Protein AF-0000000084654398 (afdb_homodimer)

Structure (mmCIF, N/CA/C/O backbone):
data_AF-0000000084654398-model_v1
#
loop_
_entity.id
_entity.type
_entity.pdbx_description
1 polymer 'Carbon monoxide dehydrogenase'
#
loop_
_atom_site.group_PDB
_atom_site.id
_atom_site.type_symbol
_atom_site.label_atom_id
_atom_site.label_alt_id
_atom_site.label_comp_id
_atom_site.label_asym_id
_atom_site.label_entity_id
_atom_site.label_seq_id
_atom_site.pdbx_PDB_ins_code
_atom_site.Cartn_x
_atom_site.Cartn_y
_atom_site.Cartn_z
_atom_site.occupancy
_atom_site.B_iso_or_equiv
_atom_site.auth_seq_id
_atom_site.auth_comp_id
_atom_site.auth_asym_id
_atom_site.auth_atom_id
_atom_site.pdbx_PDB_model_num
ATOM 1 N N . MET A 1 1 ? -23.125 -1.853 29.859 1 18.78 1 MET A N 1
ATOM 2 C CA . MET A 1 1 ? -23.422 -1.16 28.609 1 18.78 1 MET A CA 1
ATOM 3 C C . MET A 1 1 ? -22.188 -1.085 27.719 1 18.78 1 MET A C 1
ATOM 5 O O . MET A 1 1 ? -21.406 -0.144 27.812 1 18.78 1 MET A O 1
ATOM 9 N N . THR A 1 2 ? -21.562 -2.252 27.469 1 22.25 2 THR A N 1
ATOM 10 C CA . THR A 1 2 ? -20.141 -2.443 27.172 1 22.25 2 THR A CA 1
ATOM 11 C C . THR A 1 2 ? -19.844 -2.029 25.734 1 22.25 2 THR A C 1
ATOM 13 O O . THR A 1 2 ? -20.5 -2.484 24.797 1 22.25 2 THR A O 1
ATOM 16 N N . LEU A 1 3 ? -19.484 -0.789 25.578 1 27.03 3 LEU A N 1
ATOM 17 C CA . LEU A 1 3 ? -19.062 -0.157 24.328 1 27.03 3 LEU A CA 1
ATOM 18 C C . LEU A 1 3 ? -18.266 -1.136 23.469 1 27.03 3 LEU A C 1
ATOM 20 O O . LEU A 1 3 ? -17.375 -1.838 23.984 1 27.03 3 LEU A O 1
ATOM 24 N N . PRO A 1 4 ? -18.953 -1.56 22.453 1 30.3 4 PRO A N 1
ATOM 25 C CA . PRO A 1 4 ? -18.281 -2.58 21.641 1 30.3 4 PRO A CA 1
ATOM 26 C C . PRO A 1 4 ? -16.859 -2.18 21.25 1 30.3 4 PRO A C 1
ATOM 28 O O . PRO A 1 4 ? -16.562 -0.988 21.156 1 30.3 4 PRO A O 1
ATOM 31 N N . PRO A 1 5 ? -15.867 -3.027 21.516 1 27.36 5 PRO A N 1
ATOM 32 C CA . PRO A 1 5 ? -14.43 -2.773 21.391 1 27.36 5 PRO A CA 1
ATOM 33 C C . PRO A 1 5 ? -14.039 -2.297 20 1 27.36 5 PRO A C 1
ATOM 35 O O . PRO A 1 5 ? -14.758 -2.547 19.031 1 27.36 5 PRO A O 1
ATOM 38 N N . ILE A 1 6 ? -13.18 -1.334 19.875 1 27.91 6 ILE A N 1
ATOM 39 C CA . ILE A 1 6 ? -12.555 -0.58 18.797 1 27.91 6 ILE A CA 1
ATOM 40 C C . ILE A 1 6 ? -12.016 -1.542 17.734 1 27.91 6 ILE A C 1
ATOM 42 O O . ILE A 1 6 ? -11.289 -2.482 18.062 1 27.91 6 ILE A O 1
ATOM 46 N N . LYS A 1 7 ? -12.719 -1.667 16.719 1 29.16 7 LYS A N 1
ATOM 47 C CA . LYS A 1 7 ? -12.258 -2.492 15.602 1 29.16 7 LYS A CA 1
ATOM 48 C C . LYS A 1 7 ? -10.867 -2.072 15.141 1 29.16 7 LYS A C 1
ATOM 50 O O . LYS A 1 7 ? -10.664 -0.928 14.727 1 29.16 7 LYS A O 1
ATOM 55 N N . ILE A 1 8 ? -9.711 -2.607 15.641 1 26.23 8 ILE A N 1
ATOM 56 C CA . ILE A 1 8 ? -8.383 -2.383 15.086 1 26.23 8 ILE A CA 1
ATOM 57 C C . ILE A 1 8 ? -8.289 -3.023 13.703 1 26.23 8 ILE A C 1
ATOM 59 O O . ILE A 1 8 ? -8.422 -4.242 13.57 1 26.23 8 ILE A O 1
ATOM 63 N N . ILE A 1 9 ? -8.836 -2.49 12.781 1 26.61 9 ILE A N 1
ATOM 64 C CA . ILE A 1 9 ? -8.664 -3.004 11.43 1 26.61 9 ILE A CA 1
ATOM 65 C C . ILE A 1 9 ? -7.18 -3.258 11.156 1 26.61 9 ILE A C 1
ATOM 67 O O . ILE A 1 9 ? -6.371 -2.326 11.18 1 26.61 9 ILE A O 1
ATOM 71 N N . ALA A 1 10 ? -6.668 -4.441 11.508 1 25.5 10 ALA A N 1
ATOM 72 C CA . ALA A 1 10 ? -5.355 -4.918 11.078 1 25.5 10 ALA A CA 1
ATOM 73 C C . ALA A 1 10 ? -5.219 -4.855 9.562 1 25.5 10 ALA A C 1
ATOM 75 O O . ALA A 1 10 ? -5.895 -5.594 8.844 1 25.5 10 ALA A O 1
ATOM 76 N N . TYR A 1 11 ? -5.156 -3.828 8.961 1 26.17 11 TYR A N 1
ATOM 77 C CA . TYR A 1 11 ? -4.66 -3.916 7.59 1 26.17 11 TYR A CA 1
ATOM 78 C C . TYR A 1 11 ? -3.525 -4.926 7.484 1 26.17 11 TYR A C 1
ATOM 80 O O . TYR A 1 11 ? -2.656 -4.988 8.359 1 26.17 11 TYR A O 1
ATOM 88 N N . ALA A 1 12 ? -3.693 -6 6.777 1 27.14 12 ALA A N 1
ATOM 89 C CA . ALA A 1 12 ? -2.889 -7.195 6.551 1 27.14 12 ALA A CA 1
ATOM 90 C C . ALA A 1 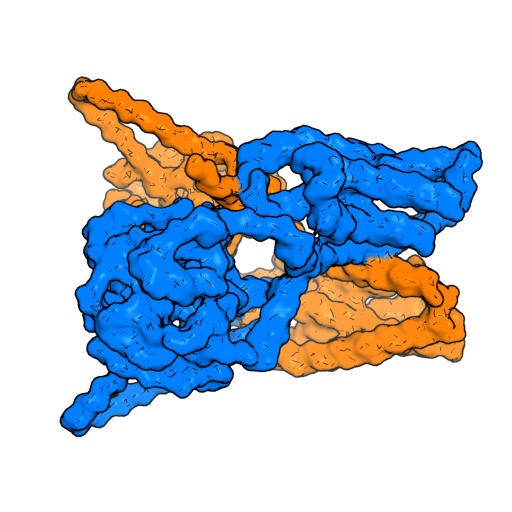12 ? -1.424 -6.832 6.316 1 27.14 12 ALA A C 1
ATOM 92 O O . ALA A 1 12 ? -0.607 -7.699 5.992 1 27.14 12 ALA A O 1
ATOM 93 N N . GLY A 1 13 ? -0.915 -5.707 5.859 1 25.8 13 GLY A N 1
ATOM 94 C CA . GLY A 1 13 ? 0.51 -5.984 5.77 1 25.8 13 GLY A CA 1
ATOM 95 C C . GLY A 1 13 ? 1.101 -6.492 7.074 1 25.8 13 GLY A C 1
ATOM 96 O O . GLY A 1 13 ? 0.407 -6.562 8.094 1 25.8 13 GLY A O 1
ATOM 97 N N . LYS A 1 14 ? 2.578 -6.551 7.273 1 27.16 14 LYS A N 1
ATOM 98 C CA . LYS A 1 14 ? 3.381 -7.043 8.391 1 27.16 14 LYS A CA 1
ATOM 99 C C . LYS A 1 14 ? 2.93 -6.422 9.711 1 27.16 14 LYS A C 1
ATOM 101 O O . LYS A 1 14 ? 3.012 -5.207 9.891 1 27.16 14 LYS A O 1
ATOM 106 N N . ILE A 1 15 ? 1.942 -6.922 10.312 1 27.09 15 ILE A N 1
ATOM 107 C CA . ILE A 1 15 ? 1.565 -6.551 11.664 1 27.09 15 ILE A CA 1
ATOM 108 C C . ILE A 1 15 ? 2.807 -6.508 12.555 1 27.09 15 ILE A C 1
ATOM 110 O O . ILE A 1 15 ? 3.332 -7.551 12.953 1 27.09 15 ILE A O 1
ATOM 114 N N . GLN A 1 16 ? 3.936 -6.027 12.109 1 24.86 16 GLN A N 1
ATOM 115 C CA . GLN A 1 16 ? 4.746 -5.914 13.312 1 24.86 16 GLN A CA 1
ATOM 116 C C . GLN A 1 16 ? 3.996 -5.168 14.414 1 24.86 16 GLN A C 1
ATOM 118 O O . GLN A 1 16 ? 3.406 -4.113 14.164 1 24.86 16 GLN A O 1
ATOM 123 N N . PRO A 1 17 ? 3.48 -5.914 15.375 1 26.55 17 PRO A N 1
ATOM 124 C CA . PRO A 1 17 ? 2.969 -5.25 16.578 1 26.55 17 PRO A CA 1
ATOM 125 C C . PRO A 1 17 ? 3.773 -4.008 16.953 1 26.55 17 PRO A C 1
ATOM 127 O O . PRO A 1 17 ? 4.977 -4.102 17.219 1 26.55 17 PRO A O 1
ATOM 130 N N . VAL A 1 18 ? 3.723 -2.996 16.234 1 26.38 18 VAL A N 1
ATOM 131 C CA . VAL A 1 18 ? 4.301 -1.803 16.844 1 26.38 18 VAL A CA 1
ATOM 132 C C . VAL A 1 18 ? 3.635 -1.534 18.188 1 26.38 18 VAL A C 1
ATOM 134 O O . VAL A 1 18 ? 2.596 -0.873 18.266 1 26.38 18 VAL A O 1
ATOM 137 N N . VAL A 1 19 ? 3.148 -2.574 18.906 1 27.56 19 VAL A N 1
ATOM 138 C CA . VAL A 1 19 ? 2.758 -2.238 20.281 1 27.56 19 VAL A CA 1
ATOM 139 C C . VAL A 1 19 ? 3.865 -1.428 20.953 1 27.56 19 VAL A C 1
ATOM 141 O O . VAL A 1 19 ? 3.764 -1.08 22.125 1 27.56 19 VAL A O 1
ATOM 144 N N . LYS A 1 20 ? 5.137 -1.564 20.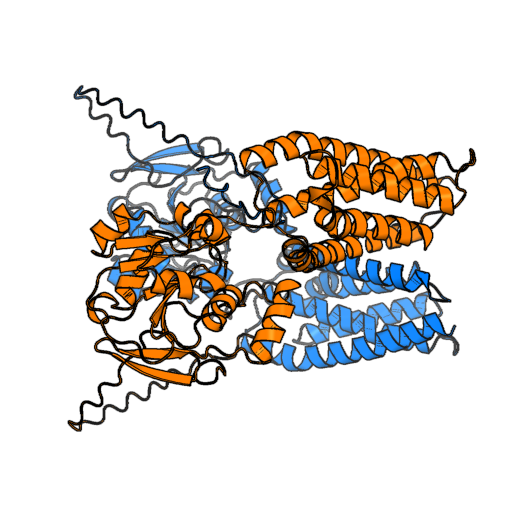484 1 26.91 20 LYS A N 1
ATOM 145 C CA . LYS A 1 20 ? 6.039 -1.195 21.578 1 26.91 20 LYS A CA 1
ATOM 146 C C . LYS A 1 20 ? 5.68 0.175 22.141 1 26.91 20 LYS A C 1
ATOM 148 O O . LYS A 1 20 ? 5.562 0.337 23.359 1 26.91 20 LYS A O 1
ATOM 153 N N . ASP A 1 21 ? 6.117 1.179 21.438 1 23.19 21 ASP A N 1
ATOM 154 C CA . ASP A 1 21 ? 6.637 2.32 22.188 1 23.19 21 ASP A CA 1
ATOM 155 C C . ASP A 1 21 ? 5.508 3.258 22.609 1 23.19 21 ASP A C 1
ATOM 157 O O . ASP A 1 21 ? 5.156 4.184 21.875 1 23.19 21 ASP A O 1
ATOM 161 N N . VAL A 1 22 ? 4.227 2.65 22.953 1 24.17 22 VAL A N 1
ATOM 162 C CA . VAL A 1 22 ? 3.533 3.611 23.812 1 24.17 22 VAL A CA 1
ATOM 163 C C . VAL A 1 22 ? 4.496 4.164 24.859 1 24.17 22 VAL A C 1
ATOM 165 O O . VAL A 1 22 ? 4.984 3.422 25.719 1 24.17 22 VAL A O 1
ATOM 168 N N . MET A 1 23 ? 5.348 5.008 24.453 1 22.94 23 MET A N 1
ATOM 169 C CA . MET A 1 23 ? 6.105 5.812 25.406 1 22.94 23 MET A CA 1
ATOM 170 C C . MET A 1 23 ? 5.25 6.172 26.609 1 22.94 23 MET A C 1
ATOM 172 O O . MET A 1 23 ? 4.168 6.746 26.469 1 22.94 23 MET A O 1
ATOM 176 N N . LYS A 1 24 ? 5.195 5.258 27.641 1 26.11 24 LYS A N 1
ATOM 177 C CA . LYS A 1 24 ? 4.906 5.641 29.016 1 26.11 24 LYS A CA 1
ATOM 178 C C . LYS A 1 24 ? 5.324 7.082 29.281 1 26.11 24 LYS A C 1
ATOM 180 O O . LYS A 1 24 ? 6.52 7.387 29.344 1 26.11 24 LYS A O 1
ATOM 185 N N . MET A 1 25 ? 4.633 8.039 28.672 1 24.12 25 MET A N 1
ATOM 186 C CA . MET A 1 25 ? 4.762 9.328 29.344 1 24.12 25 MET A CA 1
ATOM 187 C C . MET A 1 25 ? 4.586 9.172 30.859 1 24.12 25 MET A C 1
ATOM 189 O O . MET A 1 25 ? 3.545 8.711 31.312 1 24.12 25 MET A O 1
ATOM 193 N N . SER A 1 26 ? 5.582 8.539 31.531 1 24.39 26 SER A N 1
ATOM 194 C CA . SER A 1 26 ? 5.648 8.719 32.969 1 24.39 26 SER A CA 1
ATOM 195 C C . SER A 1 26 ? 5.145 10.102 33.406 1 24.39 26 SER A C 1
ATOM 197 O O . SER A 1 26 ? 5.684 11.117 32.969 1 24.39 26 SER A O 1
ATOM 199 N N . ASN A 1 27 ? 3.84 10.203 33.469 1 24.95 27 ASN A N 1
ATOM 200 C CA . ASN A 1 27 ? 3.238 11.344 34.156 1 24.95 27 ASN A CA 1
ATOM 201 C C . ASN A 1 27 ? 3.904 11.602 35.5 1 24.95 27 ASN A C 1
ATOM 203 O O . ASN A 1 27 ? 3.295 12.188 36.406 1 24.95 27 ASN A O 1
ATOM 207 N N . GLU A 1 28 ? 5.016 10.93 35.875 1 24.22 28 GLU A N 1
ATOM 208 C CA . GLU A 1 28 ? 5.348 11.375 37.219 1 24.22 28 GLU A CA 1
ATOM 209 C C . GLU A 1 28 ? 5.578 12.883 37.25 1 24.22 28 GLU A C 1
ATOM 211 O O . GLU A 1 28 ? 6.629 13.367 36.844 1 24.22 28 GLU A O 1
ATOM 216 N N . LYS A 1 29 ? 4.516 13.664 36.969 1 27.31 29 LYS A N 1
ATOM 217 C CA . LYS A 1 29 ? 4.629 15.031 37.469 1 27.31 29 LYS A CA 1
ATOM 218 C C . LYS A 1 29 ? 4.859 15.047 38.969 1 27.31 29 LYS A C 1
ATOM 220 O O . LYS A 1 29 ? 3.918 14.891 39.75 1 27.31 29 LYS A O 1
ATOM 225 N N . SER A 1 30 ? 5.82 14.258 39.5 1 25.05 30 SER A N 1
ATOM 226 C CA . SER A 1 30 ? 6.078 14.742 40.844 1 25.05 30 SER A CA 1
ATOM 227 C C . SER A 1 30 ? 6.273 16.25 40.875 1 25.05 30 SER A C 1
ATOM 229 O O . SER A 1 30 ? 7.066 16.797 40.094 1 25.05 30 SER A O 1
ATOM 231 N N . CYS A 1 31 ? 5.316 17.031 41.344 1 24.66 31 CYS A N 1
ATOM 232 C CA . CYS A 1 31 ? 5.188 18.438 41.688 1 24.66 31 CYS A CA 1
ATOM 233 C C . CYS A 1 31 ? 6.387 18.922 42.5 1 24.66 31 CYS A C 1
ATOM 235 O O . CYS A 1 31 ? 6.387 20.047 43 1 24.66 31 CYS A O 1
ATOM 237 N N . CYS A 1 32 ? 7.297 18.016 43.094 1 25.88 32 CYS A N 1
ATOM 238 C CA . CYS A 1 32 ? 8.023 18.656 44.188 1 25.88 32 CYS A CA 1
ATOM 239 C C . CYS A 1 32 ? 8.727 19.922 43.688 1 25.88 32 CYS A C 1
ATOM 241 O O . CYS A 1 32 ? 9.156 20 42.531 1 25.88 32 CYS A O 1
ATOM 243 N N . CYS A 1 33 ? 8.719 21.125 44.5 1 24.69 33 CYS A N 1
ATOM 244 C CA . CYS A 1 33 ? 9.094 22.531 44.594 1 24.69 33 CYS A CA 1
ATOM 245 C C . CYS A 1 33 ? 10.578 22.719 44.344 1 24.69 33 CYS A C 1
ATOM 247 O O . CYS A 1 33 ? 11.062 23.859 44.312 1 24.69 33 CYS A O 1
ATOM 249 N N . SER A 1 34 ? 11.484 21.859 44.875 1 27.25 34 SER A N 1
ATOM 250 C CA . SER A 1 34 ? 12.734 22.547 45.156 1 27.25 34 SER A CA 1
ATOM 251 C C . SER A 1 34 ? 13.297 23.203 43.906 1 27.25 34 SER A C 1
ATOM 253 O O . SER A 1 34 ? 13.031 22.766 42.781 1 27.25 34 SER A O 1
ATOM 255 N N . ALA A 1 35 ? 14.117 24.406 44 1 30.88 35 ALA A N 1
ATOM 256 C CA . ALA A 1 35 ? 14.719 25.516 43.25 1 30.88 35 ALA A CA 1
ATOM 257 C C . ALA A 1 35 ? 15.562 24.984 42.094 1 30.88 35 ALA A C 1
ATOM 259 O O . ALA A 1 35 ? 16.062 25.766 41.281 1 30.88 35 ALA A O 1
ATOM 260 N N . SER A 1 36 ? 16.312 23.844 42.344 1 30.78 36 SER A N 1
ATOM 261 C CA . SER A 1 36 ? 17.281 23.656 41.281 1 30.78 36 SER A CA 1
ATOM 262 C C . SER A 1 36 ? 16.609 23.438 39.938 1 30.78 36 SER A C 1
ATOM 264 O O . SER A 1 36 ? 15.812 22.516 39.781 1 30.78 36 SER A O 1
ATOM 266 N N . SER A 1 37 ? 16.188 24.484 39.219 1 31.73 37 SER A N 1
ATOM 267 C CA . SER A 1 37 ? 15.68 24.594 37.844 1 31.73 37 SER A CA 1
ATOM 268 C C . SER A 1 37 ? 16.328 23.562 36.938 1 31.73 37 SER A C 1
ATOM 270 O O . SER A 1 37 ? 17.438 23.75 36.438 1 31.73 37 SER A O 1
ATOM 272 N N . CYS A 1 38 ? 16.5 22.344 37.344 1 33.56 38 CYS A N 1
ATOM 273 C CA . CYS A 1 38 ? 16.906 21.375 36.312 1 33.56 38 CYS A CA 1
ATOM 274 C C . CYS A 1 38 ? 16.094 21.562 35.031 1 33.56 38 CYS A C 1
ATOM 276 O O . CYS A 1 38 ? 14.891 21.297 35.031 1 33.56 38 CYS A O 1
ATOM 278 N N . CYS A 1 39 ? 16.203 22.688 34.312 1 35.53 39 CYS A N 1
ATOM 279 C CA . CYS A 1 39 ? 15.719 22.891 32.969 1 35.53 39 CYS A CA 1
ATOM 280 C C . CYS A 1 39 ? 15.711 21.562 32.188 1 35.53 39 CYS A C 1
ATOM 282 O O . CYS A 1 39 ? 16.781 21.031 31.859 1 35.53 39 CYS A O 1
ATOM 284 N N . SER A 1 40 ? 15.117 20.578 32.625 1 43.34 40 SER A N 1
ATOM 285 C CA . SER A 1 40 ? 14.883 19.422 31.766 1 43.34 40 SER A CA 1
ATOM 286 C C . SER A 1 40 ? 14.836 19.828 30.297 1 43.34 40 SER A C 1
ATOM 288 O O . SER A 1 40 ? 13.945 20.562 29.875 1 43.34 40 SER A O 1
ATOM 290 N N . THR A 1 41 ? 15.93 20.328 29.672 1 53.66 41 THR A N 1
ATOM 291 C CA . THR A 1 41 ? 16.141 20.719 28.297 1 53.66 41 THR A CA 1
ATOM 292 C C . THR A 1 41 ? 15.445 19.75 27.344 1 53.66 41 THR A C 1
ATOM 294 O O . THR A 1 41 ? 15.75 18.547 27.344 1 53.66 41 THR A O 1
ATOM 297 N N . GLU A 1 42 ? 14.273 19.969 27.031 1 75.38 42 GLU A N 1
ATOM 298 C CA . GLU A 1 42 ? 13.469 19.266 26.047 1 75.38 42 GLU A CA 1
ATOM 299 C C . GLU A 1 42 ? 14.25 19.062 24.75 1 75.38 42 GLU A C 1
ATOM 301 O O . GLU A 1 42 ? 15.047 19.906 24.359 1 75.38 42 GLU A O 1
ATOM 306 N N . SER A 1 43 ? 14.383 17.859 24.281 1 87.06 43 SER A N 1
ATOM 307 C CA . SER A 1 43 ? 15.102 17.5 23.062 1 87.06 43 SER A CA 1
ATOM 308 C C . SER A 1 43 ? 14.445 18.125 21.844 1 87.06 43 SER A C 1
ATOM 310 O O . SER A 1 43 ? 13.219 18.156 21.719 1 87.06 43 SER A O 1
ATOM 312 N N . ILE A 1 44 ? 15.25 18.797 21.109 1 89.19 44 ILE A N 1
ATOM 313 C CA . ILE A 1 44 ? 14.797 19.391 19.859 1 89.19 44 ILE A CA 1
ATOM 314 C C . ILE A 1 44 ? 14.344 18.297 18.906 1 89.19 44 ILE A C 1
ATOM 316 O O . ILE A 1 44 ? 13.336 18.453 18.203 1 89.19 44 ILE A O 1
ATOM 320 N N . THR A 1 45 ? 15.141 17.188 18.953 1 90.31 45 THR A N 1
ATOM 321 C CA . THR A 1 45 ? 14.859 16.031 18.094 1 90.31 45 THR A CA 1
ATOM 322 C C . THR A 1 45 ? 14.625 14.781 18.938 1 90.31 45 THR A C 1
ATOM 324 O O . THR A 1 45 ? 15.391 14.492 19.859 1 90.31 45 THR A O 1
ATOM 327 N N . LEU A 1 46 ? 13.5 14.195 18.641 1 87.81 46 LEU A N 1
ATOM 328 C CA . LEU A 1 46 ? 13.258 12.914 19.297 1 87.81 46 LEU A CA 1
ATOM 329 C C . LEU A 1 46 ? 14.172 11.836 18.719 1 87.81 46 LEU A C 1
ATOM 331 O O . LEU A 1 46 ? 14.258 11.672 17.5 1 87.81 46 LEU A O 1
ATOM 335 N N . TYR A 1 47 ? 14.945 11.273 19.562 1 88.12 47 TYR A N 1
ATOM 336 C CA . TYR A 1 47 ? 15.852 10.211 19.125 1 88.12 47 TYR A CA 1
ATOM 337 C C . TYR A 1 47 ? 15.922 9.094 20.141 1 88.12 47 TYR A C 1
ATOM 339 O O . TYR A 1 47 ? 15.539 9.273 21.297 1 88.12 47 TYR A O 1
ATOM 347 N N . ASP A 1 48 ? 16.219 7.93 19.625 1 86.81 48 ASP A N 1
ATOM 348 C CA . ASP A 1 48 ? 16.469 6.781 20.5 1 86.81 48 ASP A CA 1
ATOM 349 C C . ASP A 1 48 ? 17.938 6.723 20.922 1 86.81 48 ASP A C 1
ATOM 351 O O . ASP A 1 48 ? 18.812 6.516 20.094 1 86.81 48 ASP A O 1
ATOM 355 N N . LYS A 1 49 ? 18.188 6.82 22.188 1 82.75 49 LYS A N 1
ATOM 356 C CA . LYS A 1 49 ? 19.547 6.84 22.734 1 82.75 49 LYS A CA 1
ATOM 357 C C . LYS A 1 49 ? 20.25 5.5 22.5 1 82.75 49 LYS A C 1
ATOM 359 O O . LYS A 1 49 ? 21.484 5.43 22.516 1 82.75 49 LYS A O 1
ATOM 364 N N . ASN A 1 50 ? 19.422 4.488 22.188 1 84.81 50 ASN A N 1
ATOM 365 C CA . ASN A 1 50 ? 19.984 3.162 22 1 84.81 50 ASN A CA 1
ATOM 366 C C . ASN A 1 50 ? 20.438 2.939 20.562 1 84.81 50 ASN A C 1
ATOM 368 O O . ASN A 1 50 ? 21.031 1.908 20.234 1 84.81 50 ASN A O 1
ATOM 372 N N . ASP A 1 51 ? 20.234 4.012 19.828 1 89.75 51 ASP A N 1
ATOM 373 C CA . ASP A 1 51 ? 20.703 3.875 18.453 1 89.75 51 ASP A CA 1
ATOM 374 C C . ASP A 1 51 ? 22.219 3.969 18.359 1 89.75 51 ASP A C 1
ATOM 376 O O . ASP A 1 51 ? 22.828 4.891 18.922 1 89.75 51 ASP A O 1
ATOM 380 N N . GLU A 1 52 ? 22.859 3.039 17.703 1 90.5 52 GLU A N 1
ATOM 381 C CA . GLU A 1 52 ? 24.312 2.924 17.656 1 90.5 52 GLU A CA 1
ATOM 382 C C . GLU A 1 52 ? 24.938 4.125 16.953 1 90.5 52 GLU A C 1
ATOM 384 O O . GLU A 1 52 ? 26.094 4.453 17.188 1 90.5 52 GLU A O 1
ATOM 389 N N . TRP A 1 53 ? 24.188 4.793 16.141 1 93.88 53 TRP A N 1
ATOM 390 C CA . TRP A 1 53 ? 24.766 5.891 15.367 1 93.88 53 TRP A CA 1
ATOM 391 C C . TRP A 1 53 ? 24.656 7.207 16.125 1 93.88 53 TRP A C 1
ATOM 393 O O . TRP A 1 53 ? 25.125 8.242 15.656 1 93.88 53 TRP A O 1
ATOM 403 N N . ILE A 1 54 ? 24.109 7.23 17.312 1 94.81 54 ILE A N 1
ATOM 404 C CA . ILE A 1 54 ? 24.109 8.391 18.203 1 94.81 54 ILE A CA 1
ATOM 405 C C . ILE A 1 54 ? 25.297 8.297 19.156 1 94.81 54 ILE A C 1
ATOM 407 O O . ILE A 1 54 ? 25.422 7.328 19.922 1 94.81 54 ILE A O 1
ATOM 411 N N . THR A 1 55 ? 26.156 9.289 19.156 1 94.19 55 THR A N 1
ATOM 412 C CA . THR A 1 55 ? 27.391 9.219 19.938 1 94.19 55 THR A CA 1
ATOM 413 C C . THR A 1 55 ? 27.312 10.156 21.141 1 94.19 55 THR A C 1
ATOM 415 O O . THR A 1 55 ? 28.125 10.062 22.062 1 94.19 55 THR A O 1
ATOM 418 N N . GLY A 1 56 ? 26.375 11.078 21.141 1 93.38 56 GLY A N 1
ATOM 419 C CA . GLY A 1 56 ? 26.25 12.016 22.25 1 93.38 56 GLY A CA 1
ATOM 420 C C . GLY A 1 56 ? 25.172 13.062 22.016 1 93.38 56 GLY A C 1
ATOM 421 O O . GLY A 1 56 ? 24.25 12.859 21.234 1 93.38 56 GLY A O 1
ATOM 422 N N . GLU A 1 57 ? 25.281 14.141 22.859 1 94.62 57 GLU A N 1
ATOM 423 C CA . GLU A 1 57 ? 24.328 15.242 22.797 1 94.62 57 GLU A CA 1
ATOM 424 C C . GLU A 1 57 ? 25.016 16.594 22.984 1 94.62 57 GLU A C 1
ATOM 426 O O . GLU A 1 57 ? 26 16.688 23.719 1 94.62 57 GLU A O 1
ATOM 431 N N . ILE A 1 58 ? 24.562 17.516 22.234 1 95.06 58 ILE A N 1
ATOM 432 C CA . ILE A 1 58 ? 25 18.891 22.406 1 95.06 58 ILE A CA 1
ATOM 433 C C . ILE A 1 58 ? 23.844 19.734 22.953 1 95.06 58 ILE A C 1
ATOM 435 O O . ILE A 1 58 ? 22.703 19.641 22.469 1 95.06 58 ILE A O 1
ATOM 439 N N . HIS A 1 59 ? 24.109 20.484 23.969 1 93.94 59 HIS A N 1
ATOM 440 C CA . HIS A 1 59 ? 23.078 21.328 24.562 1 93.94 59 HIS A CA 1
ATOM 441 C C . HIS A 1 59 ? 23.094 22.734 23.969 1 93.94 59 HIS A C 1
ATOM 443 O O . HIS A 1 59 ? 24.141 23.375 23.922 1 93.94 59 HIS A O 1
ATOM 449 N N . THR A 1 60 ? 22 23.109 23.453 1 92.81 60 THR A N 1
ATOM 450 C CA . THR A 1 60 ? 21.828 24.453 22.891 1 92.81 60 THR A CA 1
ATOM 451 C C . THR A 1 60 ? 20.812 25.25 23.703 1 92.81 60 THR A C 1
ATOM 453 O O . THR A 1 60 ? 20.25 24.75 24.672 1 92.81 60 THR A O 1
ATOM 456 N N . SER A 1 61 ? 20.594 26.531 23.359 1 88.38 61 SER A N 1
ATOM 457 C CA . SER A 1 61 ? 19.641 27.406 24.031 1 88.38 61 SER A CA 1
ATOM 458 C C . SER A 1 61 ? 18.203 26.922 23.844 1 88.38 61 SER A C 1
ATOM 460 O O . SER A 1 61 ? 17.328 27.234 24.641 1 88.38 61 SER A O 1
ATOM 462 N N . LYS A 1 62 ? 18.078 26.109 22.828 1 91.81 62 LYS A N 1
ATOM 463 C CA . LYS A 1 62 ? 16.719 25.688 22.484 1 91.81 62 LYS A CA 1
ATOM 464 C C . LYS A 1 62 ? 16.484 24.25 22.906 1 91.81 62 LYS A C 1
ATOM 466 O O . LYS A 1 62 ? 15.367 23.734 22.797 1 91.81 62 LYS A O 1
ATOM 471 N N . GLY A 1 63 ? 17.547 23.609 23.344 1 92.69 63 GLY A N 1
ATOM 472 C CA . GLY A 1 63 ? 17.422 22.219 23.75 1 92.69 63 GLY A CA 1
ATOM 473 C C . GLY A 1 63 ? 18.625 21.359 23.359 1 92.69 63 GLY A C 1
ATOM 474 O O . GLY A 1 63 ? 19.625 21.891 22.891 1 92.69 63 GLY A O 1
ATOM 475 N N . SER A 1 64 ? 18.453 20.078 23.547 1 94.5 64 SER A N 1
ATOM 476 C CA . SER A 1 64 ? 19.547 19.156 23.25 1 94.5 64 SER A CA 1
ATOM 477 C C . SER A 1 64 ? 19.453 18.625 21.812 1 94.5 64 SER A C 1
ATOM 479 O O . SER A 1 64 ? 18.359 18.391 21.312 1 94.5 64 SER A O 1
ATOM 481 N N . VAL A 1 65 ? 20.562 18.469 21.219 1 96.38 65 VAL A N 1
ATOM 482 C CA . VAL A 1 65 ? 20.656 17.969 19.859 1 96.38 65 VAL A CA 1
ATOM 483 C C . VAL A 1 65 ? 21.547 16.719 19.828 1 96.38 65 VAL A C 1
ATOM 485 O O . VAL A 1 65 ? 22.656 16.734 20.375 1 96.38 65 VAL A O 1
ATOM 488 N N . PRO A 1 66 ? 21.078 15.672 19.234 1 96.81 66 PRO A N 1
ATOM 489 C CA . PRO A 1 66 ? 21.891 14.461 19.188 1 96.81 66 PRO A CA 1
ATOM 490 C C . PRO A 1 66 ? 23.094 14.602 18.25 1 96.81 66 PRO A C 1
ATOM 492 O O . PRO A 1 66 ? 22.984 15.219 17.188 1 96.81 66 PRO A O 1
ATOM 495 N N . VAL A 1 67 ? 24.219 14.047 18.641 1 97.44 67 VAL A N 1
ATOM 496 C CA . VAL A 1 67 ? 25.422 13.977 17.828 1 97.44 67 VAL A CA 1
ATOM 497 C C . VAL A 1 67 ? 25.5 12.625 17.125 1 97.44 67 VAL A C 1
ATOM 499 O O . VAL A 1 67 ? 25.312 11.578 17.75 1 97.44 67 VAL A O 1
ATOM 502 N N . VAL A 1 68 ? 25.734 12.641 15.82 1 97.31 68 VAL A N 1
ATOM 503 C CA . VAL A 1 68 ? 25.641 11.43 15.016 1 97.31 68 VAL A CA 1
ATOM 504 C C . VAL A 1 68 ? 27.047 10.992 14.594 1 97.31 68 VAL A C 1
ATOM 506 O O . VAL A 1 68 ? 27.906 11.828 14.328 1 97.31 68 VAL A O 1
ATOM 509 N N . SER A 1 69 ? 27.234 9.695 14.523 1 96.94 69 SER A N 1
ATOM 510 C CA . SER A 1 69 ? 28.5 9.117 14.094 1 96.94 69 SER A CA 1
ATOM 511 C C . SER A 1 69 ? 28.641 9.164 12.57 1 96.94 69 SER A C 1
ATOM 513 O O . SER A 1 69 ? 27.672 8.984 11.844 1 96.94 69 SER A O 1
ATOM 515 N N . THR A 1 70 ? 29.859 9.344 12.117 1 97.25 70 THR A N 1
ATOM 516 C CA . THR A 1 70 ? 30.141 9.336 10.68 1 97.25 70 THR A CA 1
ATOM 517 C C . THR A 1 70 ? 30.516 7.938 10.211 1 97.25 70 THR A C 1
ATOM 519 O O . THR A 1 70 ? 30.656 7.695 9.008 1 97.25 70 THR A O 1
ATOM 522 N N . ASN A 1 71 ? 30.656 7.066 11.188 1 96.25 71 ASN A N 1
ATOM 523 C CA . ASN A 1 71 ? 30.969 5.676 10.859 1 96.25 71 ASN A CA 1
ATOM 524 C C . ASN A 1 71 ? 29.688 4.836 10.773 1 96.25 71 ASN A C 1
ATOM 526 O O . ASN A 1 71 ? 28.844 4.902 11.664 1 96.25 71 ASN A O 1
ATOM 530 N N . LEU A 1 72 ? 29.656 4.113 9.703 1 96.12 72 LEU A N 1
ATOM 531 C CA . LEU A 1 72 ? 28.516 3.229 9.547 1 96.12 72 LEU A CA 1
ATOM 532 C C . LEU A 1 72 ? 28.719 1.927 10.312 1 96.12 72 LEU A C 1
ATOM 534 O O . LEU A 1 72 ? 29.781 1.312 10.219 1 96.12 72 LEU A O 1
ATOM 538 N N . HIS A 1 73 ? 27.719 1.568 11.023 1 95.25 73 HIS A N 1
ATOM 539 C CA . HIS A 1 73 ? 27.719 0.302 11.75 1 95.25 73 HIS A CA 1
ATOM 540 C C . HIS A 1 73 ? 27.094 -0.812 10.922 1 95.25 73 HIS A C 1
ATOM 542 O O . HIS A 1 73 ? 26.531 -0.554 9.859 1 95.25 73 HIS A O 1
ATOM 548 N N . PHE A 1 74 ? 27.281 -2.004 11.422 1 95.38 74 PHE A N 1
ATOM 549 C CA . PHE A 1 74 ? 26.781 -3.174 10.711 1 95.38 74 PHE A CA 1
ATOM 550 C C . PHE A 1 74 ? 25.281 -3.066 10.492 1 95.38 74 PHE A C 1
ATOM 552 O O . PHE A 1 74 ? 24.781 -3.422 9.422 1 95.38 74 PHE A O 1
ATOM 559 N N . LYS A 1 75 ? 24.594 -2.561 11.414 1 94.5 75 LYS A N 1
ATOM 560 C CA . LYS A 1 75 ? 23.156 -2.414 11.305 1 94.5 75 LYS A CA 1
ATOM 561 C C . LYS A 1 75 ? 22.781 -1.449 10.18 1 94.5 75 LYS A C 1
ATOM 563 O O . LYS A 1 75 ? 21.766 -1.646 9.5 1 94.5 75 LYS A O 1
ATOM 568 N N . ASP A 1 76 ? 23.578 -0.421 9.992 1 95.56 76 ASP A N 1
ATOM 569 C CA . ASP A 1 76 ? 23.344 0.537 8.922 1 95.56 76 ASP A CA 1
ATOM 570 C C . ASP A 1 76 ? 23.547 -0.111 7.551 1 95.56 76 ASP A C 1
ATOM 572 O O . ASP A 1 76 ? 22.734 0.097 6.637 1 95.56 76 ASP A O 1
ATOM 576 N N . ILE A 1 77 ? 24.547 -0.933 7.496 1 95.88 77 ILE A N 1
ATOM 577 C CA . ILE A 1 77 ? 24.875 -1.583 6.234 1 95.88 77 ILE A CA 1
ATOM 578 C C . ILE A 1 77 ? 23.812 -2.609 5.879 1 95.88 77 ILE A C 1
ATOM 580 O O . ILE A 1 77 ? 23.359 -2.67 4.734 1 95.88 77 ILE A O 1
ATOM 584 N N . LEU A 1 78 ? 23.422 -3.367 6.836 1 95.56 78 LEU A N 1
ATOM 585 C CA . LEU A 1 78 ? 22.359 -4.363 6.629 1 95.56 78 LEU A CA 1
ATOM 586 C C . LEU A 1 78 ? 21.047 -3.691 6.254 1 95.56 78 LEU A C 1
ATOM 588 O O . LEU A 1 78 ? 20.328 -4.172 5.371 1 95.56 78 LEU A O 1
ATOM 592 N N . GLY A 1 79 ? 20.75 -2.621 6.969 1 94.5 79 GLY A N 1
ATOM 593 C CA . GLY A 1 79 ? 19.547 -1.877 6.633 1 94.5 79 GLY A CA 1
ATOM 594 C C . GLY A 1 79 ? 19.547 -1.358 5.207 1 94.5 79 GLY A C 1
ATOM 595 O O . GLY A 1 79 ? 18.531 -1.45 4.508 1 94.5 79 GLY A O 1
ATOM 596 N N . ALA A 1 80 ? 20.656 -0.848 4.805 1 94.56 80 ALA A N 1
ATOM 597 C CA . ALA A 1 80 ? 20.797 -0.352 3.439 1 94.56 80 ALA A CA 1
ATOM 598 C C . ALA A 1 80 ? 20.562 -1.468 2.424 1 94.56 80 ALA A C 1
ATOM 600 O O . ALA A 1 80 ? 19.891 -1.267 1.414 1 94.56 80 ALA A O 1
ATOM 601 N N . TRP A 1 81 ? 21.094 -2.592 2.707 1 94.38 81 TRP A N 1
ATOM 602 C CA . TRP A 1 81 ? 20.922 -3.742 1.823 1 94.38 81 TRP A CA 1
ATOM 603 C C . TRP A 1 81 ? 19.469 -4.164 1.748 1 94.38 81 TRP A C 1
ATOM 605 O O . TRP A 1 81 ? 18.938 -4.406 0.659 1 94.38 81 TRP A O 1
ATOM 615 N N . LYS A 1 82 ? 18.797 -4.203 2.844 1 94.69 82 LYS A N 1
ATOM 616 C CA . LYS A 1 82 ? 17.406 -4.617 2.912 1 94.69 82 LYS A CA 1
ATOM 617 C C . LYS A 1 82 ? 16.516 -3.672 2.117 1 94.69 82 LYS A C 1
ATOM 619 O O . LYS A 1 82 ? 15.664 -4.117 1.337 1 94.69 82 LYS A O 1
ATOM 624 N N . VAL A 1 83 ? 16.75 -2.393 2.299 1 93.19 83 VAL A N 1
ATOM 625 C CA . VAL A 1 83 ? 15.859 -1.425 1.651 1 93.19 83 VAL A CA 1
ATOM 626 C C . VAL A 1 83 ? 16.094 -1.438 0.143 1 93.19 83 VAL A C 1
ATOM 628 O O . VAL A 1 83 ? 15.195 -1.137 -0.637 1 93.19 83 VAL A O 1
ATOM 631 N N . ARG A 1 84 ? 17.328 -1.825 -0.271 1 92.31 84 ARG A N 1
ATOM 632 C CA . ARG A 1 84 ? 17.609 -1.922 -1.699 1 92.31 84 ARG A CA 1
ATOM 633 C C . ARG A 1 84 ? 16.828 -3.068 -2.336 1 92.31 84 ARG A C 1
ATOM 635 O O . ARG A 1 84 ? 16.594 -3.07 -3.545 1 92.31 84 ARG A O 1
ATOM 642 N N . TRP A 1 85 ? 16.391 -3.967 -1.479 1 92.19 85 TRP A N 1
ATOM 643 C CA . TRP A 1 85 ? 15.57 -5.078 -1.946 1 92.19 85 TRP A CA 1
ATOM 644 C C . TRP A 1 85 ? 14.094 -4.812 -1.678 1 92.19 85 TRP A C 1
ATOM 646 O O . TRP A 1 85 ? 13.258 -5.707 -1.838 1 92.19 85 TRP A O 1
ATOM 656 N N . GLY A 1 86 ? 13.859 -3.672 -1.226 1 89.38 86 GLY A N 1
ATOM 657 C CA . GLY A 1 86 ? 12.477 -3.301 -0.986 1 89.38 86 GLY A CA 1
ATOM 658 C C . GLY A 1 86 ? 11.961 -3.766 0.361 1 89.38 86 GLY A C 1
ATOM 659 O O . GLY A 1 86 ? 10.766 -3.654 0.645 1 89.38 86 GLY A O 1
ATOM 660 N N . ILE A 1 87 ? 12.75 -4.23 1.24 1 90.5 87 ILE A N 1
ATOM 661 C CA . ILE A 1 87 ? 12.328 -4.746 2.537 1 90.5 87 ILE A CA 1
ATOM 662 C C . ILE A 1 87 ? 12.312 -3.617 3.564 1 90.5 87 ILE A C 1
ATOM 664 O O . ILE A 1 87 ? 13.359 -3.039 3.875 1 90.5 87 ILE A O 1
ATOM 668 N N . GLY A 1 88 ? 11.125 -3.332 4.027 1 88.75 88 GLY A N 1
ATOM 669 C CA . GLY A 1 88 ? 10.984 -2.326 5.066 1 88.75 88 GLY A CA 1
ATOM 670 C C . GLY A 1 88 ? 11.305 -0.923 4.582 1 88.75 88 GLY A C 1
ATOM 671 O O . GLY A 1 88 ? 11.727 -0.072 5.371 1 88.75 88 GLY A O 1
ATOM 672 N N . ARG A 1 89 ? 11.164 -0.706 3.398 1 87.06 89 ARG A N 1
ATOM 673 C CA . ARG A 1 89 ? 11.617 0.542 2.793 1 87.06 89 ARG A CA 1
ATOM 674 C C . ARG A 1 89 ? 10.773 1.721 3.27 1 87.06 89 ARG A C 1
ATOM 676 O O . ARG A 1 89 ? 11.305 2.793 3.566 1 87.06 89 ARG A O 1
ATOM 683 N N . MET A 1 90 ? 9.578 1.505 3.479 1 83.38 90 MET A N 1
ATOM 684 C CA . MET A 1 90 ? 8.664 2.6 3.785 1 83.38 90 MET A CA 1
ATOM 685 C C . MET A 1 90 ? 8.82 3.047 5.234 1 83.38 90 MET A C 1
ATOM 687 O O . MET A 1 90 ? 8.43 4.164 5.59 1 83.38 90 MET A O 1
ATOM 691 N N . ASN A 1 91 ? 9.445 2.213 5.984 1 89 91 ASN A N 1
ATOM 692 C CA . ASN A 1 91 ? 9.594 2.549 7.395 1 89 91 ASN A CA 1
ATOM 693 C C . ASN A 1 91 ? 11.055 2.787 7.766 1 89 91 ASN A C 1
ATOM 695 O O . ASN A 1 91 ? 11.391 2.922 8.945 1 89 91 ASN A O 1
ATOM 699 N N . TYR A 1 92 ? 11.867 2.846 6.797 1 94.44 92 TYR A N 1
ATOM 700 C CA . TYR A 1 92 ? 13.281 3.072 7.055 1 94.44 92 TYR A CA 1
ATOM 701 C C . TYR A 1 92 ? 13.594 4.562 7.121 1 94.44 92 TYR A C 1
ATOM 703 O O . TYR A 1 92 ? 14.219 5.113 6.211 1 94.44 92 TYR A O 1
ATOM 711 N N . LYS A 1 93 ? 13.25 5.215 8.234 1 95.88 93 LYS A N 1
ATOM 712 C CA . LYS A 1 93 ? 13.375 6.664 8.359 1 95.88 93 LYS A CA 1
ATOM 713 C C . LYS A 1 93 ? 13.812 7.055 9.773 1 95.88 93 LYS A C 1
ATOM 715 O O . LYS A 1 93 ? 13.734 6.25 10.695 1 95.88 93 LYS A O 1
ATOM 720 N N . ILE A 1 94 ? 14.328 8.234 9.906 1 95.69 94 ILE A N 1
ATOM 721 C CA . ILE A 1 94 ? 14.688 8.836 11.188 1 95.69 94 ILE A CA 1
ATOM 722 C C . ILE A 1 94 ? 13.758 10.008 11.484 1 95.69 94 ILE A C 1
ATOM 724 O O . ILE A 1 94 ? 13.047 10.484 10.594 1 95.69 94 ILE A O 1
ATOM 728 N N . ASN A 1 95 ? 13.805 10.398 12.688 1 96 95 ASN A N 1
ATOM 729 C CA . ASN A 1 95 ? 12.953 11.523 13.055 1 96 95 ASN A CA 1
ATOM 730 C C . ASN A 1 95 ? 13.477 12.836 12.469 1 96 95 ASN A C 1
ATOM 732 O O . ASN A 1 95 ? 14.688 13.078 12.461 1 96 95 ASN A O 1
ATOM 736 N N . PRO A 1 96 ? 12.531 13.578 11.891 1 97.38 96 PRO A N 1
ATOM 737 C CA . PRO A 1 96 ? 12.953 14.906 11.445 1 97.38 96 PRO A CA 1
ATOM 738 C C . PRO A 1 96 ? 13.422 15.789 12.602 1 97.38 96 PRO A C 1
ATOM 740 O O . PRO A 1 96 ? 12.969 15.617 13.742 1 97.38 96 PRO A O 1
ATOM 743 N N . GLY A 1 97 ? 14.297 16.688 12.312 1 97.75 97 GLY A N 1
ATOM 744 C CA . GLY A 1 97 ? 14.836 17.578 13.328 1 97.75 97 GLY A CA 1
ATOM 745 C C . GLY A 1 97 ? 16.266 18 13.055 1 97.75 97 GLY A C 1
ATOM 746 O O . GLY A 1 97 ? 16.688 18.047 11.898 1 97.75 97 GLY A O 1
ATOM 747 N N . LEU A 1 98 ? 16.906 18.453 14.156 1 98.12 98 LEU A N 1
ATOM 748 C CA . LEU A 1 98 ? 18.281 18.938 14.055 1 98.12 98 LEU A CA 1
ATOM 749 C C . LEU A 1 98 ? 19.25 17.922 14.633 1 98.12 98 LEU A C 1
ATOM 751 O O . LEU A 1 98 ? 19.016 17.359 15.703 1 98.12 98 LEU A O 1
ATOM 755 N N . TYR A 1 99 ? 20.266 17.656 13.883 1 98.19 99 TYR A N 1
ATOM 756 C CA . TYR A 1 99 ? 21.344 16.75 14.297 1 98.19 99 TYR A CA 1
ATOM 757 C C . TYR A 1 99 ? 22.703 17.453 14.211 1 98.19 99 TYR A C 1
ATOM 759 O O . TYR A 1 99 ? 22.828 18.5 13.57 1 98.19 99 TYR A O 1
ATOM 767 N N . ALA A 1 100 ? 23.656 16.844 14.867 1 98.06 100 ALA A N 1
ATOM 768 C CA . ALA A 1 100 ? 25 17.438 14.875 1 98.06 100 ALA A CA 1
ATOM 769 C C . ALA A 1 100 ? 26.047 16.406 14.484 1 98.06 100 ALA A C 1
ATOM 771 O O . ALA A 1 100 ? 25.906 15.219 14.797 1 98.06 100 ALA A O 1
ATOM 772 N N . ILE A 1 101 ? 26.953 16.797 13.781 1 98 101 ILE A N 1
ATOM 773 C CA . ILE A 1 101 ? 28.156 16.016 13.508 1 98 101 ILE A CA 1
ATOM 774 C C . ILE A 1 101 ? 29.375 16.734 14.078 1 98 101 ILE A C 1
ATOM 776 O O . ILE A 1 101 ? 29.562 17.938 13.867 1 98 101 ILE A O 1
ATOM 780 N N . GLY A 1 102 ? 30.219 15.992 14.82 1 96.81 102 GLY A N 1
ATOM 781 C CA . GLY A 1 102 ? 31.359 16.609 15.453 1 96.81 102 GLY A CA 1
ATOM 782 C C . GLY A 1 102 ? 31 17.516 16.625 1 96.81 102 GLY A C 1
ATOM 783 O O . GLY A 1 102 ? 30.281 17.078 17.531 1 96.81 102 GLY A O 1
ATOM 784 N N . LYS A 1 103 ? 31.578 18.688 16.594 1 96.88 103 LYS A N 1
ATOM 785 C CA . LYS A 1 103 ? 31.281 19.703 17.609 1 96.88 103 LYS A CA 1
ATOM 786 C C . LYS A 1 103 ? 30.969 21.047 16.984 1 96.88 103 LYS A C 1
ATOM 788 O O . LYS A 1 103 ? 31.719 22.016 17.141 1 96.88 103 LYS A O 1
ATOM 793 N N . PRO A 1 104 ? 29.781 21.094 16.391 1 97.81 104 PRO A N 1
ATOM 794 C CA . PRO A 1 104 ? 29.422 22.359 15.734 1 97.81 104 PRO A CA 1
ATOM 795 C C . PRO A 1 104 ? 29.109 23.484 16.719 1 97.81 104 PRO A C 1
ATOM 797 O O . PRO A 1 104 ? 28.719 23.219 17.859 1 97.81 104 PRO A O 1
ATOM 800 N N . ASP A 1 105 ? 29.359 24.625 16.234 1 96.25 105 ASP A N 1
ATOM 801 C CA . ASP A 1 105 ? 29.031 25.828 17 1 96.25 105 ASP A CA 1
ATOM 802 C C . ASP A 1 105 ? 28.125 26.75 16.219 1 96.25 105 ASP A C 1
ATOM 804 O O . ASP A 1 105 ? 27.531 26.344 15.211 1 96.25 105 ASP A O 1
ATOM 808 N N . HIS A 1 106 ? 27.984 27.953 16.672 1 96.62 106 HIS A N 1
ATOM 809 C CA . HIS A 1 106 ? 27.016 28.891 16.109 1 96.62 106 HIS A CA 1
ATOM 810 C C . HIS A 1 106 ? 27.438 29.359 14.719 1 96.62 106 HIS A C 1
ATOM 812 O O . HIS A 1 106 ? 26.641 29.922 13.977 1 96.62 106 HIS A O 1
ATOM 818 N N . THR A 1 107 ? 28.672 29.078 14.312 1 96.81 107 THR A N 1
ATOM 819 C CA . THR A 1 107 ? 29.141 29.516 13 1 96.81 107 THR A CA 1
ATOM 820 C C . THR A 1 107 ? 29.25 28.328 12.039 1 96.81 107 THR A C 1
ATOM 822 O O . THR A 1 107 ? 29.547 28.516 10.859 1 96.81 107 THR A O 1
ATOM 825 N N . SER A 1 108 ? 29.062 27.156 12.508 1 97.5 108 SER A N 1
ATOM 826 C CA . SER A 1 108 ? 29.203 25.953 11.695 1 97.5 108 SER A CA 1
ATOM 827 C C . SER A 1 108 ? 28.109 25.891 10.625 1 97.5 108 SER A C 1
ATOM 829 O O . SER A 1 108 ? 27 26.375 10.836 1 97.5 108 SER A O 1
ATOM 831 N N . PRO A 1 109 ? 28.422 25.312 9.5 1 97.56 109 PRO A N 1
ATOM 832 C CA . PRO A 1 109 ? 27.438 25.219 8.422 1 97.56 109 PRO A CA 1
ATOM 833 C C . PRO A 1 109 ? 26.234 24.344 8.781 1 97.56 109 PRO A C 1
ATOM 835 O O . PRO A 1 109 ? 26.344 23.469 9.648 1 97.56 109 PRO A O 1
ATOM 838 N N . VAL A 1 110 ? 25.141 24.625 8.078 1 98.56 110 VAL A N 1
ATOM 839 C CA . VAL A 1 110 ? 23.922 23.859 8.242 1 98.56 110 VAL A CA 1
ATOM 840 C C . VAL A 1 110 ? 23.578 23.141 6.934 1 98.56 110 VAL A C 1
ATOM 842 O O . VAL A 1 110 ? 23.297 23.797 5.922 1 98.56 110 VAL A O 1
ATOM 845 N N . LEU A 1 111 ? 23.641 21.844 6.992 1 98.5 111 LEU A N 1
ATOM 846 C CA . LEU A 1 111 ? 23.25 21.031 5.848 1 98.5 111 LEU A CA 1
ATOM 847 C C . LEU A 1 111 ? 21.812 20.531 5.996 1 98.5 111 LEU A C 1
ATOM 849 O O . LEU A 1 111 ? 21.406 20.141 7.09 1 98.5 111 LEU A O 1
ATOM 853 N N . VAL A 1 112 ? 21.062 20.609 4.914 1 98.69 112 VAL A N 1
ATOM 854 C CA . VAL A 1 112 ? 19.672 20.141 4.922 1 98.69 112 VAL A CA 1
ATOM 855 C C . VAL A 1 112 ? 19.562 18.828 4.148 1 98.69 112 VAL A C 1
ATOM 857 O O . VAL A 1 112 ? 20.172 18.672 3.09 1 98.69 112 VAL A O 1
ATOM 860 N N . SER A 1 113 ? 18.797 17.891 4.648 1 98.31 113 SER A N 1
ATOM 861 C CA . SER A 1 113 ? 18.594 16.609 3.984 1 98.31 113 SER A CA 1
ATOM 862 C C . SER A 1 113 ? 17.234 16.016 4.324 1 98.31 113 SER A C 1
ATOM 864 O O . SER A 1 113 ? 16.344 16.703 4.832 1 98.31 113 SER A O 1
ATOM 866 N N . ALA A 1 114 ? 17.016 14.773 3.91 1 97.69 114 ALA A N 1
ATOM 867 C CA . ALA A 1 114 ? 15.734 14.094 4.07 1 97.69 114 ALA A CA 1
ATOM 868 C C . ALA A 1 114 ? 15.797 13.055 5.191 1 97.69 114 ALA A C 1
ATOM 870 O O . ALA A 1 114 ? 16.875 12.633 5.594 1 97.69 114 ALA A O 1
ATOM 871 N N . ASN A 1 115 ? 14.625 12.664 5.68 1 97.69 115 ASN A N 1
ATOM 872 C CA . ASN A 1 115 ? 14.609 11.781 6.84 1 97.69 115 ASN A CA 1
ATOM 873 C C . ASN A 1 115 ? 14.633 10.312 6.422 1 97.69 115 ASN A C 1
ATOM 875 O O . ASN A 1 115 ? 14.453 9.422 7.258 1 97.69 115 ASN A O 1
ATOM 879 N N . TYR A 1 116 ? 14.781 10.062 5.148 1 96.88 116 TYR A N 1
ATOM 880 C CA . TYR A 1 116 ? 15.086 8.695 4.727 1 96.88 116 TYR A CA 1
ATOM 881 C C . TYR A 1 116 ? 16.438 8.25 5.27 1 96.88 116 TYR A C 1
ATOM 883 O O . TYR A 1 116 ? 17.469 8.852 4.969 1 96.88 116 TYR A O 1
ATOM 891 N N . LYS A 1 117 ? 16.438 7.219 5.988 1 96.81 117 LYS A N 1
ATOM 892 C CA . LYS A 1 117 ? 17.641 6.832 6.715 1 96.81 117 LYS A CA 1
ATOM 893 C C . LYS A 1 117 ? 18.797 6.516 5.754 1 96.81 117 LYS A C 1
ATOM 895 O O . LYS A 1 117 ? 19.953 6.781 6.062 1 96.81 117 LYS A O 1
ATOM 900 N N . LEU A 1 118 ? 18.484 5.938 4.637 1 96.06 118 LEU A N 1
ATOM 901 C CA . LEU A 1 118 ? 19.531 5.652 3.664 1 96.06 118 LEU A CA 1
ATOM 902 C C . LEU A 1 118 ? 20.203 6.938 3.189 1 96.06 118 LEU A C 1
ATOM 904 O O . LEU A 1 118 ? 21.422 7.012 3.096 1 96.06 118 LEU A O 1
ATOM 908 N N . THR A 1 119 ? 19.438 7.941 2.869 1 96.44 119 THR A N 1
ATOM 909 C CA . THR A 1 119 ? 19.953 9.242 2.459 1 96.44 119 THR A CA 1
ATOM 910 C C . THR A 1 119 ? 20.781 9.867 3.568 1 96.44 119 THR A C 1
ATOM 912 O O . THR A 1 119 ? 21.875 10.391 3.312 1 96.44 119 THR A O 1
ATOM 915 N N . PHE A 1 120 ? 20.281 9.727 4.758 1 97.56 120 PHE A N 1
ATOM 916 C CA . PHE A 1 120 ? 20.969 10.258 5.934 1 97.56 120 PHE A CA 1
ATOM 917 C C . PHE A 1 120 ? 22.312 9.578 6.121 1 97.56 120 PHE A C 1
ATOM 919 O O . PHE A 1 120 ? 23.328 10.242 6.367 1 97.56 120 PHE A O 1
ATOM 926 N N . ASP A 1 121 ? 22.312 8.281 5.934 1 97.38 121 ASP A N 1
ATOM 927 C CA . ASP A 1 121 ? 23.531 7.516 6.117 1 97.38 121 ASP A CA 1
ATOM 928 C C . ASP A 1 121 ? 24.562 7.848 5.031 1 97.38 121 ASP A C 1
ATOM 930 O O . ASP A 1 121 ? 25.766 7.91 5.301 1 97.38 121 ASP A O 1
ATOM 934 N N . VAL A 1 122 ? 24.125 8.078 3.859 1 96.06 122 VAL A N 1
ATOM 935 C CA . VAL A 1 122 ? 25 8.438 2.756 1 96.06 122 VAL A CA 1
ATOM 936 C C . VAL A 1 122 ? 25.625 9.805 3.018 1 96.06 122 VAL A C 1
ATOM 938 O O . VAL A 1 122 ? 26.797 10.031 2.697 1 96.06 122 VAL A O 1
ATOM 941 N N . LEU A 1 123 ? 24.891 10.625 3.648 1 97.38 123 LEU A N 1
ATOM 942 C CA . LEU A 1 123 ? 25.375 11.961 3.957 1 97.38 123 LEU A CA 1
ATOM 943 C C . LEU A 1 123 ? 26.375 11.922 5.113 1 97.38 123 LEU A C 1
ATOM 945 O O . LEU A 1 123 ? 27.5 12.414 4.984 1 97.38 123 LEU A O 1
ATOM 949 N N . ARG A 1 124 ? 25.969 11.359 6.203 1 97.56 124 ARG A N 1
ATOM 950 C CA . ARG A 1 124 ? 26.781 11.445 7.422 1 97.56 124 ARG A CA 1
ATOM 951 C C . ARG A 1 124 ? 28.125 10.75 7.238 1 97.56 124 ARG A C 1
ATOM 953 O O . ARG A 1 124 ? 29.125 11.18 7.805 1 97.56 124 ARG A O 1
ATOM 960 N N . LYS A 1 125 ? 28.156 9.688 6.445 1 97.31 125 LYS A N 1
ATOM 961 C CA . LYS A 1 125 ? 29.406 8.953 6.273 1 97.31 125 LYS A CA 1
ATOM 962 C C . LYS A 1 125 ? 30.469 9.805 5.574 1 97.31 125 LYS A C 1
ATOM 964 O O . LYS A 1 125 ? 31.656 9.562 5.723 1 97.31 125 LYS A O 1
ATOM 969 N N . GLU A 1 126 ? 30.047 10.828 4.867 1 97.38 126 GLU A N 1
ATOM 970 C CA . GLU A 1 126 ? 30.969 11.664 4.098 1 97.38 126 GLU A CA 1
ATOM 971 C C . GLU A 1 126 ? 31.391 12.898 4.895 1 97.38 126 GLU A C 1
ATOM 973 O O . GLU A 1 126 ? 32.156 13.734 4.395 1 97.38 126 GLU A O 1
ATOM 978 N N . LEU A 1 127 ? 30.984 12.992 6.125 1 97.5 127 LEU A N 1
ATOM 979 C CA . LEU A 1 127 ? 31.188 14.227 6.871 1 97.5 127 LEU A CA 1
ATOM 980 C C . LEU A 1 127 ? 32.188 14.023 7.996 1 97.5 127 LEU A C 1
ATOM 982 O O . LEU A 1 127 ? 32.188 14.766 8.984 1 97.5 127 LEU A O 1
ATOM 986 N N . SER A 1 128 ? 32.969 13.008 7.832 1 96.12 128 SER A N 1
ATOM 987 C CA . SER A 1 128 ? 34.031 12.812 8.812 1 96.12 128 SER A CA 1
ATOM 988 C C . SER A 1 128 ? 34.969 14.016 8.859 1 96.12 128 SER A C 1
ATOM 990 O O . SER A 1 128 ? 35.375 14.523 7.82 1 96.12 128 SER A O 1
ATOM 992 N N . GLY A 1 129 ? 35.156 14.539 10.031 1 94.56 129 GLY A N 1
ATOM 993 C CA . GLY A 1 129 ? 36.094 15.641 10.203 1 94.56 129 GLY A CA 1
ATOM 994 C C . GLY A 1 129 ? 35.438 17 10.008 1 94.56 129 GLY A C 1
ATOM 995 O O . GLY A 1 129 ? 36.125 18.031 9.992 1 94.56 129 GLY A O 1
ATOM 996 N N . VAL A 1 130 ? 34.25 17.031 9.828 1 95.94 130 VAL A N 1
ATOM 997 C CA . VAL A 1 130 ? 33.531 18.281 9.625 1 95.94 130 VAL A CA 1
ATOM 998 C C . VAL A 1 130 ? 32.594 18.547 10.82 1 95.94 130 VAL A C 1
ATOM 1000 O O . VAL A 1 130 ? 31.891 17.641 11.281 1 95.94 130 VAL A O 1
ATOM 1003 N N . ASP A 1 131 ? 32.688 19.75 11.352 1 97.62 131 ASP A N 1
ATOM 1004 C CA . ASP A 1 131 ? 31.703 20.188 12.344 1 97.62 131 ASP A CA 1
ATOM 1005 C C . ASP A 1 131 ? 30.547 20.922 11.688 1 97.62 131 ASP A C 1
ATOM 1007 O O . ASP A 1 131 ? 30.703 22.016 11.156 1 97.62 131 ASP A O 1
ATOM 1011 N N . CYS A 1 132 ? 29.406 20.281 11.766 1 98.06 132 CYS A N 1
ATOM 1012 C CA . CYS A 1 132 ? 28.266 20.922 11.102 1 98.06 132 CYS A CA 1
ATOM 1013 C C . CYS A 1 132 ? 26.953 20.484 11.727 1 98.06 132 CYS A C 1
ATOM 1015 O O . CYS A 1 132 ? 26.906 19.547 12.516 1 98.06 132 CYS A O 1
ATOM 1017 N N . TRP A 1 133 ? 25.922 21.25 11.453 1 98.38 133 TRP A N 1
ATOM 1018 C CA . TRP A 1 133 ? 24.547 20.922 11.789 1 98.38 133 TRP A CA 1
ATOM 1019 C C . TRP A 1 133 ? 23.828 20.281 10.594 1 98.38 133 TRP A C 1
ATOM 1021 O O . TRP A 1 133 ? 24.094 20.641 9.445 1 98.38 133 TRP A O 1
ATOM 1031 N N . ILE A 1 134 ? 22.953 19.328 10.875 1 98.62 134 ILE A N 1
ATOM 1032 C CA . ILE A 1 134 ? 22.156 18.719 9.828 1 98.62 134 ILE A CA 1
ATOM 1033 C C . ILE A 1 134 ? 20.672 18.906 10.148 1 98.62 134 ILE A C 1
ATOM 1035 O O . ILE A 1 134 ? 20.172 18.406 11.164 1 98.62 134 ILE A O 1
ATOM 1039 N N . LEU A 1 135 ? 20.016 19.625 9.336 1 98.69 135 LEU A N 1
ATOM 1040 C CA . LEU A 1 135 ? 18.578 19.797 9.445 1 98.69 135 LEU A CA 1
ATOM 1041 C C . LEU A 1 135 ? 17.844 18.766 8.602 1 98.69 135 LEU A C 1
ATOM 1043 O O . LEU A 1 135 ? 17.891 18.828 7.371 1 98.69 135 LEU A O 1
ATOM 1047 N N . ILE A 1 136 ? 17.125 17.891 9.273 1 98.56 136 ILE A N 1
ATOM 1048 C CA . ILE A 1 136 ? 16.438 16.797 8.594 1 98.56 136 ILE A CA 1
ATOM 1049 C C . ILE A 1 136 ? 14.961 17.141 8.438 1 98.56 136 ILE A C 1
ATOM 1051 O O . ILE A 1 136 ? 14.258 17.344 9.43 1 98.56 136 ILE A O 1
ATOM 1055 N N . LEU A 1 137 ? 14.555 17.188 7.168 1 98.31 137 LEU A N 1
ATOM 1056 C CA . LEU A 1 137 ? 13.164 17.469 6.852 1 98.31 137 LEU A CA 1
ATOM 1057 C C . LEU A 1 137 ? 12.312 16.203 6.926 1 98.31 137 LEU A C 1
ATOM 1059 O O . LEU A 1 137 ? 12.836 15.094 6.773 1 98.31 137 LEU A O 1
ATOM 1063 N N . ASP A 1 138 ? 11.047 16.406 7.176 1 96.94 138 ASP A N 1
ATOM 1064 C CA . ASP A 1 138 ? 10.109 15.289 7.125 1 96.94 138 ASP A CA 1
ATOM 1065 C C . ASP A 1 138 ? 9.664 15.008 5.691 1 96.94 138 ASP A C 1
ATOM 1067 O O . ASP A 1 138 ? 8.664 15.562 5.227 1 96.94 138 ASP A O 1
ATOM 1071 N N . THR A 1 139 ? 10.367 14.133 5.09 1 96.19 139 THR A N 1
ATOM 1072 C CA . THR A 1 139 ? 10.055 13.781 3.707 1 96.19 139 THR A CA 1
ATOM 1073 C C . THR A 1 139 ? 9.312 12.453 3.639 1 96.19 139 THR A C 1
ATOM 1075 O O . THR A 1 139 ? 9.281 11.805 2.59 1 96.19 139 THR A O 1
ATOM 1078 N N . LYS A 1 140 ? 8.836 11.93 4.812 1 92.88 140 LYS A N 1
ATOM 1079 C CA . LYS A 1 140 ? 8.039 10.711 4.93 1 92.88 140 LYS A CA 1
ATOM 1080 C C . LYS A 1 140 ? 8.852 9.492 4.504 1 92.88 140 LYS A C 1
ATOM 1082 O O . LYS A 1 140 ? 8.312 8.57 3.883 1 92.88 140 LYS A O 1
ATOM 1087 N N . GLY A 1 141 ? 10.109 9.617 4.73 1 93.62 141 GLY A N 1
ATOM 1088 C CA . GLY A 1 141 ? 10.953 8.469 4.457 1 93.62 141 GLY A CA 1
ATOM 1089 C C . GLY A 1 141 ? 11.305 8.32 2.988 1 93.62 141 GLY A C 1
ATOM 1090 O O . GLY A 1 141 ? 11.555 7.211 2.514 1 93.62 141 GLY A O 1
ATOM 1091 N N . ILE A 1 142 ? 11.258 9.406 2.283 1 92.69 142 ILE A N 1
ATOM 1092 C CA . ILE A 1 142 ? 11.578 9.43 0.861 1 92.69 142 ILE A CA 1
ATOM 1093 C C . ILE A 1 142 ? 12.875 10.203 0.637 1 92.69 142 ILE A C 1
ATOM 1095 O O . ILE A 1 142 ? 13.164 11.172 1.348 1 92.69 142 ILE A O 1
ATOM 1099 N N . ASN A 1 143 ? 13.594 9.766 -0.33 1 93.06 143 ASN A N 1
ATOM 1100 C CA . ASN A 1 143 ? 14.859 10.445 -0.621 1 93.06 143 ASN A CA 1
ATOM 1101 C C . ASN A 1 143 ? 14.625 11.867 -1.123 1 93.06 143 ASN A C 1
ATOM 1103 O O . ASN A 1 143 ? 13.484 12.258 -1.379 1 93.06 143 ASN A O 1
ATOM 1107 N N . VAL A 1 144 ? 15.703 12.594 -1.257 1 95.06 144 VAL A N 1
ATOM 1108 C CA . VAL A 1 144 ? 15.648 14.031 -1.512 1 95.06 144 VAL A CA 1
ATOM 1109 C C . VAL A 1 144 ? 15.023 14.289 -2.881 1 95.06 144 VAL A C 1
ATOM 1111 O O . VAL A 1 144 ? 14.086 15.078 -3.004 1 95.06 144 VAL A O 1
ATOM 1114 N N . TRP A 1 145 ? 15.508 13.617 -3.871 1 89.69 145 TRP A N 1
ATOM 1115 C CA . TRP A 1 145 ? 15.102 13.875 -5.25 1 89.69 145 TRP A CA 1
ATOM 1116 C C . TRP A 1 145 ? 13.617 13.578 -5.441 1 89.69 145 TRP A C 1
ATOM 1118 O O . TRP A 1 145 ? 12.852 14.438 -5.887 1 89.69 145 TRP A O 1
ATOM 1128 N N . CYS A 1 146 ? 13.188 12.438 -5.008 1 87.94 146 CYS A N 1
ATOM 1129 C CA . CYS A 1 146 ? 11.789 12.047 -5.133 1 87.94 146 CYS A CA 1
ATOM 1130 C C . CYS A 1 146 ? 10.898 12.922 -4.262 1 87.94 146 CYS A C 1
ATOM 1132 O O . CYS A 1 146 ? 9.797 13.289 -4.668 1 87.94 146 CYS A O 1
ATOM 1134 N N . ALA A 1 147 ? 11.391 13.281 -3.154 1 93.56 147 ALA A N 1
ATOM 1135 C CA . ALA A 1 147 ? 10.617 14.102 -2.23 1 93.56 147 ALA A CA 1
ATOM 1136 C C . ALA A 1 147 ? 10.422 15.516 -2.781 1 93.56 147 ALA A C 1
ATOM 1138 O O . ALA A 1 147 ? 9.383 16.141 -2.557 1 93.56 147 ALA A O 1
ATOM 1139 N N . ALA A 1 148 ? 11.461 15.977 -3.42 1 93.38 148 ALA A N 1
ATOM 1140 C CA . ALA A 1 148 ? 11.352 17.297 -4.055 1 93.38 148 ALA A CA 1
ATOM 1141 C C . ALA A 1 148 ? 10.25 17.297 -5.113 1 93.38 148 ALA A C 1
ATOM 1143 O O . ALA A 1 148 ? 9.484 18.25 -5.215 1 93.38 148 ALA A O 1
ATOM 1144 N N . GLY A 1 149 ? 10.195 16.219 -5.844 1 86.12 149 GLY A N 1
ATOM 1145 C CA . GLY A 1 149 ? 9.164 16.094 -6.859 1 86.12 149 GLY A CA 1
ATOM 1146 C C . GLY A 1 149 ? 7.77 15.969 -6.277 1 86.12 149 GLY A C 1
ATOM 1147 O O . GLY A 1 149 ? 6.809 16.484 -6.848 1 86.12 149 GLY A O 1
ATOM 1148 N N . LYS A 1 150 ? 7.688 15.367 -5.113 1 86.44 150 LYS A N 1
ATOM 1149 C CA . LYS A 1 150 ? 6.391 15.141 -4.48 1 86.44 150 LYS A CA 1
ATOM 1150 C C . LYS A 1 150 ? 5.977 16.344 -3.629 1 86.44 150 LYS A C 1
ATOM 1152 O O . LYS A 1 150 ? 4.84 16.406 -3.164 1 86.44 150 LYS A O 1
ATOM 1157 N N . GLY A 1 151 ? 6.98 17.172 -3.314 1 90.25 151 GLY A N 1
ATOM 1158 C CA . GLY A 1 151 ? 6.656 18.375 -2.561 1 90.25 151 GLY A CA 1
ATOM 1159 C C . GLY A 1 151 ? 6.934 18.234 -1.074 1 90.25 151 GLY A C 1
ATOM 1160 O O . GLY A 1 151 ? 6.746 19.188 -0.313 1 90.25 151 GLY A O 1
ATOM 1161 N N . THR A 1 152 ? 7.336 17.047 -0.705 1 92.94 152 THR A N 1
ATOM 1162 C CA . THR A 1 152 ? 7.578 16.844 0.72 1 92.94 152 THR A CA 1
ATOM 1163 C C . THR A 1 152 ? 8.938 17.422 1.124 1 92.94 152 THR A C 1
ATOM 1165 O O . THR A 1 152 ? 9.156 17.734 2.293 1 92.94 152 THR A O 1
ATOM 1168 N N . PHE A 1 153 ? 9.867 17.406 0.226 1 96.5 153 PHE A N 1
ATOM 1169 C CA . PHE A 1 153 ? 11.047 18.266 0.348 1 96.5 153 PHE A CA 1
ATOM 1170 C C . PHE A 1 153 ? 10.781 19.641 -0.247 1 96.5 153 PHE A C 1
ATOM 1172 O O . PHE A 1 153 ? 11.266 19.953 -1.336 1 96.5 153 PHE A O 1
ATOM 1179 N N . GLY A 1 154 ? 10.031 20.438 0.547 1 96.62 154 GLY A N 1
ATOM 1180 C CA . GLY A 1 154 ? 9.469 21.656 -0.004 1 96.62 154 GLY A CA 1
ATOM 1181 C C . GLY A 1 154 ? 9.688 22.875 0.882 1 96.62 154 GLY A C 1
ATOM 1182 O O . GLY A 1 154 ? 10.219 22.75 1.988 1 96.62 154 GLY A O 1
ATOM 1183 N N . THR A 1 155 ? 9.258 23.953 0.347 1 96.88 155 THR A N 1
ATOM 1184 C CA . THR A 1 155 ? 9.43 25.234 1.019 1 96.88 155 THR A CA 1
ATOM 1185 C C . THR A 1 155 ? 8.727 25.234 2.375 1 96.88 155 THR A C 1
ATOM 1187 O O . THR A 1 155 ? 9.32 25.609 3.387 1 96.88 155 THR A O 1
ATOM 1190 N N . GLY A 1 156 ? 7.523 24.766 2.322 1 95.75 156 GLY A N 1
ATOM 1191 C CA . GLY A 1 156 ? 6.766 24.75 3.562 1 95.75 156 GLY A CA 1
ATOM 1192 C C . GLY A 1 156 ? 7.414 23.906 4.645 1 95.75 156 GLY A C 1
ATOM 1193 O O . GLY A 1 156 ? 7.52 24.328 5.793 1 95.75 156 GLY A O 1
ATOM 1194 N N . GLU A 1 157 ? 7.75 22.75 4.305 1 96.88 157 GLU A N 1
ATOM 1195 C CA . GLU A 1 157 ? 8.398 21.859 5.258 1 96.88 157 GLU A CA 1
ATOM 1196 C C . GLU A 1 157 ? 9.695 22.453 5.781 1 96.88 157 GLU A C 1
ATOM 1198 O O . GLU A 1 157 ? 10 22.359 6.973 1 96.88 157 GLU A O 1
ATOM 1203 N N . LEU A 1 158 ? 10.5 23.062 4.93 1 98 158 LEU A N 1
ATOM 1204 C CA . LEU A 1 158 ? 11.758 23.688 5.324 1 98 158 LEU A CA 1
ATOM 1205 C C . LEU A 1 158 ? 11.516 24.828 6.312 1 98 158 LEU A C 1
ATOM 1207 O O . LEU A 1 158 ? 12.148 24.875 7.367 1 98 158 LEU A O 1
ATOM 1211 N N . VAL A 1 159 ? 10.617 25.688 5.973 1 97.38 159 VAL A N 1
ATOM 1212 C CA . VAL A 1 159 ? 10.289 26.828 6.832 1 97.38 159 VAL A CA 1
ATOM 1213 C C . VAL A 1 159 ? 9.781 26.328 8.18 1 97.38 159 VAL A C 1
ATOM 1215 O O . VAL A 1 159 ? 10.211 26.812 9.234 1 97.38 159 VAL A O 1
ATOM 1218 N N . GLY A 1 160 ? 8.898 25.375 8.078 1 96.69 160 GLY A N 1
ATOM 1219 C CA . GLY A 1 160 ? 8.375 24.781 9.305 1 96.69 160 GLY A CA 1
ATOM 1220 C C . GLY A 1 160 ? 9.445 24.156 10.172 1 96.69 160 GLY A C 1
ATOM 1221 O O . GLY A 1 160 ? 9.43 24.312 11.391 1 96.69 160 GLY A O 1
ATOM 1222 N N . ARG A 1 161 ? 10.328 23.484 9.602 1 97.56 161 ARG A N 1
ATOM 1223 C CA . ARG A 1 161 ? 11.383 22.781 10.32 1 97.56 161 ARG A CA 1
ATOM 1224 C C . ARG A 1 161 ? 12.336 23.766 10.984 1 97.56 161 ARG A C 1
ATOM 1226 O O . ARG A 1 161 ? 12.797 23.547 12.102 1 97.56 161 ARG A O 1
ATOM 1233 N N . ILE A 1 162 ? 12.68 24.859 10.297 1 97.44 162 ILE A N 1
ATOM 1234 C CA . ILE A 1 162 ? 13.516 25.906 10.859 1 97.44 162 ILE A CA 1
ATOM 1235 C C . ILE A 1 162 ? 12.883 26.453 12.133 1 97.44 162 ILE A C 1
ATOM 1237 O O . ILE A 1 162 ? 13.555 26.609 13.156 1 97.44 162 ILE A O 1
ATOM 1241 N N . SER A 1 163 ? 11.648 26.656 12.047 1 96.19 163 SER A N 1
ATOM 1242 C CA . SER A 1 163 ? 10.914 27.203 13.18 1 96.19 163 SER A CA 1
ATOM 1243 C C . SER A 1 163 ? 10.82 26.188 14.32 1 96.19 163 SER A C 1
ATOM 1245 O O . SER A 1 163 ? 11.109 26.516 15.469 1 96.19 163 SER A O 1
ATOM 1247 N N . LYS A 1 164 ? 10.484 25 14.031 1 94.62 164 LYS A N 1
ATOM 1248 C CA . LYS A 1 164 ? 10.266 23.953 15.031 1 94.62 164 LYS A CA 1
ATOM 1249 C C . LYS A 1 164 ? 11.547 23.641 15.789 1 94.62 164 LYS A C 1
ATOM 1251 O O . LYS A 1 164 ? 11.516 23.312 16.969 1 94.62 164 LYS A O 1
ATOM 1256 N N . THR A 1 165 ? 12.68 23.75 15.141 1 96.44 165 THR A N 1
ATOM 1257 C CA . THR A 1 165 ? 13.945 23.391 15.766 1 96.44 165 THR A CA 1
ATOM 1258 C C . THR A 1 165 ? 14.57 24.594 16.453 1 96.44 165 THR A C 1
ATOM 1260 O O . THR A 1 165 ? 15.508 24.453 17.234 1 96.44 165 THR A O 1
ATOM 1263 N N . GLY A 1 166 ? 14.07 25.781 16.125 1 96.5 166 GLY A N 1
ATOM 1264 C CA . GLY A 1 166 ? 14.688 26.984 16.656 1 96.5 166 GLY A CA 1
ATOM 1265 C C . GLY A 1 166 ? 16.078 27.234 16.094 1 96.5 166 GLY A C 1
ATOM 1266 O O . GLY A 1 166 ? 16.953 27.75 16.797 1 96.5 166 GLY A O 1
ATOM 1267 N N . LEU A 1 167 ? 16.281 26.906 14.891 1 97.56 167 LEU A N 1
ATOM 1268 C CA . LEU A 1 167 ? 17.594 26.984 14.25 1 97.56 167 LEU A CA 1
ATOM 1269 C C . LEU A 1 167 ? 18.141 28.406 14.289 1 97.56 167 LEU A C 1
ATOM 1271 O O . LEU A 1 167 ? 19.344 28.625 14.461 1 97.56 167 LEU A O 1
ATOM 1275 N N . SER A 1 168 ? 17.266 29.375 14.219 1 96.56 168 SER A N 1
ATOM 1276 C CA . SER A 1 168 ? 17.656 30.797 14.195 1 96.56 168 SER A CA 1
ATOM 1277 C C . SER A 1 168 ? 18.375 31.188 15.477 1 96.56 168 SER A C 1
ATOM 1279 O O . SER A 1 168 ? 19.188 32.125 15.477 1 96.56 168 SER A O 1
ATOM 1281 N N . ASP A 1 169 ? 18.094 30.484 16.516 1 96.12 169 ASP A N 1
ATOM 1282 C CA . ASP A 1 169 ? 18.688 30.797 17.812 1 96.12 169 ASP A CA 1
ATOM 1283 C C . ASP A 1 169 ? 19.922 29.953 18.078 1 96.12 169 ASP A C 1
ATOM 1285 O O . ASP A 1 169 ? 20.641 30.156 19.062 1 96.12 169 ASP A O 1
ATOM 1289 N N . ILE A 1 170 ? 20.172 29.047 17.25 1 96.81 170 ILE A N 1
ATOM 1290 C CA . ILE A 1 170 ? 21.266 28.094 17.469 1 96.81 170 ILE A CA 1
ATOM 1291 C C . ILE A 1 170 ? 22.484 28.516 16.641 1 96.81 170 ILE A C 1
ATOM 1293 O O . ILE A 1 170 ? 23.609 28.359 17.094 1 96.81 170 ILE A O 1
ATOM 1297 N N . VAL A 1 171 ? 22.188 29.062 15.477 1 97.44 171 VAL A N 1
ATOM 1298 C CA . VAL A 1 171 ? 23.281 29.484 14.609 1 97.44 171 VAL A CA 1
ATOM 1299 C C . VAL A 1 171 ? 23.234 31 14.438 1 97.44 171 VAL A C 1
ATOM 1301 O O . VAL A 1 171 ? 22.172 31.609 14.508 1 97.44 171 VAL A O 1
ATOM 1304 N N . SER A 1 172 ? 24.359 31.547 14.148 1 96.94 172 SER A N 1
ATOM 1305 C CA . SER A 1 172 ? 24.469 33 14.031 1 96.94 172 SER A CA 1
ATOM 1306 C C . SER A 1 172 ? 24.312 33.438 12.586 1 96.94 172 SER A C 1
ATOM 1308 O O . SER A 1 172 ? 23.875 34.562 12.328 1 96.94 172 SER A O 1
ATOM 1310 N N . HIS A 1 173 ? 24.688 32.594 11.672 1 95.75 173 HIS A N 1
ATOM 1311 C CA . HIS A 1 173 ? 24.531 32.938 10.266 1 95.75 173 HIS A CA 1
ATOM 1312 C C . HIS A 1 173 ? 23.141 32.531 9.75 1 95.75 173 HIS A C 1
ATOM 1314 O O . HIS A 1 173 ? 22.359 31.922 10.484 1 95.75 173 HIS A O 1
ATOM 1320 N N . ARG A 1 174 ? 22.875 32.906 8.453 1 98 174 ARG A N 1
ATOM 1321 C CA . ARG A 1 174 ? 21.562 32.656 7.867 1 98 174 ARG A CA 1
ATOM 1322 C C . ARG A 1 174 ? 21.703 31.953 6.512 1 98 174 ARG A C 1
ATOM 1324 O O . ARG A 1 174 ? 21.031 32.312 5.551 1 98 174 ARG A O 1
ATOM 1331 N N . LYS A 1 175 ? 22.625 31 6.445 1 97.5 175 LYS A N 1
ATOM 1332 C CA . LYS A 1 175 ? 22.828 30.219 5.223 1 97.5 175 LYS A CA 1
ATOM 1333 C C . LYS A 1 175 ? 22.516 28.75 5.441 1 97.5 175 LYS A C 1
ATOM 1335 O O . LYS A 1 175 ? 22.922 28.156 6.441 1 97.5 175 LYS A O 1
ATOM 1340 N N . LEU A 1 176 ? 21.75 28.234 4.539 1 98.25 176 LEU A N 1
ATOM 1341 C CA . LEU A 1 176 ? 21.438 26.812 4.52 1 98.25 176 LEU A CA 1
ATOM 1342 C C . LEU A 1 176 ? 21.984 26.156 3.252 1 98.25 176 LEU A C 1
ATOM 1344 O O . LEU A 1 176 ? 21.812 26.688 2.15 1 98.25 176 LEU A O 1
ATOM 1348 N N . VAL A 1 177 ? 22.656 25.094 3.408 1 97.81 177 VAL A N 1
ATOM 1349 C CA . VAL A 1 177 ? 23.141 24.344 2.26 1 97.81 177 VAL A CA 1
ATOM 1350 C C . VAL A 1 177 ? 22.172 23.203 1.953 1 97.81 177 VAL A C 1
ATOM 1352 O O . VAL A 1 177 ? 22.016 22.281 2.762 1 97.81 177 VAL A O 1
ATOM 1355 N N . LEU A 1 178 ? 21.516 23.219 0.801 1 98 178 LEU A N 1
ATOM 1356 C CA . LEU A 1 178 ? 20.609 22.172 0.346 1 98 178 LEU A CA 1
ATOM 1357 C C . LEU A 1 178 ? 21.219 21.359 -0.789 1 98 178 LEU A C 1
ATOM 1359 O O . LEU A 1 178 ? 22.062 21.875 -1.538 1 98 178 LEU A O 1
ATOM 1363 N N . PRO A 1 179 ? 20.812 20.078 -0.818 1 96.25 179 PRO A N 1
ATOM 1364 C CA . PRO A 1 179 ? 21.281 19.312 -1.975 1 96.25 179 PRO A CA 1
ATOM 1365 C C . PRO A 1 179 ? 20.719 19.828 -3.295 1 96.25 179 PRO A C 1
ATOM 1367 O O . PRO A 1 179 ? 19.562 20.281 -3.346 1 96.25 179 PRO A O 1
ATOM 1370 N N . GLN A 1 180 ? 21.516 19.703 -4.266 1 94.5 180 GLN A N 1
ATOM 1371 C CA . GLN A 1 180 ? 21.141 20.188 -5.59 1 94.5 180 GLN A CA 1
ATOM 1372 C C . GLN A 1 180 ? 19.828 19.562 -6.055 1 94.5 180 GLN A C 1
ATOM 1374 O O . GLN A 1 180 ? 18.984 20.25 -6.633 1 94.5 180 GLN A O 1
ATOM 1379 N N . LEU A 1 181 ? 19.609 18.375 -5.754 1 92.38 181 LEU A N 1
ATOM 1380 C CA . LEU A 1 181 ? 18.469 17.625 -6.258 1 92.38 181 LEU A CA 1
ATOM 1381 C C . LEU A 1 181 ? 17.188 18.016 -5.52 1 92.38 181 LEU A C 1
ATOM 1383 O O . LEU A 1 181 ? 16.094 17.609 -5.906 1 92.38 181 LEU A O 1
ATOM 1387 N N . GLY A 1 182 ? 17.297 18.797 -4.492 1 94.44 182 GLY A N 1
ATOM 1388 C CA . GLY A 1 182 ? 16.141 19.328 -3.777 1 94.44 182 GLY A CA 1
ATOM 1389 C C . GLY A 1 182 ? 15.641 20.641 -4.332 1 94.44 182 GLY A C 1
ATOM 1390 O O . GLY A 1 182 ? 14.586 21.141 -3.924 1 94.44 182 GLY A O 1
ATOM 1391 N N . ALA A 1 183 ? 16.281 21.172 -5.293 1 92.38 183 ALA A N 1
ATOM 1392 C CA . ALA A 1 183 ? 16.047 22.531 -5.785 1 92.38 183 ALA A CA 1
ATOM 1393 C C . ALA A 1 183 ? 14.641 22.672 -6.352 1 92.38 183 ALA A C 1
ATOM 1395 O O . ALA A 1 183 ? 13.969 23.688 -6.113 1 92.38 183 ALA A O 1
ATOM 1396 N N . PRO A 1 184 ? 14.18 21.656 -7.035 1 90.19 184 PRO A N 1
ATOM 1397 C CA . PRO A 1 184 ? 12.844 21.812 -7.613 1 90.19 184 PRO A CA 1
ATOM 1398 C C . PRO A 1 184 ? 11.75 21.938 -6.551 1 90.19 184 PRO A C 1
ATOM 1400 O O . PRO A 1 184 ? 10.656 22.422 -6.836 1 90.19 184 PRO A O 1
ATOM 1403 N N . GLY A 1 185 ? 12.031 21.578 -5.348 1 93.44 185 GLY A N 1
ATOM 1404 C CA . GLY A 1 185 ? 11 21.531 -4.328 1 93.44 185 GLY A CA 1
ATOM 1405 C C . GLY A 1 185 ? 11.016 22.75 -3.414 1 93.44 185 GLY A C 1
ATOM 1406 O O . GLY A 1 185 ? 10.062 22.984 -2.666 1 93.44 185 GLY A O 1
ATOM 1407 N N . VAL A 1 186 ? 12.078 23.531 -3.523 1 96.5 186 VAL A N 1
ATOM 1408 C CA . VAL A 1 186 ? 12.258 24.594 -2.543 1 96.5 186 VAL A CA 1
ATOM 1409 C C . VAL A 1 186 ? 12.422 25.938 -3.26 1 96.5 186 VAL A C 1
ATOM 1411 O O . VAL A 1 186 ? 13.289 26.078 -4.129 1 96.5 186 VAL A O 1
ATOM 1414 N N . SER A 1 187 ? 11.617 26.844 -2.855 1 95.94 187 SER A N 1
ATOM 1415 C CA . SER A 1 187 ? 11.766 28.219 -3.324 1 95.94 187 SER A CA 1
ATOM 1416 C C . SER A 1 187 ? 12.68 29.016 -2.406 1 95.94 187 SER A C 1
ATOM 1418 O O . SER A 1 187 ? 12.281 29.422 -1.31 1 95.94 187 SER A O 1
ATOM 1420 N N . ALA A 1 188 ? 13.836 29.344 -2.896 1 95.31 188 ALA A N 1
ATOM 1421 C CA . ALA A 1 188 ? 14.836 30.047 -2.098 1 95.31 188 ALA A CA 1
ATOM 1422 C C . ALA A 1 188 ? 14.336 31.422 -1.67 1 95.31 188 ALA A C 1
ATOM 1424 O O . ALA A 1 188 ? 14.57 31.844 -0.538 1 95.31 188 ALA A O 1
ATOM 1425 N N . HIS A 1 189 ? 13.688 32 -2.525 1 95.56 189 HIS A N 1
ATOM 1426 C CA . HIS A 1 189 ? 13.188 33.344 -2.254 1 95.56 189 HIS A CA 1
ATOM 1427 C C . HIS A 1 189 ? 12.148 33.344 -1.138 1 95.56 189 HIS A C 1
ATOM 1429 O O . HIS A 1 189 ? 12.195 34.188 -0.233 1 95.56 189 HIS A O 1
ATOM 1435 N N . GLU A 1 190 ? 11.336 32.406 -1.206 1 96.19 190 GLU A N 1
ATOM 1436 C CA . GLU A 1 190 ? 10.297 32.281 -0.19 1 96.19 190 GLU A CA 1
ATOM 1437 C C . GLU A 1 190 ? 10.891 31.922 1.169 1 96.19 190 GLU A C 1
ATOM 1439 O O . GLU A 1 190 ? 10.453 32.438 2.199 1 96.19 190 GLU A O 1
ATOM 1444 N N . VAL A 1 191 ? 11.828 31.109 1.143 1 97.31 191 VAL A N 1
ATOM 1445 C CA . VAL A 1 191 ? 12.492 30.719 2.387 1 97.31 191 VAL A CA 1
ATOM 1446 C C . VAL A 1 191 ? 13.141 31.953 3.023 1 97.31 191 VAL A C 1
ATOM 1448 O O . VAL A 1 191 ? 12.984 32.188 4.227 1 97.31 191 VAL A O 1
ATOM 1451 N N . LYS A 1 192 ? 13.82 32.719 2.242 1 97.25 192 LYS A N 1
ATOM 1452 C CA . LYS A 1 192 ? 14.477 33.938 2.74 1 97.25 192 LYS A CA 1
ATOM 1453 C C . LYS A 1 192 ? 13.461 34.906 3.303 1 97.25 192 LYS A C 1
ATOM 1455 O O . LYS A 1 192 ? 13.664 35.469 4.383 1 97.25 192 LYS A O 1
ATOM 1460 N N . SER A 1 193 ? 12.453 35.031 2.668 1 96.94 193 SER A N 1
ATOM 1461 C CA . SER A 1 193 ? 11.43 36 3.072 1 96.94 193 SER A CA 1
ATOM 1462 C C . SER A 1 193 ? 10.766 35.562 4.383 1 96.94 193 SER A C 1
ATOM 1464 O O . SER A 1 193 ? 10.484 36.406 5.238 1 96.94 193 SER A O 1
ATOM 1466 N N . GLN A 1 194 ? 10.641 34.344 4.566 1 96.31 194 GLN A N 1
ATOM 1467 C CA . GLN A 1 194 ? 9.852 33.875 5.699 1 96.31 194 GLN A CA 1
ATOM 1468 C C . GLN A 1 194 ? 10.742 33.594 6.91 1 96.31 194 GLN A C 1
ATOM 1470 O O . GLN A 1 194 ? 10.281 33.688 8.055 1 96.31 194 GLN A O 1
ATOM 1475 N N . THR A 1 195 ? 11.93 33.281 6.672 1 97 195 THR A N 1
ATOM 1476 C CA . THR A 1 195 ? 12.742 32.844 7.793 1 97 195 THR A CA 1
ATOM 1477 C C . THR A 1 195 ? 13.992 33.688 7.938 1 97 195 THR A C 1
ATOM 1479 O O . THR A 1 195 ? 14.656 33.656 8.984 1 97 195 THR A O 1
ATOM 1482 N N . GLY A 1 196 ? 14.375 34.375 6.828 1 97 196 GLY A N 1
ATOM 1483 C CA . GLY A 1 196 ? 15.609 35.125 6.824 1 97 196 GLY A CA 1
ATOM 1484 C C . GLY A 1 196 ? 16.812 34.344 6.359 1 97 196 GLY A C 1
ATOM 1485 O O . GLY A 1 196 ? 17.875 34.906 6.121 1 97 196 GLY A O 1
ATOM 1486 N N . PHE A 1 197 ? 16.672 33.094 6.223 1 98.12 197 PHE A N 1
ATOM 1487 C CA . PHE A 1 197 ? 17.766 32.219 5.789 1 98.12 197 PHE A CA 1
ATOM 1488 C C . PHE A 1 197 ? 17.891 32.219 4.273 1 98.12 197 PHE A C 1
ATOM 1490 O O . PHE A 1 197 ? 16.891 32.188 3.561 1 98.12 197 PHE A O 1
ATOM 1497 N N . SER A 1 198 ? 19.125 32.281 3.791 1 97.81 198 SER A N 1
ATOM 1498 C CA . SER A 1 198 ? 19.422 32.094 2.371 1 97.81 198 SER A CA 1
ATOM 1499 C C . SER A 1 198 ? 19.781 30.656 2.049 1 97.81 198 SER A C 1
ATOM 1501 O O . SER A 1 198 ? 20.469 30 2.83 1 97.81 198 SER A O 1
ATOM 1503 N N . VAL A 1 199 ? 19.344 30.281 0.856 1 97.38 199 VAL A N 1
ATOM 1504 C CA . VAL A 1 199 ? 19.562 28.891 0.45 1 97.38 199 VAL A CA 1
ATOM 1505 C C . VAL A 1 199 ? 20.688 28.828 -0.572 1 97.38 199 VAL A C 1
ATOM 1507 O O . VAL A 1 199 ? 20.703 29.578 -1.548 1 97.38 199 VAL A O 1
ATOM 1510 N N . VAL A 1 200 ? 21.656 27.984 -0.291 1 96.88 200 VAL A N 1
ATOM 1511 C CA . VAL A 1 200 ? 22.703 27.672 -1.248 1 96.88 200 VAL A CA 1
ATOM 1512 C C . VAL A 1 200 ? 22.609 26.203 -1.65 1 96.88 200 VAL A C 1
ATOM 1514 O O . VAL A 1 200 ? 22.594 25.312 -0.792 1 96.88 200 VAL A O 1
ATOM 1517 N N . TYR A 1 201 ? 22.531 25.969 -2.902 1 95.69 201 TYR A N 1
ATOM 1518 C CA . TYR A 1 201 ? 22.438 24.594 -3.365 1 95.69 201 TYR A CA 1
ATOM 1519 C C . TYR A 1 201 ? 23.812 23.969 -3.533 1 95.69 201 TYR A C 1
ATOM 1521 O O . TYR A 1 201 ? 24.641 24.484 -4.285 1 95.69 201 TYR A O 1
ATOM 1529 N N . GLY A 1 202 ? 23.984 22.922 -2.809 1 95.19 202 GLY A N 1
ATOM 1530 C CA . GLY A 1 202 ? 25.25 22.203 -2.816 1 95.19 202 GLY A CA 1
ATOM 1531 C C . GLY A 1 202 ? 25.344 21.172 -3.926 1 95.19 202 GLY A C 1
ATOM 1532 O O . GLY A 1 202 ? 24.609 21.25 -4.914 1 95.19 202 GLY A O 1
ATOM 1533 N N . PRO A 1 203 ? 26.328 20.281 -3.801 1 94.94 203 PRO A N 1
ATOM 1534 C CA . PRO A 1 203 ? 26.562 19.281 -4.844 1 94.94 203 PRO A CA 1
ATOM 1535 C C . PRO A 1 203 ? 25.469 18.219 -4.898 1 94.94 203 PRO A C 1
ATOM 1537 O O . PRO A 1 203 ? 24.672 18.109 -3.973 1 94.94 203 PRO A O 1
ATOM 1540 N N . VAL A 1 204 ? 25.516 17.453 -5.977 1 93 204 VAL A N 1
ATOM 1541 C CA . VAL A 1 204 ? 24.594 16.328 -6.176 1 93 204 VAL A CA 1
ATOM 1542 C C . VAL A 1 204 ? 24.953 15.195 -5.227 1 93 204 VAL A C 1
ATOM 1544 O O . VAL A 1 204 ? 24.078 14.633 -4.566 1 93 204 VAL A O 1
ATOM 1547 N N . ARG A 1 205 ? 26.188 14.984 -5.094 1 93.62 205 ARG A N 1
ATOM 1548 C CA . ARG A 1 205 ? 26.656 13.844 -4.312 1 93.62 205 ARG A CA 1
ATOM 1549 C C . ARG A 1 205 ? 27.188 14.297 -2.951 1 93.62 205 ARG A C 1
ATOM 1551 O O . ARG A 1 205 ? 27.844 15.328 -2.848 1 93.62 205 ARG A O 1
ATOM 1558 N N . ALA A 1 206 ? 26.984 13.516 -1.979 1 95.06 206 ALA A N 1
ATOM 1559 C CA . ALA A 1 206 ? 27.422 13.812 -0.621 1 95.06 206 ALA A CA 1
ATOM 1560 C C . ALA A 1 206 ? 28.953 13.812 -0.529 1 95.06 206 ALA A C 1
ATOM 1562 O O . ALA A 1 206 ? 29.531 14.562 0.256 1 95.06 206 ALA A O 1
ATOM 1563 N N . LYS A 1 207 ? 29.594 13.039 -1.325 1 94.12 207 LYS A N 1
ATOM 1564 C CA . LYS A 1 207 ? 31.047 12.914 -1.258 1 94.12 207 LYS A CA 1
ATOM 1565 C C . LYS A 1 207 ? 31.734 14.242 -1.597 1 94.12 207 LYS A C 1
ATOM 1567 O O . LYS A 1 207 ? 32.875 14.461 -1.233 1 94.12 207 LYS A O 1
ATOM 1572 N N . ASP A 1 208 ? 31.031 15.117 -2.229 1 95.81 208 ASP A N 1
ATOM 1573 C CA . ASP A 1 208 ? 31.625 16.375 -2.693 1 95.81 208 ASP A CA 1
ATOM 1574 C C . ASP A 1 208 ? 31.359 17.5 -1.693 1 95.81 208 ASP A C 1
ATOM 1576 O O . ASP A 1 208 ? 31.828 18.625 -1.888 1 95.81 208 ASP A O 1
ATOM 1580 N N . ILE A 1 209 ? 30.703 17.219 -0.63 1 96.56 209 ILE A N 1
ATOM 1581 C CA . ILE A 1 209 ? 30.266 18.266 0.284 1 96.56 209 ILE A CA 1
ATOM 1582 C C . ILE A 1 209 ? 31.469 18.906 0.961 1 96.56 209 ILE A C 1
ATOM 1584 O O . ILE A 1 209 ? 31.531 20.125 1.11 1 96.56 209 ILE A O 1
ATOM 1588 N N . LYS A 1 210 ? 32.438 18.109 1.342 1 95.88 210 LYS A N 1
ATOM 1589 C CA . LYS A 1 210 ? 33.625 18.656 2 1 95.88 210 LYS A CA 1
ATOM 1590 C C . LYS A 1 210 ? 34.375 19.625 1.079 1 95.88 210 LYS A C 1
ATOM 1592 O O . LYS A 1 210 ? 34.688 20.734 1.482 1 95.88 210 LYS A O 1
ATOM 1597 N N . ALA A 1 211 ? 34.531 19.156 -0.101 1 95.56 211 ALA A N 1
ATOM 1598 C CA . ALA A 1 211 ? 35.188 20 -1.086 1 95.56 211 ALA A CA 1
ATOM 1599 C C . ALA A 1 211 ? 34.375 21.266 -1.35 1 95.56 211 ALA A C 1
ATOM 1601 O O . ALA A 1 211 ? 34.938 22.359 -1.515 1 95.56 211 ALA A O 1
ATOM 1602 N N . PHE A 1 212 ? 33.156 21.141 -1.399 1 97 212 PHE A N 1
ATOM 1603 C CA . PHE A 1 212 ? 32.25 22.25 -1.619 1 97 212 PHE A CA 1
ATOM 1604 C C . PHE A 1 212 ? 32.344 23.266 -0.491 1 97 212 PHE A C 1
ATOM 1606 O O . PHE A 1 212 ? 32.438 24.469 -0.741 1 97 212 PHE A O 1
ATOM 1613 N N . LEU A 1 213 ? 32.375 22.781 0.756 1 95.19 213 LEU A N 1
ATOM 1614 C CA . LEU A 1 213 ? 32.5 23.656 1.917 1 95.19 213 LEU A CA 1
ATOM 1615 C C . LEU A 1 213 ? 33.844 24.359 1.925 1 95.19 213 LEU A C 1
ATOM 1617 O O . LEU A 1 213 ? 33.938 25.562 2.203 1 95.19 213 LEU A O 1
ATOM 1621 N N . ASP A 1 214 ? 34.812 23.625 1.543 1 93.81 214 ASP A N 1
ATOM 1622 C CA . ASP A 1 214 ? 36.188 24.156 1.552 1 93.81 214 ASP A CA 1
ATOM 1623 C C . ASP A 1 214 ? 36.375 25.219 0.471 1 93.81 214 ASP A C 1
ATOM 1625 O O . ASP A 1 214 ? 37.219 26.109 0.601 1 93.81 214 ASP A O 1
ATOM 1629 N N . SER A 1 215 ? 35.531 25.156 -0.494 1 94.12 215 SER A N 1
ATOM 1630 C CA . SER A 1 215 ? 35.656 26.094 -1.606 1 94.12 215 SER A CA 1
ATOM 1631 C C . SER A 1 215 ? 34.844 27.344 -1.362 1 94.12 215 SER A C 1
ATOM 1633 O O . SER A 1 215 ? 34.656 28.156 -2.27 1 94.12 215 SER A O 1
ATOM 1635 N N . GLY A 1 216 ? 34.25 27.5 -0.247 1 93 216 GLY A N 1
ATOM 1636 C CA . GLY A 1 216 ? 33.438 28.656 0.054 1 93 216 GLY A CA 1
ATOM 1637 C C . GLY A 1 216 ? 32.031 28.578 -0.558 1 93 216 GLY A C 1
ATOM 1638 O O . GLY A 1 216 ? 31.516 29.562 -1.078 1 93 216 GLY A O 1
ATOM 1639 N N . LEU A 1 217 ? 31.516 27.391 -0.684 1 95.06 217 LEU A N 1
ATOM 1640 C CA . LEU A 1 217 ? 30.156 27.109 -1.13 1 95.06 217 LEU A CA 1
ATOM 1641 C C . LEU A 1 217 ? 30.016 27.375 -2.625 1 95.06 217 LEU A C 1
ATOM 1643 O O . LEU A 1 217 ? 28.984 27.891 -3.074 1 95.06 217 LEU A O 1
ATOM 1647 N N . LYS A 1 218 ? 31.094 27.062 -3.299 1 92.56 218 LYS A N 1
ATOM 1648 C CA . LYS A 1 218 ? 31.062 27.109 -4.758 1 92.56 218 LYS A CA 1
ATOM 1649 C C . LYS A 1 218 ? 31.078 25.719 -5.363 1 92.56 218 LYS A C 1
ATOM 1651 O O . LYS A 1 218 ? 31.984 24.922 -5.09 1 92.56 218 LYS A O 1
ATOM 1656 N N . ALA A 1 219 ? 30.172 25.469 -6.199 1 91.56 219 ALA A N 1
ATOM 1657 C CA . ALA A 1 219 ? 30.062 24.156 -6.812 1 91.56 219 ALA A CA 1
ATOM 1658 C C . ALA A 1 219 ? 30.656 24.141 -8.211 1 91.56 219 ALA A C 1
ATOM 1660 O O . ALA A 1 219 ? 30.453 25.078 -8.992 1 91.56 219 ALA A O 1
ATOM 1661 N N . THR A 1 220 ? 31.406 23.078 -8.508 1 92.69 220 THR A N 1
ATOM 1662 C CA . THR A 1 220 ? 31.922 22.859 -9.852 1 92.69 220 THR A CA 1
ATOM 1663 C C . THR A 1 220 ? 30.844 22.25 -10.75 1 92.69 220 THR A C 1
ATOM 1665 O O . THR A 1 220 ? 29.797 21.828 -10.273 1 92.69 220 THR A O 1
ATOM 1668 N N . LYS A 1 221 ? 31.188 22.266 -12.008 1 92.12 221 LYS A N 1
ATOM 1669 C CA . LYS A 1 221 ? 30.266 21.656 -12.961 1 92.12 221 LYS A CA 1
ATOM 1670 C C . LYS A 1 221 ? 30.094 20.172 -12.688 1 92.12 221 LYS A C 1
ATOM 1672 O O . LYS A 1 221 ? 28.984 19.641 -12.797 1 92.12 221 LYS A O 1
ATOM 1677 N N . GLU A 1 222 ? 31.109 19.578 -12.297 1 91.19 222 GLU A N 1
ATOM 1678 C CA . GLU A 1 222 ? 31.094 18.156 -12.008 1 91.19 222 GLU A CA 1
ATOM 1679 C C . GLU A 1 222 ? 30.234 17.859 -10.781 1 91.19 222 GLU A C 1
ATOM 1681 O O . GLU A 1 222 ? 29.516 16.859 -10.742 1 91.19 222 GLU A O 1
ATOM 1686 N N . MET A 1 223 ? 30.281 18.812 -9.914 1 92.5 223 MET A N 1
ATOM 1687 C CA . MET A 1 223 ? 29.516 18.641 -8.68 1 92.5 223 MET A CA 1
ATOM 1688 C C . MET A 1 223 ? 28.016 18.766 -8.93 1 92.5 223 MET A C 1
ATOM 1690 O O . MET A 1 223 ? 27.219 18.297 -8.133 1 92.5 223 MET A O 1
ATOM 1694 N N . ARG A 1 224 ? 27.703 19.344 -10.102 1 91.62 224 ARG A N 1
ATOM 1695 C CA . ARG A 1 224 ? 26.297 19.609 -10.406 1 91.62 224 ARG A CA 1
ATOM 1696 C C . ARG A 1 224 ? 25.734 18.578 -11.359 1 91.62 224 ARG A C 1
ATOM 1698 O O . ARG A 1 224 ? 24.531 18.547 -11.625 1 91.62 224 ARG A O 1
ATOM 1705 N N . THR A 1 225 ? 26.609 17.734 -11.812 1 88.69 225 THR A N 1
ATOM 1706 C CA . THR A 1 225 ? 26.188 16.781 -12.828 1 88.69 225 THR A CA 1
ATOM 1707 C C . THR A 1 225 ? 25.891 15.422 -12.195 1 88.69 225 THR A C 1
ATOM 1709 O O . THR A 1 225 ? 26.656 14.93 -11.367 1 88.69 225 THR A O 1
ATOM 1712 N N . VAL A 1 226 ? 24.766 14.867 -12.633 1 86.12 226 VAL A N 1
ATOM 1713 C CA . VAL A 1 226 ? 24.406 13.523 -12.188 1 86.12 226 VAL A CA 1
ATOM 1714 C C . VAL A 1 226 ? 24.969 12.484 -13.148 1 86.12 226 VAL A C 1
ATOM 1716 O O . VAL A 1 226 ? 24.766 12.586 -14.367 1 86.12 226 VAL A O 1
ATOM 1719 N N . ASN A 1 227 ? 25.766 11.578 -12.617 1 84.88 227 ASN A N 1
ATOM 1720 C CA . ASN A 1 227 ? 26.266 10.453 -13.414 1 84.88 227 ASN A CA 1
ATOM 1721 C C . ASN A 1 227 ? 25.438 9.195 -13.195 1 84.88 227 ASN A C 1
ATOM 1723 O O . ASN A 1 227 ? 24.953 8.953 -12.094 1 84.88 227 ASN A O 1
ATOM 1727 N N . PHE A 1 228 ? 25.234 8.508 -14.297 1 88 228 PHE A N 1
ATOM 1728 C CA . PHE A 1 228 ? 24.469 7.277 -14.258 1 88 228 PHE A CA 1
ATOM 1729 C C . PHE A 1 228 ? 25.281 6.105 -14.797 1 88 228 PHE A C 1
ATOM 1731 O O . PHE A 1 228 ? 24.953 5.551 -15.852 1 88 228 PHE A O 1
ATOM 1738 N N . THR A 1 229 ? 26.297 5.664 -14.008 1 90.19 229 THR A N 1
ATOM 1739 C CA . THR A 1 229 ? 27.219 4.609 -14.391 1 90.19 229 THR A CA 1
ATOM 1740 C C . THR A 1 229 ? 26.578 3.234 -14.227 1 90.19 229 THR A C 1
ATOM 1742 O O . THR A 1 229 ? 25.438 3.129 -13.766 1 90.19 229 THR A O 1
ATOM 1745 N N . MET A 1 230 ? 27.25 2.262 -14.641 1 92.62 230 MET A N 1
ATOM 1746 C CA . MET A 1 230 ? 26.75 0.894 -14.516 1 92.62 230 MET A CA 1
ATOM 1747 C C . MET A 1 230 ? 26.516 0.528 -13.055 1 92.62 230 MET A C 1
ATOM 1749 O O . MET A 1 230 ? 25.562 -0.171 -12.734 1 92.62 230 MET A O 1
ATOM 1753 N N . TRP A 1 231 ? 27.375 1.061 -12.25 1 91.12 231 TRP A N 1
ATOM 1754 C CA . TRP A 1 231 ? 27.234 0.777 -10.82 1 91.12 231 TRP A CA 1
ATOM 1755 C C . TRP A 1 231 ? 25.984 1.447 -10.258 1 91.12 231 TRP A C 1
ATOM 1757 O O . TRP A 1 231 ? 25.281 0.868 -9.43 1 91.12 231 TRP A O 1
ATOM 1767 N N . ASP A 1 232 ? 25.719 2.639 -10.703 1 90.56 232 ASP A N 1
ATOM 1768 C CA . ASP A 1 232 ? 24.531 3.354 -10.258 1 90.56 232 ASP A CA 1
ATOM 1769 C C . ASP A 1 232 ? 23.266 2.605 -10.664 1 90.56 232 ASP A C 1
ATOM 1771 O O . ASP A 1 232 ? 22.297 2.564 -9.906 1 90.56 232 ASP A O 1
ATOM 1775 N N . ARG A 1 233 ? 23.359 2.012 -11.797 1 92.19 233 ARG A N 1
ATOM 1776 C CA . ARG A 1 233 ? 22.203 1.263 -12.297 1 92.19 233 ARG A CA 1
ATOM 1777 C C . ARG A 1 233 ? 22.078 -0.077 -11.578 1 92.19 233 ARG A C 1
ATOM 1779 O O . ARG A 1 233 ? 20.969 -0.501 -11.25 1 92.19 233 ARG A O 1
ATOM 1786 N N . LEU A 1 234 ? 23.219 -0.703 -11.32 1 93.19 234 LEU A N 1
ATOM 1787 C CA . LEU A 1 234 ? 23.234 -2.01 -10.672 1 93.19 234 LEU A CA 1
ATOM 1788 C C . LEU A 1 234 ? 22.594 -1.942 -9.297 1 93.19 234 LEU A C 1
ATOM 1790 O O . LEU A 1 234 ? 21.875 -2.861 -8.898 1 93.19 234 LEU A O 1
ATOM 1794 N N . VAL A 1 235 ? 22.75 -0.882 -8.586 1 91.31 235 VAL A N 1
ATOM 1795 C CA . VAL A 1 235 ? 22.281 -0.743 -7.215 1 91.31 235 VAL A CA 1
ATOM 1796 C C . VAL A 1 235 ? 20.75 -0.622 -7.207 1 91.31 235 VAL A C 1
ATOM 1798 O O . VAL A 1 235 ? 20.109 -0.933 -6.207 1 91.31 235 VAL A O 1
ATOM 1801 N N . LEU A 1 236 ? 20.203 -0.235 -8.289 1 91 236 LEU A N 1
ATOM 1802 C CA . LEU A 1 236 ? 18.766 -0.008 -8.375 1 91 236 LEU A CA 1
ATOM 1803 C C . LEU A 1 236 ? 18.047 -1.267 -8.836 1 91 236 LEU A C 1
ATOM 1805 O O . LEU A 1 236 ? 16.828 -1.371 -8.711 1 91 236 LEU A O 1
ATOM 1809 N N . ILE A 1 237 ? 18.703 -2.252 -9.289 1 93.69 237 ILE A N 1
ATOM 1810 C CA . ILE A 1 237 ? 18.156 -3.43 -9.953 1 93.69 237 ILE A CA 1
ATOM 1811 C C . ILE A 1 237 ? 17.438 -4.312 -8.93 1 93.69 237 ILE A C 1
ATOM 1813 O O . ILE A 1 237 ? 16.359 -4.844 -9.211 1 93.69 237 ILE A O 1
ATOM 1817 N N . PRO A 1 238 ? 17.953 -4.508 -7.711 1 92.94 238 PRO A N 1
ATOM 1818 C CA . PRO A 1 238 ? 17.312 -5.41 -6.75 1 92.94 238 PRO A CA 1
ATOM 1819 C C . PRO A 1 238 ? 15.875 -5.023 -6.453 1 92.94 238 PRO A C 1
ATOM 1821 O O . PRO A 1 238 ? 15.008 -5.898 -6.34 1 92.94 238 PRO A O 1
ATOM 1824 N N . MET A 1 239 ? 15.617 -3.805 -6.387 1 90.81 239 MET A N 1
ATOM 1825 C CA . MET A 1 239 ? 14.25 -3.365 -6.137 1 90.81 239 MET A CA 1
ATOM 1826 C C . MET A 1 239 ? 13.328 -3.781 -7.277 1 90.81 239 MET A C 1
ATOM 1828 O O . MET A 1 239 ? 12.234 -4.305 -7.039 1 90.81 239 MET A O 1
ATOM 1832 N N . GLU A 1 240 ? 13.797 -3.596 -8.453 1 91.12 240 GLU A N 1
ATOM 1833 C CA . GLU A 1 240 ? 13.016 -3.967 -9.625 1 91.12 240 GLU A CA 1
ATOM 1834 C C . GLU A 1 240 ? 12.859 -5.48 -9.727 1 91.12 240 GLU A C 1
ATOM 1836 O O . GLU A 1 240 ? 11.789 -5.98 -10.07 1 91.12 240 GLU A O 1
ATOM 1841 N N . LEU A 1 241 ? 13.914 -6.09 -9.453 1 93.69 241 LEU A N 1
ATOM 1842 C CA . LEU A 1 241 ? 13.906 -7.547 -9.508 1 93.69 241 LEU A CA 1
ATOM 1843 C C . LEU A 1 241 ? 12.953 -8.125 -8.461 1 93.69 241 LEU A C 1
ATOM 1845 O O . LEU A 1 241 ? 12.242 -9.094 -8.734 1 93.69 241 LEU A O 1
ATOM 1849 N N . GLY A 1 242 ? 12.984 -7.586 -7.27 1 92.5 242 GLY A N 1
ATOM 1850 C CA . GLY A 1 242 ? 12.07 -8.023 -6.23 1 92.5 242 GLY A CA 1
ATOM 1851 C C . GLY A 1 242 ? 10.609 -7.875 -6.617 1 92.5 242 GLY A C 1
ATOM 1852 O O . GLY A 1 242 ? 9.805 -8.789 -6.41 1 92.5 242 GLY A O 1
ATOM 1853 N N . THR A 1 243 ? 10.281 -6.785 -7.176 1 90.62 243 THR A N 1
ATOM 1854 C CA . THR A 1 243 ? 8.922 -6.535 -7.629 1 90.62 243 THR A CA 1
ATOM 1855 C C . THR A 1 243 ? 8.539 -7.488 -8.758 1 90.62 243 THR A C 1
ATOM 1857 O O . THR A 1 243 ? 7.445 -8.055 -8.758 1 90.62 243 THR A O 1
ATOM 1860 N N . ALA A 1 244 ? 9.422 -7.656 -9.648 1 94.81 244 ALA A N 1
ATOM 1861 C CA . ALA A 1 244 ? 9.18 -8.562 -10.766 1 94.81 244 ALA A CA 1
ATOM 1862 C C . ALA A 1 244 ? 9.039 -10.008 -10.281 1 94.81 244 ALA A C 1
ATOM 1864 O O . ALA A 1 244 ? 8.25 -10.773 -10.836 1 94.81 244 ALA A O 1
ATOM 1865 N N . ALA A 1 245 ? 9.789 -10.359 -9.312 1 94.56 245 ALA A N 1
ATOM 1866 C CA . ALA A 1 245 ? 9.734 -11.711 -8.773 1 94.56 245 ALA A CA 1
ATOM 1867 C C . ALA A 1 245 ? 8.359 -12.008 -8.18 1 94.56 245 ALA A C 1
ATOM 1869 O O . ALA A 1 245 ? 7.816 -13.102 -8.367 1 94.56 245 ALA A O 1
ATOM 1870 N N . LYS A 1 246 ? 7.844 -11.094 -7.504 1 92.81 246 LYS A N 1
ATOM 1871 C CA . LYS A 1 246 ? 6.523 -11.273 -6.91 1 92.81 246 LYS A CA 1
ATOM 1872 C C . LYS A 1 246 ? 5.461 -11.484 -7.984 1 92.81 246 LYS A C 1
ATOM 1874 O O . LYS A 1 246 ? 4.656 -12.414 -7.895 1 92.81 246 LYS A O 1
ATOM 1879 N N . SER A 1 247 ? 5.492 -10.672 -8.969 1 94.38 247 SER A N 1
ATOM 1880 C CA . SER A 1 247 ? 4.539 -10.82 -10.062 1 94.38 247 SER A CA 1
ATOM 1881 C C . SER A 1 247 ? 4.781 -12.125 -10.828 1 94.38 247 SER A C 1
ATOM 1883 O O . SER A 1 247 ? 3.834 -12.75 -11.305 1 94.38 247 SER A O 1
ATOM 1885 N N . SER A 1 248 ? 6.02 -12.453 -10.945 1 96.88 248 SER A N 1
ATOM 1886 C CA . SER A 1 248 ? 6.344 -13.703 -11.617 1 96.88 248 SER A CA 1
ATOM 1887 C C . SER A 1 248 ? 5.766 -14.898 -10.875 1 96.88 248 SER A C 1
ATOM 1889 O O . SER A 1 248 ? 5.305 -15.859 -11.492 1 96.88 248 SER A O 1
ATOM 1891 N N . LEU A 1 249 ? 5.836 -14.836 -9.57 1 95.94 249 LEU A N 1
ATOM 1892 C CA . LEU A 1 249 ? 5.273 -15.922 -8.781 1 95.94 249 LEU A CA 1
ATOM 1893 C C . LEU A 1 249 ? 3.789 -16.109 -9.078 1 95.94 249 LEU A C 1
ATOM 1895 O O . LEU A 1 249 ? 3.297 -17.234 -9.141 1 95.94 249 LEU A O 1
ATOM 1899 N N . MET A 1 250 ? 3.133 -15.078 -9.266 1 95.88 250 MET A N 1
ATOM 1900 C CA . MET A 1 250 ? 1.719 -15.141 -9.617 1 95.88 250 MET A CA 1
ATOM 1901 C C . MET A 1 250 ? 1.534 -15.742 -11.008 1 95.88 250 MET A C 1
ATOM 1903 O O . MET A 1 250 ? 0.622 -16.547 -11.227 1 95.88 250 MET A O 1
ATOM 1907 N N . VAL A 1 251 ? 2.385 -15.336 -11.906 1 96.25 251 VAL A N 1
ATOM 1908 C CA . VAL A 1 251 ? 2.32 -15.891 -13.25 1 96.25 251 VAL A CA 1
ATOM 1909 C C . VAL A 1 251 ? 2.551 -17.406 -13.203 1 96.25 251 VAL A C 1
ATOM 1911 O O . VAL A 1 251 ? 1.843 -18.172 -13.859 1 96.25 251 VAL A O 1
ATOM 1914 N N . PHE A 1 252 ? 3.484 -17.812 -12.406 1 97.44 252 PHE A N 1
ATOM 1915 C CA . PHE A 1 252 ? 3.732 -19.25 -12.234 1 97.44 252 PHE A CA 1
ATOM 1916 C C . PHE A 1 252 ? 2.518 -19.938 -11.625 1 97.44 252 PHE A C 1
ATOM 1918 O O . PHE A 1 252 ? 2.232 -21.094 -11.945 1 97.44 252 PHE A O 1
ATOM 1925 N N . GLY A 1 253 ? 1.864 -19.172 -10.727 1 97.31 253 GLY A N 1
ATOM 1926 C CA . GLY A 1 253 ? 0.626 -19.719 -10.188 1 97.31 253 GLY A CA 1
ATOM 1927 C C . GLY A 1 253 ? -0.428 -19.969 -11.25 1 97.31 253 GLY A C 1
ATOM 1928 O O . GLY A 1 253 ? -1.09 -21 -11.242 1 97.31 253 GLY A O 1
ATOM 1929 N N . VAL A 1 254 ? -0.516 -19.078 -12.18 1 96.19 254 VAL A N 1
ATOM 1930 C CA . VAL A 1 254 ? -1.464 -19.234 -13.281 1 96.19 254 VAL A CA 1
ATOM 1931 C C . VAL A 1 254 ? -1.057 -20.422 -14.148 1 96.19 254 VAL A C 1
ATOM 1933 O O . VAL A 1 254 ? -1.907 -21.203 -14.586 1 96.19 254 VAL A O 1
ATOM 1936 N N . MET A 1 255 ? 0.229 -20.578 -14.352 1 96.31 255 MET A N 1
ATOM 1937 C CA . MET A 1 255 ? 0.718 -21.703 -15.133 1 96.31 255 MET A CA 1
ATOM 1938 C C . MET A 1 255 ? 0.404 -23.031 -14.43 1 96.31 255 MET A C 1
ATOM 1940 O O . MET A 1 255 ? 0.069 -24.016 -15.086 1 96.31 255 MET A O 1
ATOM 1944 N N . PHE A 1 256 ? 0.54 -23.031 -13.133 1 97.06 256 PHE A N 1
ATOM 1945 C CA . PHE A 1 256 ? 0.178 -24.219 -12.367 1 97.06 256 PHE A CA 1
ATOM 1946 C C . PHE A 1 256 ? -1.287 -24.578 -12.586 1 97.06 256 PHE A C 1
ATOM 1948 O O . PHE A 1 256 ? -1.615 -25.734 -12.844 1 97.06 256 PHE A O 1
ATOM 1955 N N . LEU A 1 257 ? -2.127 -23.562 -12.523 1 96.62 257 LEU A N 1
ATOM 1956 C CA . LEU A 1 257 ? -3.561 -23.781 -12.68 1 96.62 257 LEU A CA 1
ATOM 1957 C C . LEU A 1 257 ? -3.887 -24.266 -14.086 1 96.62 257 LEU A C 1
ATOM 1959 O O . LEU A 1 257 ? -4.711 -25.172 -14.258 1 96.62 257 LEU A O 1
ATOM 1963 N N . LEU A 1 258 ? -3.244 -23.734 -15.023 1 94.94 258 LEU A N 1
ATOM 1964 C CA . LEU A 1 258 ? -3.471 -24.156 -16.406 1 94.94 258 LEU A CA 1
ATOM 1965 C C . LEU A 1 258 ? -2.992 -25.594 -16.609 1 94.94 258 LEU A C 1
ATOM 1967 O O . LEU A 1 258 ? -3.627 -26.359 -17.344 1 94.94 258 LEU A O 1
ATOM 1971 N N . ASN A 1 259 ? -1.912 -25.922 -15.992 1 95.38 259 ASN A N 1
ATOM 1972 C CA . ASN A 1 259 ? -1.334 -27.25 -16.125 1 95.38 259 ASN A CA 1
ATOM 1973 C C . ASN A 1 259 ? -2.285 -28.328 -15.609 1 95.38 259 ASN A C 1
ATOM 1975 O O . ASN A 1 259 ? -2.121 -29.516 -15.922 1 95.38 259 ASN A O 1
ATOM 1979 N N . LEU A 1 260 ? -3.217 -27.938 -14.781 1 93.62 260 LEU A N 1
ATOM 1980 C CA . LEU A 1 260 ? -4.168 -28.906 -14.25 1 93.62 260 LEU A CA 1
ATOM 1981 C C . LEU A 1 260 ? -5.121 -29.391 -15.344 1 93.62 260 LEU A C 1
ATOM 1983 O O . LEU A 1 260 ? -5.723 -30.453 -15.219 1 93.62 260 LEU A O 1
ATOM 1987 N N . PHE A 1 261 ? -5.242 -28.641 -16.453 1 91.25 261 PHE A N 1
ATOM 1988 C CA . PHE A 1 261 ? -6.289 -28.953 -17.422 1 91.25 261 PHE A CA 1
ATOM 1989 C C . PHE A 1 261 ? -5.711 -29.094 -18.828 1 91.25 261 PHE A C 1
ATOM 1991 O O . PHE A 1 261 ? -6.387 -29.594 -19.734 1 91.25 261 PHE A O 1
ATOM 1998 N N . VAL A 1 262 ? -4.551 -28.703 -19.062 1 89.44 262 VAL A N 1
ATOM 1999 C CA . VAL A 1 262 ? -4.004 -28.656 -20.406 1 89.44 262 VAL A CA 1
ATOM 2000 C C . VAL A 1 262 ? -3.346 -29.984 -20.75 1 89.44 262 VAL A C 1
ATOM 2002 O O . VAL A 1 262 ? -2.977 -30.75 -19.859 1 89.44 262 VAL A O 1
ATOM 2005 N N . THR A 1 263 ? -3.18 -30.234 -22.062 1 89.69 263 THR A N 1
ATOM 2006 C CA . THR A 1 263 ? -2.592 -31.469 -22.562 1 89.69 263 THR A CA 1
ATOM 2007 C C . THR A 1 263 ? -1.068 -31.406 -22.5 1 89.69 263 THR A C 1
ATOM 2009 O O . THR A 1 263 ? -0.422 -32.344 -22.031 1 89.69 263 THR A O 1
ATOM 2012 N N . ARG A 1 264 ? -0.54 -30.297 -22.984 1 89.19 264 ARG A N 1
ATOM 2013 C CA . ARG A 1 264 ? 0.897 -30.062 -22.859 1 89.19 264 ARG A CA 1
ATOM 2014 C C . ARG A 1 264 ? 1.207 -29.109 -21.719 1 89.19 264 ARG A C 1
ATOM 2016 O O . ARG A 1 264 ? 1.081 -27.891 -21.859 1 89.19 264 ARG A O 1
ATOM 2023 N N . PRO A 1 265 ? 1.631 -29.578 -20.688 1 92.31 265 PRO A N 1
ATOM 2024 C CA . PRO A 1 265 ? 1.865 -28.734 -19.516 1 92.31 265 PRO A CA 1
ATOM 2025 C C . PRO A 1 265 ? 3.076 -27.812 -19.688 1 92.31 265 PRO A C 1
ATOM 2027 O O . PRO A 1 265 ? 4.027 -28.172 -20.391 1 92.31 265 PRO A O 1
ATOM 2030 N N . PHE A 1 266 ? 2.932 -26.625 -19.125 1 94.38 266 PHE A N 1
ATOM 2031 C CA . PHE A 1 266 ? 4.082 -25.734 -19.016 1 94.38 266 PHE A CA 1
ATOM 2032 C C . PHE A 1 266 ? 5.16 -26.344 -18.141 1 94.38 266 PHE A C 1
ATOM 2034 O O . PHE A 1 266 ? 4.871 -26.828 -17.031 1 94.38 266 PHE A O 1
ATOM 2041 N N . GLY A 1 267 ? 6.332 -26.312 -18.656 1 92.81 267 GLY A N 1
ATOM 2042 C CA . GLY A 1 267 ? 7.398 -26.984 -17.922 1 92.81 267 GLY A CA 1
ATOM 2043 C C . GLY A 1 267 ? 8.656 -26.156 -17.797 1 92.81 267 GLY A C 1
ATOM 2044 O O . GLY A 1 267 ? 8.578 -24.922 -17.688 1 92.81 267 GLY A O 1
ATOM 2045 N N . LEU A 1 268 ? 9.766 -26.828 -17.719 1 93.62 268 LEU A N 1
ATOM 2046 C CA . LEU A 1 268 ? 11.062 -26.219 -17.453 1 93.62 268 LEU A CA 1
ATOM 2047 C C . LEU A 1 268 ? 11.43 -25.234 -18.547 1 93.62 268 LEU A C 1
ATOM 2049 O O . LEU A 1 268 ? 11.953 -24.156 -18.266 1 93.62 268 LEU A O 1
ATOM 2053 N N . MET A 1 269 ? 11.156 -25.594 -19.75 1 92.38 269 MET A N 1
ATOM 2054 C CA . MET A 1 269 ? 11.492 -24.719 -20.875 1 92.38 269 MET A CA 1
ATOM 2055 C C . MET A 1 269 ? 10.727 -23.391 -20.781 1 92.38 269 MET A C 1
ATOM 2057 O O . MET A 1 269 ? 11.281 -22.328 -21.047 1 92.38 269 MET A O 1
ATOM 2061 N N . ASP A 1 270 ? 9.445 -23.531 -20.406 1 94.44 270 ASP A N 1
ATOM 2062 C CA . ASP A 1 270 ? 8.625 -22.328 -20.266 1 94.44 270 ASP A CA 1
ATOM 2063 C C . ASP A 1 270 ? 9.133 -21.453 -19.109 1 94.44 270 ASP A C 1
ATOM 2065 O O . ASP A 1 270 ? 9.125 -20.234 -19.203 1 94.44 270 ASP A O 1
ATOM 2069 N N . PHE A 1 271 ? 9.555 -22.141 -18.078 1 96.69 271 PHE A N 1
ATOM 2070 C CA . PHE A 1 271 ? 10.117 -21.438 -16.938 1 96.69 271 PHE A CA 1
ATOM 2071 C C . PHE A 1 271 ? 11.367 -20.672 -17.328 1 96.69 271 PHE A C 1
ATOM 2073 O O . PHE A 1 271 ? 11.516 -19.484 -17 1 96.69 271 PHE A O 1
ATOM 2080 N N . ILE A 1 272 ? 12.242 -21.297 -18.016 1 96.56 272 ILE A N 1
ATOM 2081 C CA . ILE A 1 272 ? 13.492 -20.688 -18.438 1 96.56 272 ILE A CA 1
ATOM 2082 C C . ILE A 1 272 ? 13.211 -19.531 -19.391 1 96.56 272 ILE A C 1
ATOM 2084 O O . ILE A 1 272 ? 13.82 -18.469 -19.281 1 96.56 272 ILE A O 1
ATOM 2088 N N . ALA A 1 273 ? 12.281 -19.781 -20.328 1 96.75 273 ALA A N 1
ATOM 2089 C CA . ALA A 1 273 ? 11.906 -18.734 -21.281 1 96.75 273 ALA A CA 1
ATOM 2090 C C . ALA A 1 273 ? 11.391 -17.484 -20.547 1 96.75 273 ALA A C 1
ATOM 2092 O O . ALA A 1 273 ? 11.852 -16.375 -20.797 1 96.75 273 ALA A O 1
ATOM 2093 N N . TYR A 1 274 ? 10.508 -17.719 -19.594 1 97.94 274 TYR A N 1
ATOM 2094 C CA . TYR A 1 274 ? 9.883 -16.625 -18.859 1 97.94 274 TYR A CA 1
ATOM 2095 C C . TYR A 1 274 ? 10.906 -15.898 -17.984 1 97.94 274 TYR A C 1
ATOM 2097 O O . TYR A 1 274 ? 11.016 -14.672 -18.031 1 97.94 274 TYR A O 1
ATOM 2105 N N . THR A 1 275 ? 11.695 -16.656 -17.219 1 97.88 275 THR A N 1
ATOM 2106 C CA . THR A 1 275 ? 12.656 -16.078 -16.281 1 97.88 275 THR A CA 1
ATOM 2107 C C . THR A 1 275 ? 13.75 -15.32 -17.031 1 97.88 275 THR A C 1
ATOM 2109 O O . THR A 1 275 ? 14.195 -14.258 -16.594 1 97.88 275 THR A O 1
ATOM 2112 N N . GLY A 1 276 ? 14.133 -15.883 -18.172 1 98 276 GLY A N 1
ATOM 2113 C CA . GLY A 1 276 ? 15.102 -15.18 -19 1 98 276 GLY A CA 1
ATOM 2114 C C . GLY A 1 276 ? 14.602 -13.836 -19.5 1 98 276 GLY A C 1
ATOM 2115 O O . GLY A 1 276 ? 15.359 -12.859 -19.531 1 98 276 GLY A O 1
ATOM 2116 N N . ALA A 1 277 ? 13.367 -13.82 -19.906 1 98.38 277 ALA A N 1
ATOM 2117 C CA . ALA A 1 277 ? 12.773 -12.562 -20.359 1 98.38 277 ALA A CA 1
ATOM 2118 C C . ALA A 1 277 ? 12.711 -11.547 -19.219 1 98.38 277 ALA A C 1
ATOM 2120 O O . ALA A 1 277 ? 12.938 -10.352 -19.438 1 98.38 277 ALA A O 1
ATOM 2121 N N . VAL A 1 278 ? 12.375 -12.008 -18 1 98.19 278 VAL A N 1
ATOM 2122 C CA . VAL A 1 278 ? 12.305 -11.141 -16.844 1 98.19 278 VAL A CA 1
ATOM 2123 C C . VAL A 1 278 ? 13.688 -10.578 -16.531 1 98.19 278 VAL A C 1
ATOM 2125 O O . VAL A 1 278 ? 13.844 -9.367 -16.312 1 98.19 278 VAL A O 1
ATOM 2128 N N . ILE A 1 279 ? 14.688 -11.422 -16.594 1 98.12 279 ILE A N 1
ATOM 2129 C CA . ILE A 1 279 ? 16.062 -11.008 -16.328 1 98.12 279 ILE A CA 1
ATOM 2130 C C . ILE A 1 279 ? 16.531 -10.031 -17.406 1 98.12 279 ILE A C 1
ATOM 2132 O O . ILE A 1 279 ? 17.188 -9.039 -17.109 1 98.12 279 ILE A O 1
ATOM 2136 N N . THR A 1 280 ? 16.156 -10.32 -18.609 1 98.12 280 THR A N 1
ATOM 2137 C CA . THR A 1 280 ? 16.516 -9.445 -19.719 1 98.12 280 THR A CA 1
ATOM 2138 C C . THR A 1 280 ? 15.93 -8.047 -19.516 1 98.12 280 THR A C 1
ATOM 2140 O O . THR A 1 280 ? 16.625 -7.051 -19.688 1 98.12 280 THR A O 1
ATOM 2143 N N . GLY A 1 281 ? 14.727 -7.949 -19.109 1 97.56 281 GLY A N 1
ATOM 2144 C CA . GLY A 1 281 ? 14.055 -6.672 -18.953 1 97.56 281 GLY A CA 1
ATOM 2145 C C . GLY A 1 281 ? 14.477 -5.93 -17.703 1 97.56 281 GLY A C 1
ATOM 2146 O O . GLY A 1 281 ? 14.602 -4.703 -17.719 1 97.56 281 GLY A O 1
ATOM 2147 N N . THR A 1 282 ? 14.766 -6.684 -16.625 1 96.81 282 THR A N 1
ATOM 2148 C CA . THR A 1 282 ? 14.961 -6.043 -15.328 1 96.81 282 THR A CA 1
ATOM 2149 C C . THR A 1 282 ? 16.453 -5.871 -15.023 1 96.81 282 THR A C 1
ATOM 2151 O O . THR A 1 282 ? 16.828 -4.98 -14.266 1 96.81 282 THR A O 1
ATOM 2154 N N . VAL A 1 283 ? 17.312 -6.703 -15.594 1 97.06 283 VAL A N 1
ATOM 2155 C CA . VAL A 1 283 ? 18.734 -6.691 -15.219 1 97.06 283 VAL A CA 1
ATOM 2156 C C . VAL A 1 283 ? 19.578 -6.297 -16.422 1 97.06 283 VAL A C 1
ATOM 2158 O O . VAL A 1 283 ? 20.234 -5.25 -16.406 1 97.06 283 VAL A O 1
ATOM 2161 N N . ILE A 1 284 ? 19.406 -6.996 -17.469 1 97.56 284 ILE A N 1
ATOM 2162 C CA . ILE A 1 284 ? 20.328 -6.855 -18.594 1 97.56 284 ILE A CA 1
ATOM 2163 C C . ILE A 1 284 ? 20.078 -5.516 -19.281 1 97.56 284 ILE A C 1
ATOM 2165 O O . ILE A 1 284 ? 21.031 -4.785 -19.578 1 97.56 284 ILE A O 1
ATOM 2169 N N . THR A 1 285 ? 18.844 -5.18 -19.516 1 97 285 THR A N 1
ATOM 2170 C CA . THR A 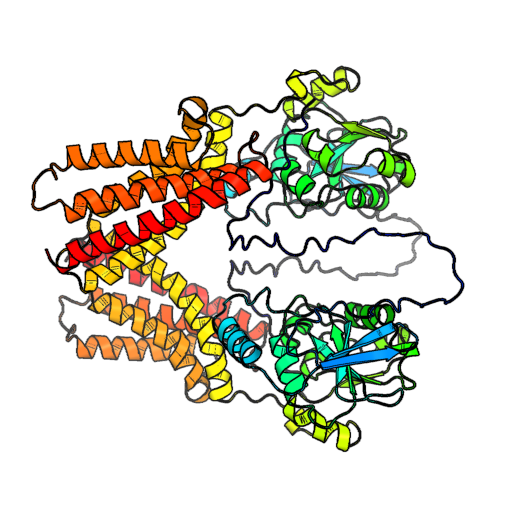1 285 ? 18.531 -3.947 -20.234 1 97 285 THR A CA 1
ATOM 2171 C C . THR A 1 285 ? 19 -2.73 -19.438 1 97 285 THR A C 1
ATOM 2173 O O . THR A 1 285 ? 19.719 -1.872 -19.969 1 97 285 THR A O 1
ATOM 2176 N N . PRO A 1 286 ? 18.688 -2.615 -18.172 1 95.38 286 PRO A N 1
ATOM 2177 C CA . PRO A 1 286 ? 19.188 -1.474 -17.406 1 95.38 286 PRO A CA 1
ATOM 2178 C C . PRO A 1 286 ? 20.703 -1.419 -17.359 1 95.38 286 PRO A C 1
ATOM 2180 O O . PRO A 1 286 ? 21.297 -0.335 -17.422 1 95.38 286 PRO A O 1
ATOM 2183 N N . LEU A 1 287 ? 21.359 -2.516 -17.297 1 95.81 287 LEU A N 1
ATOM 2184 C CA . LEU A 1 287 ? 22.812 -2.547 -17.219 1 95.81 287 LEU A CA 1
ATOM 2185 C C . LEU A 1 287 ? 23.438 -2.086 -18.531 1 95.81 287 LEU A C 1
ATOM 2187 O O . LEU A 1 287 ? 24.484 -1.415 -18.531 1 95.81 287 LEU A O 1
ATOM 2191 N N . LEU A 1 288 ? 22.781 -2.355 -19.609 1 95.69 288 LEU A N 1
ATOM 2192 C CA . LEU A 1 288 ? 23.359 -2.066 -20.922 1 95.69 288 LEU A CA 1
ATOM 2193 C C . LEU A 1 288 ? 22.672 -0.872 -21.562 1 95.69 288 LEU A C 1
ATOM 2195 O O . LEU A 1 288 ? 22.734 -0.689 -22.781 1 95.69 288 LEU A O 1
ATOM 2199 N N . LEU A 1 289 ? 22.078 -0.065 -20.812 1 92.81 289 LEU A N 1
ATOM 2200 C CA . LEU A 1 289 ? 21.234 1.027 -21.297 1 92.81 289 LEU A CA 1
ATOM 2201 C C . LEU A 1 289 ? 22.016 1.917 -22.266 1 92.81 289 LEU A C 1
ATOM 2203 O O . LEU A 1 289 ? 21.516 2.244 -23.344 1 92.81 289 LEU A O 1
ATOM 2207 N N . PRO A 1 290 ? 23.297 2.271 -21.984 1 91.19 290 PRO A N 1
ATOM 2208 C CA . PRO A 1 290 ? 24 3.193 -22.875 1 91.19 290 PRO A CA 1
ATOM 2209 C C . PRO A 1 290 ? 24.422 2.535 -24.188 1 91.19 290 PRO A C 1
ATOM 2211 O O . PRO A 1 290 ? 24.672 3.225 -25.172 1 91.19 290 PRO A O 1
ATOM 2214 N N . VAL A 1 291 ? 24.484 1.246 -24.188 1 93.81 291 VAL A N 1
ATOM 2215 C CA . VAL A 1 291 ? 25.031 0.523 -25.328 1 93.81 291 VAL A CA 1
ATOM 2216 C C . VAL A 1 291 ? 23.906 0.182 -26.312 1 93.81 291 VAL A C 1
ATOM 2218 O O . VAL A 1 291 ? 24.141 0.086 -27.516 1 93.81 291 VAL A O 1
ATOM 2221 N N . ILE A 1 292 ? 22.75 0.05 -25.812 1 94.94 292 ILE A N 1
ATOM 2222 C CA . ILE A 1 292 ? 21.609 -0.344 -26.656 1 94.94 292 ILE A CA 1
ATOM 2223 C C . ILE A 1 292 ? 21.141 0.854 -27.469 1 94.94 292 ILE A C 1
ATOM 2225 O O . ILE A 1 292 ? 20.922 1.94 -26.922 1 94.94 292 ILE A O 1
ATOM 2229 N N . PRO A 1 293 ? 21 0.663 -28.703 1 94.56 293 PRO A N 1
ATOM 2230 C CA . PRO A 1 293 ? 20.547 1.777 -29.547 1 94.56 293 PRO A CA 1
ATOM 2231 C C . PRO A 1 293 ? 19.125 2.211 -29.219 1 94.56 293 PRO A C 1
ATOM 2233 O O . PRO A 1 293 ? 18.297 1.385 -28.812 1 94.56 293 PRO A O 1
ATOM 2236 N N . GLY A 1 294 ? 18.906 3.518 -29.391 1 90.44 294 GLY A N 1
ATOM 2237 C CA . GLY A 1 294 ? 17.578 4.055 -29.141 1 90.44 294 GLY A CA 1
ATOM 2238 C C . GLY A 1 294 ? 17.469 4.773 -27.812 1 90.44 294 GLY A C 1
ATOM 2239 O O . GLY A 1 294 ? 18.344 4.652 -26.953 1 90.44 294 GLY A O 1
ATOM 2240 N N . ARG A 1 295 ? 16.312 5.438 -27.656 1 88.81 295 ARG A N 1
ATOM 2241 C CA . ARG A 1 295 ? 16.141 6.223 -26.438 1 88.81 295 ARG A CA 1
ATOM 2242 C C . ARG A 1 295 ? 15.039 5.637 -25.547 1 88.81 295 ARG A C 1
ATOM 2244 O O . ARG A 1 295 ? 15.141 5.672 -24.328 1 88.81 295 ARG A O 1
ATOM 2251 N N . ALA A 1 296 ? 14.078 5.02 -26.203 1 92.75 296 ALA A N 1
ATOM 2252 C CA . ALA A 1 296 ? 12.93 4.5 -25.469 1 92.75 296 ALA A CA 1
ATOM 2253 C C . ALA A 1 296 ? 13.281 3.215 -24.734 1 92.75 296 ALA A C 1
ATOM 2255 O O . ALA A 1 296 ? 13.945 2.336 -25.281 1 92.75 296 ALA A O 1
ATOM 2256 N N . PHE A 1 297 ? 12.93 3.143 -23.562 1 95 297 PHE A N 1
ATOM 2257 C CA . PHE A 1 297 ? 13.227 1.978 -22.734 1 95 297 PHE A CA 1
ATOM 2258 C C . PHE A 1 297 ? 12.469 0.752 -23.234 1 95 297 PHE A C 1
ATOM 2260 O O . PHE A 1 297 ? 13.016 -0.351 -23.266 1 95 297 PHE A O 1
ATOM 2267 N N . ALA A 1 298 ? 11.227 0.961 -23.609 1 95.94 298 ALA A N 1
ATOM 2268 C CA . ALA A 1 298 ? 10.422 -0.138 -24.141 1 95.94 298 ALA A CA 1
ATOM 2269 C C . ALA A 1 298 ? 11.078 -0.754 -25.375 1 95.94 298 ALA A C 1
ATOM 2271 O O . ALA A 1 298 ? 11.109 -1.979 -25.516 1 95.94 298 ALA A O 1
ATOM 2272 N N . TRP A 1 299 ? 11.609 0.078 -26.203 1 95.62 299 TRP A N 1
ATOM 2273 C CA . TRP A 1 299 ? 12.289 -0.387 -27.406 1 95.62 299 TRP A CA 1
ATOM 2274 C C . TRP A 1 299 ? 13.547 -1.181 -27.047 1 95.62 299 TRP A C 1
ATOM 2276 O O . TRP A 1 299 ? 13.766 -2.271 -27.578 1 95.62 299 TRP A O 1
ATOM 2286 N N . LYS A 1 300 ? 14.32 -0.703 -26.172 1 96.81 300 LYS A N 1
ATOM 2287 C CA . LYS A 1 300 ? 15.547 -1.37 -25.75 1 96.81 300 LYS A CA 1
ATOM 2288 C C . LYS A 1 300 ? 15.25 -2.73 -25.125 1 96.81 300 LYS A C 1
ATOM 2290 O O . LYS A 1 300 ? 15.93 -3.715 -25.422 1 96.81 300 LYS A O 1
ATOM 2295 N N . GLY A 1 301 ? 14.219 -2.74 -24.297 1 97.56 301 GLY A N 1
ATOM 2296 C CA . GLY A 1 301 ? 13.805 -4 -23.703 1 97.56 301 GLY A CA 1
ATOM 2297 C C . GLY A 1 301 ? 13.289 -5.008 -24.703 1 97.56 301 GLY A C 1
ATOM 2298 O O . GLY A 1 301 ? 13.602 -6.199 -24.609 1 97.56 301 GLY A O 1
ATOM 2299 N N . SER A 1 302 ? 12.484 -4.473 -25.641 1 98 302 SER A N 1
ATOM 2300 C CA . SER A 1 302 ? 11.953 -5.348 -26.672 1 98 302 SER A CA 1
ATOM 2301 C C . SER A 1 302 ? 13.07 -5.934 -27.531 1 98 302 SER A C 1
ATOM 2303 O O . SER A 1 302 ? 13.047 -7.125 -27.859 1 98 302 SER A O 1
ATOM 2305 N N . LEU A 1 303 ? 14.016 -5.133 -27.859 1 97.94 303 LEU A N 1
ATOM 2306 C CA . LEU A 1 303 ? 15.133 -5.566 -28.703 1 97.94 303 LEU A CA 1
ATOM 2307 C C . LEU A 1 303 ? 15.914 -6.688 -28.016 1 97.94 303 LEU A C 1
ATOM 2309 O O . LEU A 1 303 ? 16.172 -7.727 -28.625 1 97.94 303 LEU A O 1
ATOM 2313 N N . LEU A 1 304 ? 16.25 -6.508 -26.812 1 98.19 304 LEU A N 1
ATOM 2314 C CA . LEU A 1 304 ? 16.984 -7.539 -26.094 1 98.19 304 LEU A CA 1
ATOM 2315 C C . LEU A 1 304 ? 16.109 -8.75 -25.828 1 98.19 304 LEU A C 1
ATOM 2317 O O . LEU A 1 304 ? 16.594 -9.883 -25.797 1 98.19 304 LEU A O 1
ATOM 2321 N N . GLY A 1 305 ? 14.812 -8.469 -25.609 1 98.38 305 GLY A N 1
ATOM 2322 C CA . GLY A 1 305 ? 13.875 -9.57 -25.469 1 98.38 305 GLY A CA 1
ATOM 2323 C C . GLY A 1 305 ? 13.805 -10.453 -26.703 1 98.38 305 GLY A C 1
ATOM 2324 O O . GLY A 1 305 ? 13.727 -11.68 -26.594 1 98.38 305 GLY A O 1
ATOM 2325 N N . VAL A 1 306 ? 13.852 -9.828 -27.859 1 98.12 306 VAL A N 1
ATOM 2326 C CA . VAL A 1 306 ? 13.836 -10.578 -29.109 1 98.12 306 VAL A CA 1
ATOM 2327 C C . VAL A 1 306 ? 15.109 -11.414 -29.219 1 98.12 306 VAL A C 1
ATOM 2329 O O . VAL A 1 306 ? 15.062 -12.578 -29.609 1 98.12 306 VAL A O 1
ATOM 2332 N N . LEU A 1 307 ? 16.203 -10.859 -28.828 1 97.81 307 LEU A N 1
ATOM 2333 C CA . LEU A 1 307 ? 17.469 -11.586 -28.891 1 97.81 307 LEU A CA 1
ATOM 2334 C C . LEU A 1 307 ? 17.453 -12.789 -27.938 1 97.81 307 LEU A C 1
ATOM 2336 O O . LEU A 1 307 ? 17.906 -13.867 -28.312 1 97.81 307 LEU A O 1
ATOM 2340 N N . TRP A 1 308 ? 16.938 -12.562 -26.766 1 97.81 308 TRP A N 1
ATOM 2341 C CA . TRP A 1 308 ? 16.812 -13.656 -25.812 1 97.81 308 TRP A CA 1
ATOM 2342 C C . TRP A 1 308 ? 15.922 -14.766 -26.375 1 97.81 308 TRP A C 1
ATOM 2344 O O . TRP A 1 308 ? 16.281 -15.945 -26.328 1 97.81 308 TRP A O 1
ATOM 2354 N N . THR A 1 309 ? 14.797 -14.383 -27 1 97.5 309 THR A N 1
ATOM 2355 C CA . THR A 1 309 ? 13.836 -15.352 -27.516 1 97.5 309 THR A CA 1
ATOM 2356 C C . THR A 1 309 ? 14.43 -16.125 -28.688 1 97.5 309 THR A C 1
ATOM 2358 O O . THR A 1 309 ? 14.289 -17.344 -28.766 1 97.5 309 THR A O 1
ATOM 2361 N N . LEU A 1 310 ? 15.102 -15.422 -29.531 1 96.19 310 LEU A N 1
ATOM 2362 C CA . LEU A 1 310 ? 15.734 -16.078 -30.672 1 96.19 310 LEU A CA 1
ATOM 2363 C C . LEU A 1 310 ? 16.828 -17.047 -30.219 1 96.19 310 LEU A C 1
ATOM 2365 O O . LEU A 1 310 ? 16.969 -18.125 -30.781 1 96.19 310 LEU A O 1
ATOM 2369 N N . GLY A 1 311 ? 17.578 -16.672 -29.188 1 95.94 311 GLY A N 1
ATOM 2370 C CA . GLY A 1 311 ? 18.562 -17.578 -28.625 1 95.94 311 GLY A CA 1
ATOM 2371 C C . GLY A 1 311 ? 17.953 -18.844 -28.047 1 95.94 311 GLY A C 1
ATOM 2372 O O . GLY A 1 311 ? 18.5 -19.922 -28.219 1 95.94 311 GLY A O 1
ATOM 2373 N N . LEU A 1 312 ? 16.859 -18.641 -27.422 1 94.31 312 LEU A N 1
ATOM 2374 C CA . LEU A 1 312 ? 16.172 -19.781 -26.828 1 94.31 312 LEU A CA 1
ATOM 2375 C C . LEU A 1 312 ? 15.625 -20.719 -27.906 1 94.31 312 LEU A C 1
ATOM 2377 O O . LEU A 1 312 ? 15.758 -21.938 -27.781 1 94.31 312 LEU A O 1
ATOM 2381 N N . ILE A 1 313 ? 14.992 -20.141 -28.922 1 92.62 313 ILE A N 1
ATOM 2382 C CA . ILE A 1 313 ? 14.445 -20.938 -30.016 1 92.62 313 ILE A CA 1
ATOM 2383 C C . ILE A 1 313 ? 15.562 -21.688 -30.719 1 92.62 313 ILE A C 1
ATOM 2385 O O . ILE A 1 313 ? 15.414 -22.859 -31.047 1 92.62 313 ILE A O 1
ATOM 2389 N N . TRP A 1 314 ? 16.641 -21.062 -30.859 1 91.88 314 TRP A N 1
ATOM 2390 C CA . TRP A 1 314 ? 17.797 -21.688 -31.5 1 91.88 314 TRP A CA 1
ATOM 2391 C C . TRP A 1 314 ? 18.344 -22.828 -30.656 1 91.88 314 TRP A C 1
ATOM 2393 O O . TRP A 1 314 ? 18.625 -23.906 -31.172 1 91.88 314 TRP A O 1
ATOM 2403 N N . TYR A 1 315 ? 18.359 -22.625 -29.422 1 91.19 315 TYR A N 1
ATOM 2404 C CA . TYR A 1 315 ? 18.906 -23.625 -28.484 1 91.19 315 TYR A CA 1
ATOM 2405 C C . TYR A 1 315 ? 17.969 -24.828 -28.375 1 91.19 315 TYR A C 1
ATOM 2407 O O . TYR A 1 315 ? 18.438 -25.969 -28.297 1 91.19 315 TYR A O 1
ATOM 2415 N N . SER A 1 316 ? 16.672 -24.625 -28.359 1 87.81 316 SER A N 1
ATOM 2416 C CA . SER A 1 316 ? 15.688 -25.688 -28.172 1 87.81 316 SER A CA 1
ATOM 2417 C C . SER A 1 316 ? 15.406 -26.422 -29.469 1 87.81 316 SER A C 1
ATOM 2419 O O . SER A 1 316 ? 14.82 -27.516 -29.453 1 87.81 316 SER A O 1
ATOM 2421 N N . GLY A 1 317 ? 15.797 -25.969 -30.562 1 80.94 317 GLY A N 1
ATOM 2422 C CA . GLY A 1 317 ? 15.602 -26.609 -31.844 1 80.94 317 GLY A CA 1
ATOM 2423 C C . GLY A 1 317 ? 14.164 -26.562 -32.312 1 80.94 317 GLY A C 1
ATOM 2424 O O . GLY A 1 317 ? 13.703 -27.469 -33.031 1 80.94 317 GLY A O 1
ATOM 2425 N N . CYS A 1 318 ? 13.453 -25.625 -31.766 1 73.94 318 CYS A N 1
ATOM 2426 C CA . CYS A 1 318 ? 12.031 -25.547 -32.094 1 73.94 318 CYS A CA 1
ATOM 2427 C C . CYS A 1 318 ? 11.82 -24.812 -33.406 1 73.94 318 CYS A C 1
ATOM 2429 O O . CYS A 1 318 ? 11.18 -23.75 -33.438 1 73.94 318 CYS A O 1
ATOM 2431 N N . PHE A 1 319 ? 12.453 -25.312 -34.5 1 71.94 319 PHE A N 1
ATOM 2432 C CA . PHE A 1 319 ? 12.344 -24.672 -35.812 1 71.94 319 PHE A CA 1
ATOM 2433 C C . PHE A 1 319 ? 11.312 -25.375 -36.656 1 71.94 319 PHE A C 1
ATOM 2435 O O . PHE A 1 319 ? 10.898 -24.844 -37.719 1 71.94 319 PHE A O 1
ATOM 2442 N N . GLY A 1 320 ? 10.82 -26.484 -36.25 1 69 320 GLY A N 1
ATOM 2443 C CA . GLY A 1 320 ? 9.938 -27.25 -37.094 1 69 320 GLY A CA 1
ATOM 2444 C C . GLY A 1 320 ? 8.523 -26.703 -37.156 1 69 320 GLY A C 1
ATOM 2445 O O . GLY A 1 320 ? 8.125 -25.906 -36.281 1 69 320 GLY A O 1
ATOM 2446 N N . SER A 1 321 ? 7.785 -27.094 -38.281 1 73.25 321 SER A N 1
ATOM 2447 C CA . SER A 1 321 ? 6.422 -26.641 -38.531 1 73.25 321 SER A CA 1
ATOM 2448 C C . SER A 1 321 ? 5.5 -26.953 -37.344 1 73.25 321 SER A C 1
ATOM 2450 O O . SER A 1 321 ? 4.555 -26.219 -37.094 1 73.25 321 SER A O 1
ATOM 2452 N N . GLY A 1 322 ? 5.832 -27.906 -36.594 1 77.56 322 GLY A N 1
ATOM 2453 C CA . GLY A 1 322 ? 4.988 -28.312 -35.469 1 77.56 322 GLY A CA 1
ATOM 2454 C C . GLY A 1 322 ? 5.113 -27.391 -34.281 1 77.56 322 GLY A C 1
ATOM 2455 O O . GLY A 1 322 ? 4.258 -27.391 -33.375 1 77.56 322 GLY A O 1
ATOM 2456 N N . PHE A 1 323 ? 6.043 -26.469 -34.406 1 86.06 323 PHE A N 1
ATOM 2457 C CA . PHE A 1 323 ? 6.293 -25.609 -33.25 1 86.06 323 PHE A CA 1
ATOM 2458 C C . PHE A 1 323 ? 5.98 -24.156 -33.562 1 86.06 323 PHE A C 1
ATOM 2460 O O . PHE A 1 323 ? 6.359 -23.266 -32.812 1 86.06 323 PHE A O 1
ATOM 2467 N N . LEU A 1 324 ? 5.254 -23.891 -34.625 1 87.69 324 LEU A N 1
ATOM 2468 C CA . LEU A 1 324 ? 5.023 -22.531 -35.094 1 87.69 324 LEU A CA 1
ATOM 2469 C C . LEU A 1 324 ? 4.223 -21.719 -34.062 1 87.69 324 LEU A C 1
ATOM 2471 O O . LEU A 1 324 ? 4.547 -20.562 -33.781 1 87.69 324 LEU A O 1
ATOM 2475 N N . LEU A 1 325 ? 3.17 -22.375 -33.562 1 90.12 325 LEU A N 1
ATOM 2476 C CA . LEU A 1 325 ? 2.344 -21.672 -32.594 1 90.12 325 LEU A CA 1
ATOM 2477 C C . LEU A 1 325 ? 3.16 -21.297 -31.359 1 90.12 325 LEU A C 1
ATOM 2479 O O . LEU A 1 325 ? 3.049 -20.188 -30.844 1 90.12 325 LEU A O 1
ATOM 2483 N N . LEU A 1 326 ? 3.99 -22.156 -30.984 1 91.56 326 LEU A N 1
ATOM 2484 C CA . LEU A 1 326 ? 4.824 -21.938 -29.812 1 91.56 326 LEU A CA 1
ATOM 2485 C C . LEU A 1 326 ? 5.859 -20.859 -30.062 1 91.56 326 LEU A C 1
ATOM 2487 O O . LEU A 1 326 ? 6.02 -19.938 -29.234 1 91.56 326 LEU A O 1
ATOM 2491 N N . THR A 1 327 ? 6.523 -20.953 -31.219 1 93.88 327 THR A N 1
ATOM 2492 C CA . THR A 1 327 ? 7.605 -20.031 -31.531 1 93.88 327 THR A CA 1
ATOM 2493 C C . THR A 1 327 ? 7.066 -18.609 -31.719 1 93.88 327 THR A C 1
ATOM 2495 O O . THR A 1 327 ? 7.625 -17.656 -31.188 1 93.88 327 THR A O 1
ATOM 2498 N N . ILE A 1 328 ? 5.98 -18.469 -32.406 1 94.31 328 ILE A N 1
ATOM 2499 C CA . ILE A 1 328 ? 5.379 -17.156 -32.594 1 94.31 328 ILE A CA 1
ATOM 2500 C C . ILE A 1 328 ? 4.84 -16.625 -31.281 1 94.31 328 ILE A C 1
ATOM 2502 O O . ILE A 1 328 ? 4.953 -15.438 -30.984 1 94.31 328 ILE A O 1
ATOM 2506 N N . GLY A 1 329 ? 4.234 -17.516 -30.531 1 95.75 329 GLY A N 1
ATOM 2507 C CA . GLY A 1 329 ? 3.764 -17.109 -29.219 1 95.75 329 GLY A CA 1
ATOM 2508 C C . GLY A 1 329 ? 4.867 -16.562 -28.328 1 95.75 329 GLY A C 1
ATOM 2509 O O . GLY A 1 329 ? 4.707 -15.5 -27.719 1 95.75 329 GLY A O 1
ATOM 2510 N N . TYR A 1 330 ? 5.996 -17.234 -28.312 1 96.31 330 TYR A N 1
ATOM 2511 C CA . TYR A 1 330 ? 7.141 -16.781 -27.516 1 96.31 330 TYR A CA 1
ATOM 2512 C C . TYR A 1 330 ? 7.676 -15.461 -28.047 1 96.31 330 TYR A C 1
ATOM 2514 O O . TYR A 1 330 ? 8.047 -14.578 -27.266 1 96.31 330 TYR A O 1
ATOM 2522 N N . LEU A 1 331 ? 7.676 -15.344 -29.344 1 96.81 331 LEU A N 1
ATOM 2523 C CA . LEU A 1 331 ? 8.234 -14.141 -29.969 1 96.81 331 LEU A CA 1
ATOM 2524 C C . LEU A 1 331 ? 7.344 -12.93 -29.703 1 96.81 331 LEU A C 1
ATOM 2526 O O . LEU A 1 331 ? 7.797 -11.789 -29.797 1 96.81 331 LEU A O 1
ATOM 2530 N N . LEU A 1 332 ? 6.133 -13.18 -29.328 1 97.75 332 LEU A N 1
ATOM 2531 C CA . LEU A 1 332 ? 5.215 -12.086 -29.031 1 97.75 332 LEU A CA 1
ATOM 2532 C C . LEU A 1 332 ? 5.191 -11.789 -27.531 1 97.75 332 LEU A C 1
ATOM 2534 O O . LEU A 1 332 ? 5.207 -10.625 -27.125 1 97.75 332 LEU A O 1
ATOM 2538 N N . VAL A 1 333 ? 5.273 -12.75 -26.703 1 98.12 333 VAL A N 1
ATOM 2539 C CA . VAL A 1 333 ? 5.055 -12.602 -25.266 1 98.12 333 VAL A CA 1
ATOM 2540 C C . VAL A 1 333 ? 6.352 -12.156 -24.594 1 98.12 333 VAL A C 1
ATOM 2542 O O . VAL A 1 333 ? 6.355 -11.195 -23.812 1 98.12 333 VAL A O 1
ATOM 2545 N N . LEU A 1 334 ? 7.488 -12.789 -24.859 1 98.44 334 LEU A N 1
ATOM 2546 C CA . LEU A 1 334 ? 8.719 -12.617 -24.094 1 98.44 334 LEU A CA 1
ATOM 2547 C C . LEU A 1 334 ? 9.32 -11.234 -24.344 1 98.44 334 LEU A C 1
ATOM 2549 O O . LEU A 1 334 ? 9.664 -10.523 -23.391 1 98.44 334 LEU A O 1
ATOM 2553 N N . PRO A 1 335 ? 9.414 -10.797 -25.594 1 98.5 335 PRO A N 1
ATOM 2554 C CA . PRO A 1 335 ? 9.914 -9.438 -25.797 1 98.5 335 PRO A CA 1
ATOM 2555 C C . PRO A 1 335 ? 9 -8.375 -25.203 1 98.5 335 PRO A C 1
ATOM 2557 O O . PRO A 1 335 ? 9.469 -7.348 -24.719 1 98.5 335 PRO A O 1
ATOM 2560 N N . ALA A 1 336 ? 7.707 -8.609 -25.297 1 98.38 336 ALA A N 1
ATOM 2561 C CA . ALA A 1 336 ? 6.75 -7.676 -24.703 1 98.38 336 ALA A CA 1
ATOM 2562 C C . ALA A 1 336 ? 6.949 -7.59 -23.188 1 98.38 336 ALA A C 1
ATOM 2564 O O . ALA A 1 336 ? 6.895 -6.5 -22.625 1 98.38 336 ALA A O 1
ATOM 2565 N N . LEU A 1 337 ? 7.176 -8.703 -22.609 1 98.12 337 LEU A N 1
ATOM 2566 C CA . LEU A 1 337 ? 7.434 -8.734 -21.172 1 98.12 337 LEU A CA 1
ATOM 2567 C C . LEU A 1 337 ? 8.711 -7.977 -20.828 1 98.12 337 LEU A C 1
ATOM 2569 O O . LEU A 1 337 ? 8.727 -7.168 -19.891 1 98.12 337 LEU A O 1
ATOM 2573 N N . SER A 1 338 ? 9.75 -8.211 -21.578 1 98.38 338 SER A N 1
ATOM 2574 C CA . SER A 1 338 ? 11.008 -7.504 -21.359 1 98.38 338 SER A CA 1
ATOM 2575 C C . SER A 1 338 ? 10.836 -6 -21.547 1 98.38 338 SER A C 1
ATOM 2577 O O . SER A 1 338 ? 11.414 -5.203 -20.812 1 98.38 338 SER A O 1
ATOM 2579 N N . ALA A 1 339 ? 10.055 -5.68 -22.5 1 98.06 339 ALA A N 1
ATOM 2580 C CA . ALA A 1 339 ? 9.789 -4.27 -22.781 1 98.06 339 ALA A CA 1
ATOM 2581 C C . ALA A 1 339 ? 9.062 -3.609 -21.609 1 98.06 339 ALA A C 1
ATOM 2583 O O . ALA A 1 339 ? 9.422 -2.51 -21.188 1 98.06 339 ALA A O 1
ATOM 2584 N N . TYR A 1 340 ? 8.094 -4.281 -21.188 1 96.94 340 TYR A N 1
ATOM 2585 C CA . TYR A 1 340 ? 7.312 -3.756 -20.078 1 96.94 340 TYR A CA 1
ATOM 2586 C C . TYR A 1 340 ? 8.188 -3.549 -18.844 1 96.94 340 TYR A C 1
ATOM 2588 O O . TYR A 1 340 ? 8.125 -2.498 -18.203 1 96.94 340 TYR A O 1
ATOM 2596 N N . LEU A 1 341 ? 8.992 -4.523 -18.562 1 96.81 341 LEU A N 1
ATOM 2597 C CA . LEU A 1 341 ? 9.836 -4.469 -17.359 1 96.81 341 LEU A CA 1
ATOM 2598 C C . LEU A 1 341 ? 10.938 -3.424 -17.531 1 96.81 341 LEU A C 1
ATOM 2600 O O . LEU A 1 341 ? 11.305 -2.752 -16.562 1 96.81 341 LEU A O 1
ATOM 2604 N N . ALA A 1 342 ? 11.414 -3.279 -18.703 1 96.25 342 ALA A N 1
ATOM 2605 C CA . ALA A 1 342 ? 12.398 -2.236 -18.969 1 96.25 342 ALA A CA 1
ATOM 2606 C C . ALA A 1 342 ? 11.797 -0.848 -18.797 1 96.25 342 ALA A C 1
ATOM 2608 O O . ALA A 1 342 ? 12.453 0.066 -18.281 1 96.25 342 ALA A O 1
ATOM 2609 N N . MET A 1 343 ? 10.625 -0.713 -19.234 1 94.19 343 MET A N 1
ATOM 2610 C CA . MET A 1 343 ? 9.922 0.563 -19.125 1 94.19 343 MET A CA 1
ATOM 2611 C C . MET A 1 343 ? 9.758 0.958 -17.656 1 94.19 343 MET A C 1
ATOM 2613 O O . MET A 1 343 ? 9.789 2.143 -17.312 1 94.19 343 MET A O 1
ATOM 2617 N N . ASN A 1 344 ? 9.648 -0.041 -16.828 1 91.06 344 ASN A N 1
ATOM 2618 C CA . ASN A 1 344 ? 9.516 0.234 -15.398 1 91.06 344 ASN A CA 1
ATOM 2619 C C . ASN A 1 344 ? 10.781 0.875 -14.836 1 91.06 344 ASN A C 1
ATOM 2621 O O . ASN A 1 344 ? 10.727 1.562 -13.812 1 91.06 344 ASN A O 1
ATOM 2625 N N . PHE A 1 345 ? 11.852 0.679 -15.484 1 91.56 345 PHE A N 1
ATOM 2626 C CA . PHE A 1 345 ? 13.125 1.214 -15.023 1 91.56 345 PHE A CA 1
ATOM 2627 C C . PHE A 1 345 ? 13.242 2.697 -15.352 1 91.56 345 PHE A C 1
ATOM 2629 O O . PHE A 1 345 ? 14.156 3.373 -14.875 1 91.56 345 PHE A O 1
ATOM 2636 N N . THR A 1 346 ? 12.305 3.227 -16.078 1 87 346 THR A N 1
ATOM 2637 C CA . THR A 1 346 ? 12.312 4.633 -16.469 1 87 346 THR A CA 1
ATOM 2638 C C . THR A 1 346 ? 12.25 5.531 -15.234 1 87 346 THR A C 1
ATOM 2640 O O . THR A 1 346 ? 12.883 6.594 -15.203 1 87 346 THR A O 1
ATOM 2643 N N . GLY A 1 347 ? 11.602 5.121 -14.242 1 80 347 GLY A N 1
ATOM 2644 C CA . GLY A 1 347 ? 11.461 5.902 -13.023 1 80 347 GLY A CA 1
ATOM 2645 C C . GLY A 1 347 ? 12.758 6.055 -12.25 1 80 347 GLY A C 1
ATOM 2646 O O . GLY A 1 347 ? 12.898 6.973 -11.445 1 80 347 GLY A O 1
ATOM 2647 N N . SER A 1 348 ? 13.672 5.211 -12.516 1 81.81 348 SER A N 1
ATOM 2648 C CA . SER A 1 348 ? 14.938 5.227 -11.797 1 81.81 348 SER A CA 1
ATOM 2649 C C . SER A 1 348 ? 16.031 5.91 -12.617 1 81.81 348 SER A C 1
ATOM 2651 O O . SER A 1 348 ? 17.156 6.07 -12.148 1 81.81 348 SER A O 1
ATOM 2653 N N . SER A 1 349 ? 15.648 6.285 -13.742 1 80.94 349 SER A N 1
ATOM 2654 C CA . SER A 1 349 ? 16.641 6.895 -14.617 1 80.94 349 SER A CA 1
ATOM 2655 C C . SER A 1 349 ? 16.781 8.391 -14.336 1 80.94 349 SER A C 1
ATOM 2657 O O . SER A 1 349 ? 15.875 9.008 -13.773 1 80.94 349 SER A O 1
ATOM 2659 N N . THR A 1 350 ? 17.922 8.898 -14.695 1 76.38 350 THR A N 1
ATOM 2660 C CA . THR A 1 350 ? 18.219 10.289 -14.383 1 76.38 350 THR A CA 1
ATOM 2661 C C . THR A 1 350 ? 18 11.188 -15.594 1 76.38 350 THR A C 1
ATOM 2663 O O . THR A 1 350 ? 18.062 12.414 -15.492 1 76.38 350 THR A O 1
ATOM 2666 N N . TYR A 1 351 ? 17.719 10.625 -16.703 1 78.31 351 TYR A N 1
ATOM 2667 C CA . TYR A 1 351 ? 17.703 11.461 -17.891 1 78.31 351 TYR A CA 1
ATOM 2668 C C . TYR A 1 351 ? 16.312 11.484 -18.516 1 78.31 351 TYR A C 1
ATOM 2670 O O . TYR A 1 351 ? 16.078 12.148 -19.531 1 78.31 351 TYR A O 1
ATOM 2678 N N . THR A 1 352 ? 15.383 10.812 -17.969 1 79.25 352 THR A N 1
ATOM 2679 C CA . THR A 1 352 ? 14.039 10.781 -18.531 1 79.25 352 THR A CA 1
ATOM 2680 C C . THR A 1 352 ? 13.195 11.914 -17.969 1 79.25 352 THR A C 1
ATOM 2682 O O . THR A 1 352 ? 13.32 12.273 -16.797 1 79.25 352 THR A O 1
ATOM 2685 N N . SER A 1 353 ? 12.43 12.531 -18.922 1 78.81 353 SER A N 1
ATOM 2686 C CA . SER A 1 353 ? 11.477 13.562 -18.531 1 78.81 353 SER A CA 1
ATOM 2687 C C . SER A 1 353 ? 10.07 12.984 -18.375 1 78.81 353 SER A C 1
ATOM 2689 O O . SER A 1 353 ? 9.758 11.945 -18.969 1 78.81 353 SER A O 1
ATOM 2691 N N . PHE A 1 354 ? 9.297 13.594 -17.609 1 78.44 354 PHE A N 1
ATOM 2692 C CA . PHE A 1 354 ? 7.938 13.133 -17.375 1 78.44 354 PHE A CA 1
ATOM 2693 C C . PHE A 1 354 ? 7.148 13.07 -18.688 1 78.44 354 PHE A C 1
ATOM 2695 O O . PHE A 1 354 ? 6.48 12.078 -18.969 1 78.44 354 PHE A O 1
ATOM 2702 N N . SER A 1 355 ? 7.207 14.164 -19.438 1 82.25 355 SER A N 1
ATOM 2703 C CA . SER A 1 355 ? 6.5 14.219 -20.703 1 82.25 355 SER A CA 1
ATOM 2704 C C . SER A 1 355 ? 6.996 13.148 -21.672 1 82.25 355 SER A C 1
ATOM 2706 O O . SER A 1 355 ? 6.203 12.539 -22.391 1 82.25 355 SER A O 1
ATOM 2708 N N . GLY A 1 356 ? 8.297 12.883 -21.656 1 84.62 356 GLY A N 1
ATOM 2709 C CA . GLY A 1 356 ? 8.867 11.836 -22.484 1 84.62 356 GLY A CA 1
ATOM 2710 C C . GLY A 1 356 ? 8.398 10.445 -22.109 1 84.62 356 GLY A C 1
ATOM 2711 O O . GLY A 1 356 ? 8.078 9.633 -22.969 1 84.62 356 GLY A O 1
ATOM 2712 N N . VAL A 1 357 ? 8.242 10.203 -20.844 1 86.81 357 VAL A N 1
ATOM 2713 C CA . VAL A 1 357 ? 7.816 8.898 -20.344 1 86.81 357 VAL A CA 1
ATOM 2714 C C . VAL A 1 357 ? 6.355 8.656 -20.719 1 86.81 357 VAL A C 1
ATOM 2716 O O . VAL A 1 357 ? 5.992 7.562 -21.156 1 86.81 357 VAL A O 1
ATOM 2719 N N . ILE A 1 358 ? 5.57 9.68 -20.609 1 87.44 358 ILE A N 1
ATOM 2720 C CA . ILE A 1 358 ? 4.156 9.555 -20.953 1 87.44 358 ILE A CA 1
ATOM 2721 C C . ILE A 1 358 ? 4 9.25 -22.438 1 87.44 358 ILE A C 1
ATOM 2723 O O . ILE A 1 358 ? 3.186 8.406 -22.828 1 87.44 358 ILE A O 1
ATOM 2727 N N . LYS A 1 359 ? 4.73 9.977 -23.203 1 90 359 LYS A N 1
ATOM 2728 C CA . LYS A 1 359 ? 4.691 9.75 -24.656 1 90 359 LYS A CA 1
ATOM 2729 C C . LYS A 1 359 ? 5.074 8.312 -24.984 1 90 359 LYS A C 1
ATOM 2731 O O . LYS A 1 359 ? 4.41 7.66 -25.797 1 90 359 LYS A O 1
ATOM 2736 N N . GLU A 1 360 ? 6.105 7.848 -24.375 1 91.38 360 GLU A N 1
ATOM 2737 C CA . GLU A 1 360 ? 6.539 6.473 -24.578 1 91.38 360 GLU A CA 1
ATOM 2738 C C . GLU A 1 360 ? 5.473 5.48 -24.125 1 91.38 360 GLU A C 1
ATOM 2740 O O . GLU A 1 360 ? 5.184 4.504 -24.812 1 91.38 360 GLU A O 1
ATOM 2745 N N . MET A 1 361 ? 4.883 5.734 -23.031 1 92 361 MET A N 1
ATOM 2746 C CA . MET A 1 361 ? 3.893 4.82 -22.469 1 92 361 MET A CA 1
ATOM 2747 C C . MET A 1 361 ? 2.646 4.762 -23.344 1 92 361 MET A C 1
ATOM 2749 O O . MET A 1 361 ? 2.068 3.691 -23.547 1 92 361 MET A O 1
ATOM 2753 N N . LYS A 1 362 ? 2.234 5.879 -23.891 1 93.06 362 LYS A N 1
ATOM 2754 C CA . LYS A 1 362 ? 1.034 5.949 -24.719 1 93.06 362 LYS A CA 1
ATOM 2755 C C . LYS A 1 362 ? 1.188 5.102 -25.984 1 93.06 362 LYS A C 1
ATOM 2757 O O . LYS A 1 362 ? 0.209 4.551 -26.484 1 93.06 362 LYS A O 1
ATOM 2762 N N . ILE A 1 363 ? 2.369 4.973 -26.359 1 93.75 363 ILE A N 1
ATOM 2763 C CA . ILE A 1 363 ? 2.615 4.219 -27.594 1 93.75 363 ILE A CA 1
ATOM 2764 C C . ILE A 1 363 ? 2.963 2.771 -27.25 1 93.75 363 ILE A C 1
ATOM 2766 O O . ILE A 1 363 ? 2.395 1.839 -27.812 1 93.75 363 ILE A O 1
ATOM 2770 N N . ALA A 1 364 ? 3.82 2.59 -26.312 1 94.69 364 ALA A N 1
ATOM 2771 C CA . ALA A 1 364 ? 4.402 1.281 -26.031 1 94.69 364 ALA A CA 1
ATOM 2772 C C . ALA A 1 364 ? 3.414 0.391 -25.281 1 94.69 364 ALA A C 1
ATOM 2774 O O . ALA A 1 364 ? 3.324 -0.81 -25.547 1 94.69 364 ALA A O 1
ATOM 2775 N N . VAL A 1 365 ? 2.652 0.902 -24.391 1 95.19 365 VAL A N 1
ATOM 2776 C CA . VAL A 1 365 ? 1.817 0.099 -23.5 1 95.19 365 VAL A CA 1
ATOM 2777 C C . VAL A 1 365 ? 0.75 -0.629 -24.312 1 95.19 365 VAL A C 1
ATOM 2779 O O . VAL A 1 365 ? 0.58 -1.844 -24.172 1 95.19 365 VAL A O 1
ATOM 2782 N N . PRO A 1 366 ? 0.013 0.073 -25.234 1 95.88 366 PRO A N 1
ATOM 2783 C CA . PRO A 1 366 ? -0.972 -0.657 -26.031 1 95.88 366 PRO A CA 1
ATOM 2784 C C . PRO A 1 366 ? -0.334 -1.714 -26.938 1 95.88 366 PRO A C 1
ATOM 2786 O O . PRO A 1 366 ? -0.902 -2.793 -27.125 1 95.88 366 PRO A O 1
ATOM 2789 N N . LEU A 1 367 ? 0.779 -1.467 -27.453 1 96.12 367 LEU A N 1
ATOM 2790 C CA . LEU A 1 367 ? 1.472 -2.43 -28.312 1 96.12 367 LEU A CA 1
ATOM 2791 C C . LEU A 1 367 ? 1.903 -3.652 -27.5 1 96.12 367 LEU A C 1
ATOM 2793 O O . LEU A 1 367 ? 1.781 -4.785 -27.984 1 96.12 367 LEU A O 1
ATOM 2797 N N . ILE A 1 368 ? 2.369 -3.404 -26.312 1 97.12 368 ILE A N 1
ATOM 2798 C CA . ILE A 1 368 ? 2.773 -4.484 -25.422 1 97.12 368 ILE A CA 1
ATOM 2799 C C . ILE A 1 368 ? 1.556 -5.332 -25.062 1 97.12 368 ILE A C 1
ATOM 2801 O O . ILE A 1 368 ? 1.606 -6.562 -25.125 1 97.12 368 ILE A O 1
ATOM 2805 N N . ALA A 1 369 ? 0.492 -4.652 -24.75 1 96.69 369 ALA A N 1
ATOM 2806 C CA . ALA A 1 369 ? -0.731 -5.352 -24.359 1 96.69 369 ALA A CA 1
ATOM 2807 C C . ALA A 1 369 ? -1.239 -6.234 -25.5 1 96.69 369 ALA A C 1
ATOM 2809 O O . ALA A 1 369 ? -1.563 -7.406 -25.281 1 96.69 369 ALA A O 1
ATOM 2810 N N . ILE A 1 370 ? -1.271 -5.684 -26.656 1 97.25 370 ILE A N 1
ATOM 2811 C CA . ILE A 1 370 ? -1.757 -6.426 -27.812 1 97.25 370 ILE A CA 1
ATOM 2812 C C . ILE A 1 370 ? -0.842 -7.617 -28.078 1 97.25 370 ILE A C 1
ATOM 2814 O O . ILE A 1 370 ? -1.316 -8.734 -28.312 1 97.25 370 ILE A O 1
ATOM 2818 N N . SER A 1 371 ? 0.441 -7.387 -28.031 1 97.5 371 SER A N 1
ATOM 2819 C CA . SER A 1 371 ? 1.402 -8.461 -28.266 1 97.5 371 SER A CA 1
ATOM 2820 C C . SER A 1 371 ? 1.251 -9.57 -27.219 1 97.5 371 SER A C 1
ATOM 2822 O O . SER A 1 371 ? 1.284 -10.75 -27.562 1 97.5 371 SER A O 1
ATOM 2824 N N . LEU A 1 372 ? 0.974 -9.203 -26 1 97 372 LEU A N 1
ATOM 2825 C CA . LEU A 1 372 ? 0.823 -10.172 -24.922 1 97 372 LEU A CA 1
ATOM 2826 C C . LEU A 1 372 ? -0.464 -10.969 -25.078 1 97 372 LEU A C 1
ATOM 2828 O O . LEU A 1 372 ? -0.459 -12.195 -24.938 1 97 372 LEU A O 1
ATOM 2832 N N . ILE A 1 373 ? -1.509 -10.297 -25.406 1 97 373 ILE A N 1
ATOM 2833 C CA . ILE A 1 373 ? -2.799 -10.961 -25.531 1 97 373 ILE A CA 1
ATOM 2834 C C . ILE A 1 373 ? -2.752 -11.961 -26.688 1 97 373 ILE A C 1
ATOM 2836 O O . ILE A 1 373 ? -3.127 -13.125 -26.516 1 97 373 ILE A O 1
ATOM 2840 N N . VAL A 1 374 ? -2.266 -11.523 -27.781 1 97 374 VAL A N 1
ATOM 2841 C CA . VAL A 1 374 ? -2.188 -12.391 -28.953 1 97 374 VAL A CA 1
ATOM 2842 C C . VAL A 1 374 ? -1.205 -13.531 -28.688 1 97 374 VAL A C 1
ATOM 2844 O O . VAL A 1 374 ? -1.494 -14.695 -28.984 1 97 374 VAL A O 1
ATOM 2847 N N . GLY A 1 375 ? -0.067 -13.211 -28.141 1 97.06 375 GLY A N 1
ATOM 2848 C CA . GLY A 1 375 ? 0.93 -14.219 -27.828 1 97.06 375 GLY A CA 1
ATOM 2849 C C . GLY A 1 375 ? 0.444 -15.258 -26.828 1 97.06 375 GLY A C 1
ATOM 2850 O O . GLY A 1 375 ? 0.644 -16.453 -27.031 1 97.06 375 GLY A O 1
ATOM 2851 N N . ILE A 1 376 ? -0.21 -14.859 -25.766 1 96.06 376 ILE A N 1
ATOM 2852 C CA . ILE A 1 376 ? -0.724 -15.758 -24.734 1 96.06 376 ILE A CA 1
ATOM 2853 C C . ILE A 1 376 ? -1.801 -16.656 -25.344 1 96.06 376 ILE A C 1
ATOM 2855 O O . ILE A 1 376 ? -1.849 -17.859 -25.047 1 96.06 376 ILE A O 1
ATOM 2859 N N . THR A 1 377 ? -2.623 -16.062 -26.188 1 95.88 377 THR A N 1
ATOM 2860 C CA . THR A 1 377 ? -3.658 -16.859 -26.844 1 95.88 377 THR A CA 1
ATOM 2861 C C . THR A 1 377 ? -3.035 -17.953 -27.703 1 95.88 377 THR A C 1
ATOM 2863 O O . THR A 1 377 ? -3.49 -19.094 -27.688 1 95.88 377 THR A O 1
ATOM 2866 N N . LEU A 1 378 ? -1.994 -17.641 -28.391 1 94.44 378 LEU A N 1
ATOM 2867 C CA . LEU A 1 378 ? -1.317 -18.625 -29.234 1 94.44 378 LEU A CA 1
ATOM 2868 C C . LEU A 1 378 ? -0.667 -19.719 -28.375 1 94.44 378 LEU A C 1
ATOM 2870 O O . LEU A 1 378 ? -0.735 -20.891 -28.719 1 94.44 378 LEU A O 1
ATOM 2874 N N . LEU A 1 379 ? -0.093 -19.359 -27.297 1 93.81 379 LEU A N 1
ATOM 2875 C CA . LEU A 1 379 ? 0.549 -20.328 -26.406 1 93.81 379 LEU A CA 1
ATOM 2876 C C . LEU A 1 379 ? -0.485 -21.25 -25.766 1 93.81 379 LEU A C 1
ATOM 2878 O O . LEU A 1 379 ? -0.246 -22.438 -25.625 1 93.81 379 LEU A O 1
ATOM 2882 N N . LEU A 1 380 ? -1.598 -20.656 -25.391 1 93.75 380 LEU A N 1
ATOM 2883 C CA . LEU A 1 380 ? -2.662 -21.469 -24.812 1 93.75 380 LEU A CA 1
ATOM 2884 C C . LEU A 1 380 ? -3.242 -22.438 -25.828 1 93.75 380 LEU A C 1
ATOM 2886 O O . LEU A 1 380 ? -3.535 -23.578 -25.516 1 93.75 380 LEU A O 1
ATOM 2890 N N . MET A 1 381 ? -3.402 -21.922 -27.031 1 92.19 381 MET A N 1
ATOM 2891 C CA . MET A 1 381 ? -3.879 -22.781 -28.094 1 92.19 381 MET A CA 1
ATOM 2892 C C . MET A 1 381 ? -2.916 -23.953 -28.328 1 92.19 381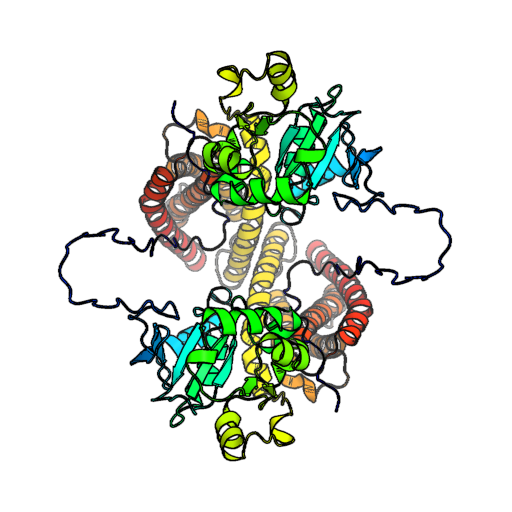 MET A C 1
ATOM 2894 O O . MET A 1 381 ? -3.346 -25.094 -28.516 1 92.19 381 MET A O 1
ATOM 2898 N N . ASN A 1 382 ? -1.664 -23.609 -28.266 1 89.31 382 ASN A N 1
ATOM 2899 C CA . ASN A 1 382 ? -0.656 -24.656 -28.422 1 89.31 382 ASN A CA 1
ATOM 2900 C C . ASN A 1 382 ? -0.725 -25.672 -27.281 1 89.31 382 ASN A C 1
ATOM 2902 O O . ASN A 1 382 ? -0.574 -26.875 -27.5 1 89.31 382 ASN A O 1
ATOM 2906 N N . SER A 1 383 ? -0.93 -25.266 -26.094 1 88.94 383 SER A N 1
ATOM 2907 C CA . SER A 1 383 ? -0.952 -26.125 -24.922 1 88.94 383 SER A CA 1
ATOM 2908 C C . SER A 1 383 ? -2.225 -26.969 -24.875 1 88.94 383 SER A C 1
ATOM 2910 O O . SER A 1 383 ? -2.23 -28.078 -24.328 1 88.94 383 SER A O 1
ATOM 2912 N N . ILE A 1 384 ? -3.289 -26.469 -25.422 1 87.5 384 ILE A N 1
ATOM 2913 C CA . ILE A 1 384 ? -4.566 -27.172 -25.391 1 87.5 384 ILE A CA 1
ATOM 2914 C C . ILE A 1 384 ? -4.645 -28.141 -26.562 1 87.5 384 ILE A C 1
ATOM 2916 O O . ILE A 1 384 ? -5.137 -29.266 -26.422 1 87.5 384 ILE A O 1
ATOM 2920 N N . TRP A 1 385 ? -4.145 -27.75 -27.734 1 79.56 385 TRP A N 1
ATOM 2921 C CA . TRP A 1 385 ? -4.391 -28.516 -28.953 1 79.56 385 TRP A CA 1
ATOM 2922 C C . TRP A 1 385 ? -3.24 -29.484 -29.234 1 79.56 385 TRP A C 1
ATOM 2924 O O . TRP A 1 385 ? -3.41 -30.469 -29.953 1 79.56 385 TRP A O 1
ATOM 2934 N N . VAL A 1 386 ? -2.039 -29.266 -28.75 1 69.12 386 VAL A N 1
ATOM 2935 C CA . VAL A 1 386 ? -0.913 -30.125 -29.094 1 69.12 386 VAL A CA 1
ATOM 2936 C C . VAL A 1 386 ? -0.516 -30.953 -27.875 1 69.12 386 VAL A C 1
ATOM 2938 O O . VAL A 1 386 ? -0.388 -30.438 -26.766 1 69.12 386 VAL A O 1
ATOM 2941 N N . MET B 1 1 ? 21.281 25.062 -19.172 1 18.61 1 MET B N 1
ATOM 2942 C CA . MET B 1 1 ? 21.375 24.797 -17.734 1 18.61 1 MET B CA 1
ATOM 2943 C C . MET B 1 1 ? 20.234 23.891 -17.281 1 18.61 1 MET B C 1
ATOM 2945 O O . MET B 1 1 ? 19.188 24.375 -16.844 1 18.61 1 MET B O 1
ATOM 2949 N N . THR B 1 2 ? 19.969 22.812 -18.062 1 22.55 2 THR B N 1
ATOM 2950 C CA . THR B 1 2 ? 18.703 22.109 -18.188 1 22.55 2 THR B CA 1
ATOM 2951 C C . THR B 1 2 ? 18.422 21.266 -16.938 1 22.55 2 THR B C 1
ATOM 2953 O O . THR B 1 2 ? 19.25 20.438 -16.562 1 22.55 2 THR B O 1
ATOM 2956 N N . LEU B 1 3 ? 17.812 21.906 -15.992 1 27.09 3 LEU B N 1
ATOM 2957 C CA . LEU B 1 3 ? 17.359 21.328 -14.734 1 27.09 3 LEU B CA 1
ATOM 2958 C C . LEU B 1 3 ? 16.828 19.906 -14.945 1 27.09 3 LEU B C 1
ATOM 2960 O O . LEU B 1 3 ? 16.078 19.641 -15.891 1 27.09 3 LEU B O 1
ATOM 2964 N N . PRO B 1 4 ? 17.641 19.016 -14.492 1 30.11 4 PRO B N 1
ATOM 2965 C CA . PRO B 1 4 ? 17.266 17.625 -14.758 1 30.11 4 PRO B CA 1
ATOM 2966 C C . PRO B 1 4 ? 15.836 17.312 -14.344 1 30.11 4 PRO B C 1
ATOM 2968 O O . PRO B 1 4 ? 15.289 17.969 -13.453 1 30.11 4 PRO B O 1
ATOM 2971 N N . PRO B 1 5 ? 15.031 16.719 -15.258 1 27.78 5 PRO B N 1
ATOM 2972 C CA . PRO B 1 5 ? 13.586 16.5 -15.148 1 27.78 5 PRO B CA 1
ATOM 2973 C C . PRO B 1 5 ? 13.203 15.734 -13.883 1 27.78 5 PRO B C 1
ATOM 2975 O O . PRO B 1 5 ? 14.031 15.016 -13.312 1 27.78 5 PRO B O 1
ATOM 2978 N N . ILE B 1 6 ? 12.203 16.141 -13.188 1 27.78 6 ILE B N 1
ATOM 2979 C CA . ILE B 1 6 ? 11.523 15.734 -11.961 1 27.78 6 ILE B CA 1
ATOM 2980 C C . ILE B 1 6 ? 11.234 14.242 -12 1 27.78 6 ILE B C 1
ATOM 2982 O O . ILE B 1 6 ? 10.641 13.742 -12.961 1 27.78 6 ILE B O 1
ATOM 2986 N N . LYS B 1 7 ? 12.023 13.516 -11.359 1 29.08 7 LYS B N 1
ATOM 2987 C CA . LYS B 1 7 ? 11.812 12.07 -11.273 1 29.08 7 LYS B CA 1
ATOM 2988 C C . LYS B 1 7 ? 10.414 11.758 -10.734 1 29.08 7 LYS B C 1
ATOM 2990 O O . LYS B 1 7 ? 10.078 12.156 -9.617 1 29.08 7 LYS B O 1
ATOM 2995 N N . ILE B 1 8 ? 9.328 11.555 -11.539 1 26.12 8 ILE B N 1
ATOM 2996 C CA . ILE B 1 8 ? 8.023 11.07 -11.102 1 26.12 8 ILE B CA 1
ATOM 2997 C C . ILE B 1 8 ? 8.141 9.617 -10.641 1 26.12 8 ILE B C 1
ATOM 2999 O O . ILE B 1 8 ? 8.523 8.742 -11.414 1 26.12 8 ILE B O 1
ATOM 3003 N N . ILE B 1 9 ? 8.617 9.406 -9.539 1 26.91 9 ILE B N 1
ATOM 3004 C CA . ILE B 1 9 ? 8.664 8.055 -9 1 26.91 9 ILE B CA 1
ATOM 3005 C C . ILE B 1 9 ? 7.297 7.391 -9.148 1 26.91 9 ILE B C 1
ATOM 3007 O O . ILE B 1 9 ? 6.309 7.863 -8.578 1 26.91 9 ILE B O 1
ATOM 3011 N N . ALA B 1 10 ? 7.051 6.691 -10.242 1 25.88 10 ALA B N 1
ATOM 3012 C CA . ALA B 1 10 ? 5.914 5.797 -10.445 1 25.88 10 ALA B CA 1
ATOM 3013 C C . ALA B 1 10 ? 5.844 4.738 -9.352 1 25.88 10 ALA B C 1
ATOM 3015 O O . ALA B 1 10 ? 6.68 3.83 -9.305 1 25.88 10 ALA B O 1
ATOM 3016 N N . TYR B 1 11 ? 5.66 4.988 -8.219 1 26.33 11 TYR B N 1
ATOM 3017 C CA . TYR B 1 11 ? 5.285 3.84 -7.398 1 26.33 11 TYR B CA 1
ATOM 3018 C C . TYR B 1 11 ? 4.297 2.945 -8.133 1 26.33 11 TYR B C 1
ATOM 3020 O O . TYR B 1 11 ? 3.398 3.438 -8.82 1 26.33 11 TYR B O 1
ATOM 3028 N N . ALA B 1 12 ? 4.641 1.729 -8.414 1 27.31 12 ALA B N 1
ATOM 3029 C CA . ALA B 1 12 ? 4.004 0.663 -9.188 1 27.31 12 ALA B CA 1
ATOM 3030 C C . ALA B 1 12 ? 2.52 0.555 -8.852 1 27.31 12 ALA B C 1
ATOM 3032 O O . ALA B 1 12 ? 1.835 -0.354 -9.328 1 27.31 12 ALA B O 1
ATOM 3033 N N . GLY B 1 13 ? 1.89 0.909 -7.75 1 25.86 13 GLY B N 1
ATOM 3034 C CA . GLY B 1 13 ? 0.513 0.502 -7.98 1 25.86 13 GLY B CA 1
ATOM 3035 C C . GLY B 1 13 ? -0.066 1.06 -9.266 1 25.86 13 GLY B C 1
ATOM 3036 O O . GLY B 1 13 ? 0.561 1.892 -9.93 1 25.86 13 GLY B O 1
ATOM 3037 N N . LYS B 1 14 ? -1.473 0.866 -9.617 1 27.12 14 LYS B N 1
ATOM 3038 C CA . LYS B 1 14 ? -2.24 1.267 -10.797 1 27.12 14 LYS B CA 1
ATOM 3039 C C . LYS B 1 14 ? -2.014 2.74 -11.125 1 27.12 14 LYS B C 1
ATOM 3041 O O . LYS B 1 14 ? -2.355 3.617 -10.328 1 27.12 14 LYS B O 1
ATOM 3046 N N . ILE B 1 15 ? -1.017 3.051 -11.781 1 27.09 15 ILE B N 1
ATOM 3047 C CA . ILE B 1 15 ? -0.855 4.383 -12.352 1 27.09 15 ILE B CA 1
ATOM 3048 C C . ILE B 1 15 ? -2.146 4.801 -13.055 1 27.09 15 ILE B C 1
ATOM 3050 O O . ILE B 1 15 ? -2.461 4.305 -14.133 1 27.09 15 ILE B O 1
ATOM 3054 N N . GLN B 1 16 ? -3.307 4.562 -12.484 1 24.83 16 GLN B N 1
ATOM 3055 C CA . GLN B 1 16 ? -4.23 5.371 -13.273 1 24.83 16 GLN B CA 1
ATOM 3056 C C . GLN B 1 16 ? -3.715 6.797 -13.438 1 24.83 16 GLN B C 1
ATOM 3058 O O . GLN B 1 16 ? -3.299 7.426 -12.461 1 24.83 16 GLN B O 1
ATOM 3063 N N . PRO B 1 17 ? -3.137 7.086 -14.586 1 26.58 17 PRO B N 1
ATOM 3064 C CA . PRO B 1 17 ? -2.854 8.492 -14.875 1 26.58 17 PRO B CA 1
ATOM 3065 C C . PRO B 1 17 ? -3.896 9.438 -14.289 1 26.58 17 PRO B C 1
ATOM 3067 O O . PRO B 1 17 ? -5.082 9.328 -14.609 1 26.58 17 PRO B O 1
ATOM 3070 N N . VAL B 1 18 ? -3.906 9.648 -13.055 1 26.16 18 VAL B N 1
ATOM 3071 C CA . VAL B 1 18 ? -4.715 10.797 -12.648 1 26.16 18 VAL B CA 1
ATOM 3072 C C . VAL B 1 18 ? -4.277 12.039 -13.43 1 26.16 18 VAL B C 1
ATOM 3074 O O . VAL B 1 18 ? -3.354 12.742 -13.016 1 26.16 18 VAL B O 1
ATOM 3077 N N . VAL B 1 19 ? -3.768 11.891 -14.664 1 27.33 19 VAL B N 1
ATOM 3078 C CA . VAL B 1 19 ? -3.613 13.117 -15.438 1 27.33 19 VAL B CA 1
ATOM 3079 C C . VAL B 1 19 ? -4.879 13.969 -15.32 1 27.33 19 VAL B C 1
ATOM 3081 O O . VAL B 1 19 ? -4.977 15.031 -15.938 1 27.33 19 VAL B O 1
ATOM 3084 N N . LYS B 1 20 ? -6.039 13.336 -15.055 1 26.2 20 LYS B N 1
ATOM 3085 C CA . LYS B 1 20 ? -7.105 14.211 -15.539 1 26.2 20 LYS B CA 1
ATOM 3086 C C . LYS B 1 20 ? -6.953 15.625 -14.992 1 26.2 20 LYS B C 1
ATOM 3088 O O . LYS B 1 20 ? -6.988 16.594 -15.742 1 26.2 20 LYS B O 1
ATOM 3093 N N . ASP B 1 21 ? -7.496 15.812 -13.828 1 22.77 21 ASP B N 1
ATOM 3094 C CA . ASP B 1 21 ? -8.234 17.047 -13.562 1 22.77 21 ASP B CA 1
ATOM 3095 C C . ASP B 1 21 ? -7.301 18.156 -13.086 1 22.77 21 ASP B C 1
ATOM 3097 O O . ASP B 1 21 ? -7.055 18.297 -11.891 1 22.77 21 ASP B O 1
ATOM 3101 N N . VAL B 1 22 ? -5.961 18.203 -13.695 1 24.16 22 VAL B N 1
ATOM 3102 C CA . VAL B 1 22 ? -5.496 19.562 -13.516 1 24.16 22 VAL B CA 1
ATOM 3103 C C . VAL B 1 22 ? -6.609 20.547 -13.891 1 24.16 22 VAL B C 1
ATOM 3105 O O . VAL B 1 22 ? -7.02 20.625 -15.047 1 24.16 22 VAL B O 1
ATOM 3108 N N . MET B 1 23 ? -7.59 20.594 -13.086 1 22.56 23 MET B N 1
ATOM 3109 C CA . MET B 1 23 ? -8.531 21.703 -13.195 1 22.56 23 MET B CA 1
ATOM 3110 C C . MET B 1 23 ? -7.809 22.984 -13.586 1 22.56 23 MET B C 1
ATOM 3112 O O . MET B 1 23 ? -6.867 23.406 -12.914 1 22.56 23 MET B O 1
ATOM 3116 N N . LYS B 1 24 ? -7.594 23.172 -14.945 1 26.47 24 LYS B N 1
ATOM 3117 C CA . LYS B 1 24 ? -7.43 24.516 -15.516 1 26.47 24 LYS B CA 1
ATOM 3118 C C . LYS B 1 24 ? -8.133 25.562 -14.656 1 26.47 24 LYS B C 1
ATOM 3120 O O . LYS B 1 24 ? -9.359 25.625 -14.617 1 26.47 24 LYS B O 1
ATOM 3125 N N . MET B 1 25 ? -7.609 25.797 -13.453 1 23.94 25 MET B N 1
ATOM 3126 C CA . MET B 1 25 ? -8.016 27.094 -12.938 1 23.94 25 MET B CA 1
ATOM 3127 C C . MET B 1 25 ? -7.902 28.172 -14.016 1 23.94 25 MET B C 1
ATOM 3129 O O . MET B 1 25 ? -6.82 28.391 -14.562 1 23.94 25 MET B O 1
ATOM 3133 N N . SER B 1 26 ? -8.812 28.125 -15.031 1 24.41 26 SER B N 1
ATOM 3134 C CA . SER B 1 26 ? -9 29.312 -15.852 1 24.41 26 SER B CA 1
ATOM 3135 C C . SER B 1 26 ? -8.742 30.578 -15.047 1 24.41 26 SER B C 1
ATOM 3137 O O . SER B 1 26 ? -9.391 30.828 -14.031 1 24.41 26 SER B O 1
ATOM 3139 N N . ASN B 1 27 ? -7.48 30.891 -14.945 1 24.86 27 ASN B N 1
ATOM 3140 C CA . ASN B 1 27 ? -7.102 32.25 -14.5 1 24.86 27 ASN B CA 1
ATOM 3141 C C . ASN B 1 27 ? -7.906 33.312 -15.219 1 24.86 27 ASN B C 1
ATOM 3143 O O . ASN B 1 27 ? -7.465 34.469 -15.32 1 24.86 27 ASN B O 1
ATOM 3147 N N . GLU B 1 28 ? -8.914 32.938 -16.047 1 24.03 28 GLU B N 1
ATOM 3148 C CA . GLU B 1 28 ? -9.391 34.188 -16.625 1 24.03 28 GLU B CA 1
ATOM 3149 C C . GLU B 1 28 ? -9.844 35.156 -15.539 1 24.03 28 GLU B C 1
ATOM 3151 O O . GLU B 1 28 ? -10.93 35.031 -14.977 1 24.03 28 GLU B O 1
ATOM 3156 N N . LYS B 1 29 ? -8.891 35.594 -14.703 1 27.41 29 LYS B N 1
ATOM 3157 C CA . LYS B 1 29 ? -9.242 36.844 -14.031 1 27.41 29 LYS B CA 1
ATOM 3158 C C . LYS B 1 29 ? -9.586 37.938 -15.039 1 27.41 29 LYS B C 1
ATOM 3160 O O . LYS B 1 29 ? -8.695 38.562 -15.617 1 27.41 29 LYS B O 1
ATOM 3165 N N . SER B 1 30 ? -10.445 37.656 -16.031 1 24.64 30 SER B N 1
ATOM 3166 C CA . SER B 1 30 ? -10.859 38.938 -16.594 1 24.64 30 SER B CA 1
ATOM 3167 C C . SER B 1 30 ? -11.273 39.906 -15.5 1 24.64 30 SER B C 1
ATOM 3169 O O . SER B 1 30 ? -12.086 39.594 -14.633 1 24.64 30 SER B O 1
ATOM 3171 N N . CYS B 1 31 ? -10.484 40.906 -15.188 1 24.44 31 CYS B N 1
ATOM 3172 C CA . CYS B 1 31 ? -10.594 42.094 -14.359 1 24.44 31 CYS B CA 1
ATOM 3173 C C . CYS B 1 31 ? -11.898 42.844 -14.641 1 24.44 31 CYS B C 1
ATOM 3175 O O . CYS B 1 31 ? -12.086 43.969 -14.188 1 24.44 31 CYS B O 1
ATOM 3177 N N . CYS B 1 32 ? -12.734 42.531 -15.734 1 25.47 32 CYS B N 1
ATOM 3178 C CA . CYS B 1 32 ? -13.625 43.625 -16.062 1 25.47 32 CYS B CA 1
ATOM 3179 C C . CYS B 1 32 ? -14.406 44.094 -14.828 1 25.47 32 CYS B C 1
ATOM 3181 O O . CYS B 1 32 ? -14.68 43.281 -13.938 1 25.47 32 CYS B O 1
ATOM 3183 N N . CYS B 1 33 ? -14.805 45.469 -14.664 1 24.56 33 CYS B N 1
ATOM 3184 C CA . CYS B 1 33 ? -15.336 46.531 -13.812 1 24.56 33 CYS B CA 1
ATOM 3185 C C . CYS B 1 33 ? -16.703 46.156 -13.258 1 24.56 33 CYS B C 1
ATOM 3187 O O . CYS B 1 33 ? -17.125 46.688 -12.227 1 24.56 33 CYS B O 1
ATOM 3189 N N . SER B 1 34 ? -17.734 45.938 -14.172 1 26.88 34 SER B N 1
ATOM 3190 C CA . SER B 1 34 ? -19.016 46.5 -13.766 1 26.88 34 SER B CA 1
ATOM 3191 C C . SER B 1 34 ? -19.516 45.875 -12.461 1 26.88 34 SER B C 1
ATOM 3193 O O . SER B 1 34 ? -19.109 44.781 -12.117 1 26.88 34 SER B O 1
ATOM 3195 N N . ALA B 1 35 ? -20.516 46.594 -11.625 1 30.78 35 ALA B N 1
ATOM 3196 C CA . ALA B 1 35 ? -21.156 46.625 -10.32 1 30.78 35 ALA B CA 1
ATOM 3197 C C . ALA B 1 35 ? -21.797 45.281 -9.977 1 30.78 35 ALA B C 1
ATOM 3199 O O . ALA B 1 35 ? -22.297 45.094 -8.867 1 30.78 35 ALA B O 1
ATOM 3200 N N . SER B 1 36 ? -22.391 44.594 -11.008 1 30.8 36 SER B N 1
ATOM 3201 C CA . SER B 1 36 ? -23.234 43.531 -10.5 1 30.8 36 SER B CA 1
ATOM 3202 C C . SER B 1 36 ? -22.406 42.469 -9.766 1 30.8 36 SER B C 1
ATOM 3204 O O . SER B 1 36 ? -21.516 41.875 -10.352 1 30.8 36 SER B O 1
ATOM 3206 N N . SER B 1 37 ? -22.016 42.719 -8.508 1 31.72 37 SER B N 1
ATOM 3207 C CA . SER B 1 37 ? -21.391 41.844 -7.52 1 31.72 37 SER B CA 1
ATOM 3208 C C . SER B 1 37 ? -21.844 40.375 -7.707 1 31.72 37 SER B C 1
ATOM 3210 O O . SER B 1 37 ? -22.922 40 -7.27 1 31.72 37 SER B O 1
ATOM 3212 N N . CYS B 1 38 ? -21.922 39.844 -8.891 1 33.72 38 CYS B N 1
ATOM 3213 C CA . CYS B 1 38 ? -22.109 38.406 -8.945 1 33.72 38 CYS B CA 1
ATOM 3214 C C . CYS B 1 38 ? -21.234 37.688 -7.918 1 33.72 38 CYS B C 1
ATOM 3216 O O . CYS B 1 38 ? -20.016 37.688 -8.047 1 33.72 38 CYS B O 1
ATOM 3218 N N . CYS B 1 39 ? -21.422 37.906 -6.621 1 35.72 39 CYS B N 1
ATOM 3219 C CA . CYS B 1 39 ? -20.859 37.125 -5.531 1 35.72 39 CYS B CA 1
ATOM 3220 C C . CYS B 1 39 ? -20.594 35.688 -5.98 1 35.72 39 CYS B C 1
ATOM 3222 O O . CYS B 1 39 ? -21.531 34.938 -6.219 1 35.72 39 CYS B O 1
ATOM 3224 N N . SER B 1 40 ? -19.875 35.438 -6.945 1 43.62 40 SER B N 1
ATOM 3225 C CA . SER B 1 40 ? -19.391 34.094 -7.227 1 43.62 40 SER B CA 1
ATOM 3226 C C . SER B 1 40 ? -19.312 33.25 -5.953 1 43.62 40 SER B C 1
ATOM 3228 O O . SER B 1 40 ? -18.516 33.562 -5.062 1 43.62 40 SER B O 1
ATOM 3230 N N . THR B 1 41 ? -20.406 32.938 -5.242 1 53.47 41 THR B N 1
ATOM 3231 C CA . THR B 1 41 ? -20.562 32.125 -4.039 1 53.47 41 THR B CA 1
ATOM 3232 C C . THR B 1 41 ? -19.672 30.906 -4.102 1 53.47 41 THR B C 1
ATOM 3234 O O . THR B 1 41 ? -19.797 30.078 -5.008 1 53.47 41 THR B O 1
ATOM 3237 N N . GLU B 1 42 ? -18.531 30.984 -3.652 1 75.62 42 GLU B N 1
ATOM 3238 C CA . GLU B 1 42 ? -17.562 29.906 -3.461 1 75.62 42 GLU B CA 1
ATOM 3239 C C . GLU B 1 42 ? -18.203 28.688 -2.82 1 75.62 42 GLU B C 1
ATOM 3241 O O . GLU B 1 42 ? -19.109 28.812 -1.989 1 75.62 42 GLU B O 1
ATOM 3246 N N . SER B 1 43 ? -18.109 27.547 -3.428 1 87.12 43 SER B N 1
ATOM 3247 C CA . SER B 1 43 ? -18.688 26.297 -2.945 1 87.12 43 SER B CA 1
ATOM 3248 C C . SER B 1 43 ? -18.062 25.875 -1.621 1 87.12 43 SER B C 1
ATOM 3250 O O . SER B 1 43 ? -16.844 25.969 -1.444 1 87.12 43 SER B O 1
ATOM 3252 N N . ILE B 1 44 ? -18.906 25.641 -0.702 1 89.31 44 ILE B N 1
ATOM 3253 C CA . ILE B 1 44 ? -18.453 25.141 0.599 1 89.31 44 ILE B CA 1
ATOM 3254 C C . ILE B 1 44 ? -17.781 23.781 0.436 1 89.31 44 ILE B C 1
ATOM 3256 O O . ILE B 1 44 ? -16.766 23.5 1.084 1 89.31 44 ILE B O 1
ATOM 3260 N N . THR B 1 45 ? -18.406 23 -0.478 1 90.31 45 THR B N 1
ATOM 3261 C CA . THR B 1 45 ? -17.906 21.656 -0.769 1 90.31 45 THR B CA 1
ATOM 3262 C C . THR B 1 45 ? -17.547 21.516 -2.244 1 90.31 45 THR B C 1
ATOM 3264 O O . THR B 1 45 ? -18.328 21.906 -3.117 1 90.31 45 THR B O 1
ATOM 3267 N N . LEU B 1 46 ? -16.312 21.094 -2.414 1 88.12 46 LEU B N 1
ATOM 3268 C CA . LEU B 1 46 ? -15.93 20.797 -3.787 1 88.12 46 LEU B CA 1
ATOM 3269 C C . LEU B 1 46 ? -16.625 19.531 -4.285 1 88.12 46 LEU B C 1
ATOM 3271 O O . LEU B 1 46 ? -16.594 18.5 -3.615 1 88.12 46 LEU B O 1
ATOM 3275 N N . TYR B 1 47 ? -17.359 19.672 -5.312 1 88.19 47 TYR B N 1
ATOM 3276 C CA . TYR B 1 47 ? -18.062 18.531 -5.879 1 88.19 47 TYR B CA 1
ATOM 3277 C C . TYR B 1 47 ? -18.031 18.562 -7.402 1 88.19 47 TYR B C 1
ATOM 3279 O O . TYR B 1 47 ? -17.75 19.609 -7.996 1 88.19 47 TYR B O 1
ATOM 3287 N N . ASP B 1 48 ? -18.109 17.391 -7.961 1 87.12 48 ASP B N 1
ATOM 3288 C CA . ASP B 1 48 ? -18.25 17.266 -9.406 1 87.12 48 ASP B CA 1
ATOM 3289 C C . ASP B 1 48 ? -19.703 17.328 -9.836 1 87.12 48 ASP B C 1
ATOM 3291 O O . ASP B 1 48 ? -20.5 16.438 -9.516 1 87.12 48 ASP B O 1
ATOM 3295 N N . LYS B 1 49 ? -20.062 18.312 -10.617 1 83.06 49 LYS B N 1
ATOM 3296 C CA . LYS B 1 49 ? -21.438 18.531 -11.055 1 83.06 49 LYS B CA 1
ATOM 3297 C C . LYS B 1 49 ? -21.906 17.391 -11.953 1 83.06 49 LYS B C 1
ATOM 3299 O O . LYS B 1 49 ? -23.109 17.188 -12.109 1 83.06 49 LYS B O 1
ATOM 3304 N N . ASN B 1 50 ? -20.922 16.609 -12.438 1 85.38 50 ASN B N 1
ATOM 3305 C CA . ASN B 1 50 ? -21.266 15.539 -13.352 1 85.38 50 ASN B CA 1
ATOM 3306 C C . ASN B 1 50 ? -21.594 14.25 -12.594 1 85.38 50 ASN B C 1
ATOM 3308 O O . ASN B 1 50 ? -22 13.258 -13.203 1 85.38 50 ASN B O 1
ATOM 3312 N N . ASP B 1 51 ? -21.5 14.422 -11.305 1 89.94 51 ASP B N 1
ATOM 3313 C CA . ASP B 1 51 ? -21.844 13.234 -10.531 1 89.94 51 ASP B CA 1
ATOM 3314 C C . ASP B 1 51 ? -23.359 13.008 -10.516 1 89.94 51 ASP B C 1
ATOM 3316 O O . ASP B 1 51 ? -24.125 13.93 -10.234 1 89.94 51 ASP B O 1
ATOM 3320 N N . GLU B 1 52 ? -23.812 11.82 -10.828 1 90.5 52 GLU B N 1
ATOM 3321 C CA . GLU B 1 52 ? -25.219 11.484 -10.984 1 90.5 52 GLU B CA 1
ATOM 3322 C C . GLU B 1 52 ? -25.969 11.633 -9.664 1 90.5 52 GLU B C 1
ATOM 3324 O O . GLU B 1 52 ? -27.188 11.852 -9.656 1 90.5 52 GLU B O 1
ATOM 3329 N N . TRP B 1 53 ? -25.281 11.57 -8.586 1 94 53 TRP B N 1
ATOM 3330 C CA . TRP B 1 53 ? -25.953 11.609 -7.289 1 94 53 TRP B CA 1
ATOM 3331 C C . TRP B 1 53 ? -26.109 13.039 -6.797 1 94 53 TRP B C 1
ATOM 3333 O O . TRP B 1 53 ? -26.703 13.281 -5.746 1 94 53 TRP B O 1
ATOM 3343 N N . ILE B 1 54 ? -25.641 14.023 -7.516 1 94.88 54 ILE B N 1
ATOM 3344 C CA . ILE B 1 54 ? -25.875 15.438 -7.23 1 94.88 54 ILE B CA 1
ATOM 3345 C C . ILE B 1 54 ? -27.094 15.922 -8.016 1 94.88 54 ILE B C 1
ATOM 3347 O O . ILE B 1 54 ? -27.109 15.859 -9.25 1 94.88 54 ILE B O 1
ATOM 3351 N N . THR B 1 55 ? -28.094 16.422 -7.332 1 94.12 55 THR B N 1
ATOM 3352 C CA . THR B 1 55 ? -29.344 16.781 -7.992 1 94.12 55 THR B CA 1
ATOM 3353 C C . THR B 1 55 ? -29.484 18.297 -8.07 1 94.12 55 THR B C 1
ATOM 3355 O O . THR B 1 55 ? -30.359 18.812 -8.797 1 94.12 55 THR B O 1
ATOM 3358 N N . GLY B 1 56 ? -28.703 19.031 -7.32 1 93.31 56 GLY B N 1
ATOM 3359 C CA . GLY B 1 56 ? -28.812 20.484 -7.32 1 93.31 56 GLY B CA 1
ATOM 3360 C C . GLY B 1 56 ? -27.891 21.156 -6.312 1 93.31 56 GLY B C 1
ATOM 3361 O O . GLY B 1 56 ? -26.906 20.562 -5.883 1 93.31 56 GLY B O 1
ATOM 3362 N N . GLU B 1 57 ? -28.234 22.453 -6.055 1 94.62 57 GLU B N 1
ATOM 3363 C CA . GLU B 1 57 ? -27.453 23.25 -5.109 1 94.62 57 GLU B CA 1
ATOM 3364 C C . GLU B 1 57 ? -28.344 24.156 -4.273 1 94.62 57 GLU B C 1
ATOM 3366 O O . GLU B 1 57 ? -29.391 24.625 -4.754 1 94.62 57 GLU B O 1
ATOM 3371 N N . ILE B 1 58 ? -27.969 24.25 -3.061 1 95.06 58 ILE B N 1
ATOM 3372 C CA . ILE B 1 58 ? -28.625 25.203 -2.168 1 95.06 58 ILE B CA 1
ATOM 3373 C C . ILE B 1 58 ? -27.641 26.328 -1.825 1 95.06 58 ILE B C 1
ATOM 3375 O O . ILE B 1 58 ? -26.484 26.078 -1.485 1 95.06 58 ILE B O 1
ATOM 3379 N N . HIS B 1 59 ? -28.094 27.531 -1.932 1 93.94 59 HIS B N 1
ATOM 3380 C CA . HIS B 1 59 ? -27.25 28.672 -1.625 1 93.94 59 HIS B CA 1
ATOM 3381 C C . HIS B 1 59 ? -27.438 29.125 -0.18 1 93.94 59 HIS B C 1
ATOM 3383 O O . HIS B 1 59 ? -28.562 29.344 0.265 1 93.94 59 HIS B O 1
ATOM 3389 N N . THR B 1 60 ? -26.359 29.156 0.533 1 92.88 60 THR B N 1
ATOM 3390 C CA . THR B 1 60 ? -26.375 29.625 1.916 1 92.88 60 THR B CA 1
ATOM 3391 C C . THR B 1 60 ? -25.547 30.906 2.061 1 92.88 60 THR B C 1
ATOM 3393 O O . THR B 1 60 ? -24.969 31.391 1.087 1 92.88 60 THR B O 1
ATOM 3396 N N . SER B 1 61 ? -25.5 31.484 3.26 1 88.62 61 SER B N 1
ATOM 3397 C CA . SER B 1 61 ? -24.734 32.688 3.547 1 88.62 61 SER B CA 1
ATOM 3398 C C . SER B 1 61 ? -23.234 32.469 3.41 1 88.62 61 SER B C 1
ATOM 3400 O O . SER B 1 61 ? -22.469 33.406 3.186 1 88.62 61 SER B O 1
ATOM 3402 N N . LYS B 1 62 ? -22.906 31.203 3.479 1 91.94 62 LYS B N 1
ATOM 3403 C CA . LYS B 1 62 ? -21.484 30.891 3.475 1 91.94 62 LYS B CA 1
ATOM 3404 C C . LYS B 1 62 ? -21.062 30.312 2.129 1 91.94 62 LYS B C 1
ATOM 3406 O O . LYS B 1 62 ? -19.875 30.094 1.894 1 91.94 62 LYS B O 1
ATOM 3411 N N . GLY B 1 63 ? -22.047 30.062 1.28 1 92.69 63 GLY B N 1
ATOM 3412 C CA . GLY B 1 63 ? -21.734 29.5 -0.017 1 92.69 63 GLY B CA 1
ATOM 3413 C C . GLY B 1 63 ? -22.766 28.484 -0.488 1 92.69 63 GLY B C 1
ATOM 3414 O O . GLY B 1 63 ? -23.812 28.312 0.141 1 92.69 63 GLY B O 1
ATOM 3415 N N . SER B 1 64 ? -22.422 27.797 -1.563 1 94.5 64 SER B N 1
ATOM 3416 C CA . SER B 1 64 ? -23.344 26.828 -2.135 1 94.5 64 SER B CA 1
ATOM 3417 C C . SER B 1 64 ? -23.078 25.422 -1.586 1 94.5 64 SER B C 1
ATOM 3419 O O . SER B 1 64 ? -21.922 25.047 -1.354 1 94.5 64 SER B O 1
ATOM 3421 N N . VAL B 1 65 ? -24.094 24.703 -1.393 1 96.38 65 VAL B N 1
ATOM 3422 C CA . VAL B 1 65 ? -24.031 23.344 -0.883 1 96.38 65 VAL B CA 1
ATOM 3423 C C . VAL B 1 65 ? -24.719 22.391 -1.865 1 96.38 65 VAL B C 1
ATOM 3425 O O . VAL B 1 65 ? -25.844 22.656 -2.307 1 96.38 65 VAL B O 1
ATOM 3428 N N . PRO B 1 66 ? -24.047 21.344 -2.238 1 96.81 66 PRO B N 1
ATOM 3429 C CA . PRO B 1 66 ? -24.672 20.406 -3.172 1 96.81 66 PRO B CA 1
ATOM 3430 C C . PRO B 1 66 ? -25.812 19.609 -2.533 1 96.81 66 PRO B C 1
ATOM 3432 O O . PRO B 1 66 ? -25.719 19.234 -1.364 1 96.81 66 PRO B O 1
ATOM 3435 N N . VAL B 1 67 ? -26.875 19.391 -3.287 1 97.44 67 VAL B N 1
ATOM 3436 C CA . VAL B 1 67 ? -28 18.547 -2.883 1 97.44 67 VAL B CA 1
ATOM 3437 C C . VAL B 1 67 ? -27.812 17.125 -3.438 1 97.44 67 VAL B C 1
ATOM 3439 O O . VAL B 1 67 ? -27.516 16.953 -4.621 1 97.44 67 VAL B O 1
ATOM 3442 N N . VAL B 1 68 ? -27.953 16.141 -2.58 1 97.31 68 VAL B N 1
ATOM 3443 C CA . VAL B 1 68 ? -27.641 14.773 -2.941 1 97.31 68 VAL B CA 1
ATOM 3444 C C . VAL B 1 68 ? -28.922 13.961 -3.098 1 97.31 68 VAL B C 1
ATOM 3446 O O . VAL B 1 68 ? -29.891 14.172 -2.357 1 97.31 68 VAL B O 1
ATOM 3449 N N . SER B 1 69 ? -28.906 13.047 -4.043 1 96.94 69 SER B N 1
ATOM 3450 C CA . SER B 1 69 ? -30.047 12.164 -4.285 1 96.94 69 SER B CA 1
ATOM 3451 C C . SER B 1 69 ? -30.078 11.031 -3.266 1 96.94 69 SER B C 1
ATOM 3453 O O . SER B 1 69 ? -29.047 10.516 -2.857 1 96.94 69 SER B O 1
ATOM 3455 N N . THR B 1 70 ? -31.281 10.617 -2.906 1 97.25 70 THR B N 1
ATOM 3456 C CA . THR B 1 70 ? -31.453 9.492 -1.992 1 97.25 70 THR B CA 1
ATOM 3457 C C . THR B 1 70 ? -31.594 8.18 -2.764 1 97.25 70 THR B C 1
ATOM 3459 O O . THR B 1 70 ? -31.609 7.105 -2.166 1 97.25 70 THR B O 1
ATOM 3462 N N . ASN B 1 71 ? -31.672 8.344 -4.078 1 96.25 71 ASN B N 1
ATOM 3463 C CA . ASN B 1 71 ? -31.734 7.164 -4.93 1 96.25 71 ASN B CA 1
ATOM 3464 C C . ASN B 1 71 ? -30.344 6.746 -5.414 1 96.25 71 ASN B C 1
ATOM 3466 O O . ASN B 1 71 ? -29.578 7.578 -5.887 1 96.25 71 ASN B O 1
ATOM 3470 N N . LEU B 1 72 ? -30.156 5.477 -5.258 1 96.06 72 LEU B N 1
ATOM 3471 C CA . LEU B 1 72 ? -28.875 4.957 -5.738 1 96.06 72 LEU B CA 1
ATOM 3472 C C . LEU B 1 72 ? -28.938 4.66 -7.234 1 96.06 72 LEU B C 1
ATOM 3474 O O . LEU B 1 72 ? -29.891 4.043 -7.711 1 96.06 72 LEU B O 1
ATOM 3478 N N . HIS B 1 73 ? -27.938 5.129 -7.902 1 95.12 73 HIS B N 1
ATOM 3479 C CA . HIS B 1 73 ? -27.797 4.859 -9.328 1 95.12 73 HIS B CA 1
ATOM 3480 C C . HIS B 1 73 ? -26.969 3.611 -9.578 1 95.12 73 HIS B C 1
ATOM 3482 O O . HIS B 1 73 ? -26.375 3.062 -8.641 1 95.12 73 HIS B O 1
ATOM 3488 N N . PHE B 1 74 ? -27.016 3.188 -10.812 1 95.31 74 PHE B N 1
ATOM 3489 C CA . PHE B 1 74 ? -26.297 1.977 -11.188 1 95.31 74 PHE B CA 1
ATOM 3490 C C . PHE B 1 74 ? -24.812 2.105 -10.859 1 95.31 74 PHE B C 1
ATOM 3492 O O . PHE B 1 74 ? -24.188 1.148 -10.391 1 95.31 74 PHE B O 1
ATOM 3499 N N . LYS B 1 75 ? -24.281 3.227 -11.031 1 94.44 75 LYS B N 1
ATOM 3500 C CA . LYS B 1 75 ? -22.859 3.461 -10.758 1 94.44 75 LYS B CA 1
ATOM 3501 C C . LYS B 1 75 ? -22.562 3.293 -9.266 1 94.44 75 LYS B C 1
ATOM 3503 O O . LYS B 1 75 ? -21.484 2.805 -8.898 1 94.44 75 LYS B O 1
ATOM 3508 N N . ASP B 1 76 ? -23.5 3.688 -8.438 1 95.44 76 ASP B N 1
ATOM 3509 C CA . ASP B 1 76 ? -23.328 3.531 -6.996 1 95.44 76 ASP B CA 1
ATOM 3510 C C . ASP B 1 76 ? -23.328 2.057 -6.602 1 95.44 76 ASP B C 1
ATOM 3512 O O . ASP B 1 76 ? -22.516 1.622 -5.793 1 95.44 76 ASP B O 1
ATOM 3516 N N . ILE B 1 77 ? -24.188 1.341 -7.242 1 95.75 77 ILE B N 1
ATOM 3517 C CA . ILE B 1 77 ? -24.344 -0.076 -6.93 1 95.75 77 ILE B CA 1
ATOM 3518 C C . ILE B 1 77 ? -23.109 -0.842 -7.395 1 95.75 77 ILE B C 1
ATOM 3520 O O . ILE B 1 77 ? -22.562 -1.672 -6.66 1 95.75 77 ILE B O 1
ATOM 3524 N N . LEU B 1 78 ? -22.672 -0.545 -8.562 1 95.44 78 LEU B N 1
ATOM 3525 C CA . LEU B 1 78 ? -21.469 -1.18 -9.109 1 95.44 78 LEU B CA 1
ATOM 3526 C C . LEU B 1 78 ? -20.25 -0.835 -8.266 1 95.44 78 LEU B C 1
ATOM 3528 O O . LEU B 1 78 ? -19.406 -1.7 -8 1 95.44 78 LEU B O 1
ATOM 3532 N N . GLY B 1 79 ? -20.156 0.444 -7.91 1 94.44 79 GLY B N 1
ATOM 3533 C CA . GLY B 1 79 ? -19.062 0.847 -7.047 1 94.44 79 GLY B CA 1
ATOM 3534 C C . GLY B 1 79 ? -19.031 0.108 -5.723 1 94.44 79 GLY B C 1
ATOM 3535 O O . GLY B 1 79 ? -17.969 -0.324 -5.266 1 94.44 79 GLY B O 1
ATOM 3536 N N . ALA B 1 80 ? -20.172 -0.037 -5.16 1 94.5 80 ALA B N 1
ATOM 3537 C CA . ALA B 1 80 ? -20.297 -0.767 -3.902 1 94.5 80 ALA B CA 1
ATOM 3538 C C . ALA B 1 80 ? -19.828 -2.211 -4.059 1 94.5 80 ALA B C 1
ATOM 3540 O O . ALA B 1 80 ? -19.125 -2.738 -3.197 1 94.5 80 ALA B O 1
ATOM 3541 N N . TRP B 1 81 ? -20.203 -2.805 -5.117 1 94.25 81 TRP B N 1
ATOM 3542 C CA . TRP B 1 81 ? -19.812 -4.184 -5.387 1 94.25 81 TRP B CA 1
ATOM 3543 C C . TRP B 1 81 ? -18.297 -4.293 -5.559 1 94.25 81 TRP B C 1
ATOM 3545 O O . TRP B 1 81 ? -17.672 -5.188 -4.988 1 94.25 81 TRP B O 1
ATOM 3555 N N . LYS B 1 82 ? -17.719 -3.385 -6.258 1 94.56 82 LYS B N 1
ATOM 3556 C CA . LYS B 1 82 ? -16.281 -3.389 -6.523 1 94.56 82 LYS B CA 1
ATOM 3557 C C . LYS B 1 82 ? -15.484 -3.248 -5.227 1 94.56 82 LYS B C 1
ATOM 3559 O O . LYS B 1 82 ? -14.531 -3.992 -4.996 1 94.56 82 LYS B O 1
ATOM 3564 N N . VAL B 1 83 ? -15.922 -2.334 -4.402 1 93 83 VAL B N 1
ATOM 3565 C CA . VAL B 1 83 ? -15.148 -2.07 -3.188 1 93 83 VAL B CA 1
ATOM 3566 C C . VAL B 1 83 ? -15.281 -3.25 -2.229 1 93 83 VAL B C 1
ATOM 3568 O O . VAL B 1 83 ? -14.375 -3.51 -1.431 1 93 83 VAL B O 1
ATOM 3571 N N . ARG B 1 84 ? -16.391 -3.984 -2.33 1 92 84 ARG B N 1
ATOM 3572 C CA . ARG B 1 84 ? -16.562 -5.164 -1.489 1 92 84 ARG B CA 1
ATOM 3573 C C . ARG B 1 84 ? -15.586 -6.262 -1.883 1 92 84 ARG B C 1
ATOM 3575 O O . ARG B 1 84 ? -15.266 -7.141 -1.076 1 92 84 ARG B O 1
ATOM 3582 N N . TRP B 1 85 ? -15.086 -6.121 -3.092 1 91.94 85 TRP B N 1
ATOM 3583 C CA . TRP B 1 85 ? -14.078 -7.062 -3.568 1 91.94 85 TRP B CA 1
ATOM 3584 C C . TRP B 1 85 ? -12.672 -6.473 -3.445 1 91.94 85 TRP B C 1
ATOM 3586 O O . TRP B 1 85 ? -11.711 -7.043 -3.959 1 91.94 85 TRP B O 1
ATOM 3596 N N . GLY B 1 86 ? -12.641 -5.363 -2.863 1 89.12 86 GLY B N 1
ATOM 3597 C CA . GLY B 1 86 ? -11.344 -4.742 -2.65 1 89.12 86 GLY B CA 1
ATOM 3598 C C . GLY B 1 86 ? -10.867 -3.945 -3.85 1 89.12 86 GLY B C 1
ATOM 3599 O O . GLY B 1 86 ? -9.719 -3.48 -3.873 1 89.12 86 GLY B O 1
ATOM 3600 N N . ILE B 1 87 ? -11.641 -3.703 -4.824 1 90.25 87 ILE B N 1
ATOM 3601 C CA . ILE B 1 87 ? -11.242 -2.994 -6.035 1 90.25 87 ILE B CA 1
ATOM 3602 C C . ILE B 1 87 ? -11.469 -1.495 -5.855 1 90.25 87 ILE B C 1
ATOM 3604 O O . ILE B 1 87 ? -12.609 -1.053 -5.688 1 90.25 87 ILE B O 1
ATOM 3608 N N . GLY B 1 88 ? -10.367 -0.787 -5.867 1 88.44 88 GLY B N 1
ATOM 3609 C CA . GLY B 1 88 ? -10.453 0.662 -5.777 1 88.44 88 GLY B CA 1
ATOM 3610 C C . GLY B 1 88 ? -10.945 1.147 -4.426 1 88.44 88 GLY B C 1
ATOM 3611 O O . GLY B 1 88 ? -11.539 2.221 -4.324 1 88.44 88 GLY B O 1
ATOM 3612 N N . ARG B 1 89 ? -10.75 0.412 -3.477 1 86.44 89 ARG B N 1
ATOM 3613 C CA . ARG B 1 89 ? -11.344 0.684 -2.172 1 86.44 89 ARG B CA 1
ATOM 3614 C C . ARG B 1 89 ? -10.727 1.921 -1.533 1 86.44 89 ARG B C 1
ATOM 3616 O O . ARG B 1 89 ? -11.43 2.75 -0.956 1 86.44 89 ARG B O 1
ATOM 3623 N N . MET B 1 90 ? -9.531 2.119 -1.753 1 83 90 MET B N 1
ATOM 3624 C CA . MET B 1 90 ? -8.812 3.188 -1.064 1 83 90 MET B CA 1
ATOM 3625 C C . MET B 1 90 ? -9.133 4.543 -1.683 1 83 90 MET B C 1
ATOM 3627 O O . MET B 1 90 ? -8.945 5.582 -1.045 1 83 90 MET B O 1
ATOM 3631 N N . ASN B 1 91 ? -9.68 4.484 -2.85 1 88.88 91 ASN B N 1
ATOM 3632 C CA . ASN B 1 91 ? -9.969 5.742 -3.527 1 88.88 91 ASN B CA 1
ATOM 3633 C C . ASN B 1 91 ? -11.477 5.953 -3.689 1 88.88 91 ASN B C 1
ATOM 3635 O O . ASN B 1 91 ? -11.906 6.883 -4.375 1 88.88 91 ASN B O 1
ATOM 3639 N N . TYR B 1 92 ? -12.219 5.133 -3.074 1 94.38 92 TYR B N 1
ATOM 3640 C CA . TYR B 1 92 ? -13.664 5.262 -3.168 1 94.38 92 TYR B CA 1
ATOM 3641 C C . TYR B 1 92 ? -14.195 6.223 -2.113 1 94.38 92 TYR B C 1
ATOM 3643 O O . TYR B 1 92 ? -14.828 5.797 -1.141 1 94.38 92 TYR B O 1
ATOM 3651 N N . LYS B 1 93 ? -14.031 7.527 -2.324 1 95.94 93 LYS B N 1
ATOM 3652 C CA . LYS B 1 93 ? -14.375 8.539 -1.329 1 95.94 93 LYS B CA 1
ATOM 3653 C C . LYS B 1 93 ? -14.969 9.781 -1.988 1 95.94 93 LYS B C 1
ATOM 3655 O O . LYS B 1 93 ? -14.836 9.969 -3.199 1 95.94 93 LYS B O 1
ATOM 3660 N N . ILE B 1 94 ? -15.648 10.562 -1.222 1 95.69 94 ILE B N 1
ATOM 3661 C CA . ILE B 1 94 ? -16.172 11.859 -1.641 1 95.69 94 ILE B CA 1
ATOM 3662 C C . ILE B 1 94 ? -15.461 12.977 -0.888 1 95.69 94 ILE B C 1
ATOM 3664 O O . ILE B 1 94 ? -14.766 12.719 0.101 1 95.69 94 ILE B O 1
ATOM 3668 N N . ASN B 1 95 ? -15.648 14.125 -1.383 1 96 95 ASN B N 1
ATOM 3669 C CA . ASN B 1 95 ? -15 15.258 -0.718 1 96 95 ASN B CA 1
ATOM 3670 C C . ASN B 1 95 ? -15.672 15.578 0.613 1 96 95 ASN B C 1
ATOM 3672 O O . ASN B 1 95 ? -16.906 15.547 0.717 1 96 95 ASN B O 1
ATOM 3676 N N . PRO B 1 96 ? -14.812 15.758 1.613 1 97.44 96 PRO B N 1
ATOM 3677 C CA . PRO B 1 96 ? -15.398 16.219 2.873 1 97.44 96 PRO B CA 1
ATOM 3678 C C . PRO B 1 96 ? -16.062 17.578 2.75 1 97.44 96 PRO B C 1
ATOM 3680 O O . PRO B 1 96 ? -15.672 18.391 1.912 1 97.44 96 PRO B O 1
ATOM 3683 N N . GLY B 1 97 ? -17.062 17.797 3.551 1 97.75 97 GLY B N 1
ATOM 3684 C CA . GLY B 1 97 ? -17.781 19.062 3.51 1 97.75 97 GLY B CA 1
ATOM 3685 C C . GLY B 1 97 ? -19.25 18.922 3.914 1 97.75 97 GLY B C 1
ATOM 3686 O O . GLY B 1 97 ? -19.594 18.016 4.668 1 97.75 97 GLY B O 1
ATOM 3687 N N . LEU B 1 98 ? -20.016 19.938 3.486 1 98.12 98 LEU B N 1
ATOM 3688 C CA . LEU B 1 98 ? -21.438 19.969 3.822 1 98.12 98 LEU B CA 1
ATOM 3689 C C . LEU B 1 98 ? -22.297 19.609 2.611 1 98.12 98 LEU B C 1
ATOM 3691 O O . LEU B 1 98 ? -22.031 20.094 1.503 1 98.12 98 LEU B O 1
ATOM 3695 N N . TYR B 1 99 ? -23.188 18.719 2.824 1 98.19 99 TYR B N 1
ATOM 3696 C CA . TYR B 1 99 ? -24.141 18.297 1.804 1 98.19 99 TYR B CA 1
ATOM 3697 C C . TYR B 1 99 ? -25.578 18.469 2.285 1 98.19 99 TYR B C 1
ATOM 3699 O O . TYR B 1 99 ? -25.812 18.641 3.482 1 98.19 99 TYR B O 1
ATOM 3707 N N . ALA B 1 100 ? -26.469 18.438 1.337 1 98 100 ALA B N 1
ATOM 3708 C CA . ALA B 1 100 ? -27.875 18.625 1.68 1 98 100 ALA B CA 1
ATOM 3709 C C . ALA B 1 100 ? -28.734 17.5 1.086 1 98 100 ALA B C 1
ATOM 3711 O O . ALA B 1 100 ? -28.453 17 -0.001 1 98 100 ALA B O 1
ATOM 3712 N N . ILE B 1 101 ? -29.656 17.094 1.794 1 98 101 ILE B N 1
ATOM 3713 C CA . ILE B 1 101 ? -30.703 16.203 1.307 1 98 101 ILE B CA 1
ATOM 3714 C C . ILE B 1 101 ? -32.062 16.906 1.382 1 98 101 ILE B C 1
ATOM 3716 O O . ILE B 1 101 ? -32.406 17.5 2.41 1 98 101 ILE B O 1
ATOM 3720 N N . GLY B 1 102 ? -32.812 16.859 0.272 1 96.81 102 GLY B N 1
ATOM 3721 C CA . GLY B 1 102 ? -34.094 17.578 0.242 1 96.81 102 GLY B CA 1
ATOM 3722 C C . GLY B 1 102 ? -33.938 19.078 0.176 1 96.81 102 GLY B C 1
ATOM 3723 O O . GLY B 1 102 ? -33.219 19.594 -0.695 1 96.81 102 GLY B O 1
ATOM 3724 N N . LYS B 1 103 ? -34.688 19.734 1.043 1 96.88 103 LYS B N 1
ATOM 3725 C CA . LYS B 1 103 ? -34.625 21.203 1.148 1 96.88 103 LYS B CA 1
ATOM 3726 C C . LYS B 1 103 ? -34.469 21.641 2.602 1 96.88 103 LYS B C 1
ATOM 3728 O O . LYS B 1 103 ? -35.375 22.266 3.16 1 96.88 103 LYS B O 1
ATOM 3733 N N . PRO B 1 104 ? -33.25 21.391 3.113 1 97.81 104 PRO B N 1
ATOM 3734 C CA . PRO B 1 104 ? -33.062 21.766 4.516 1 97.81 104 PRO B CA 1
ATOM 3735 C C . PRO B 1 104 ? -33 23.266 4.73 1 97.81 104 PRO B C 1
ATOM 3737 O O . PRO B 1 104 ? -32.625 24.016 3.812 1 97.81 104 PRO B O 1
ATOM 3740 N N . ASP B 1 105 ? -33.375 23.609 5.891 1 96.19 105 ASP B N 1
ATOM 3741 C CA . ASP B 1 105 ? -33.281 25 6.309 1 96.19 105 ASP B CA 1
ATOM 3742 C C . ASP B 1 105 ? -32.469 25.141 7.59 1 96.19 105 ASP B C 1
ATOM 3744 O O . ASP B 1 105 ? -31.75 24.219 7.98 1 96.19 105 ASP B O 1
ATOM 3748 N N . HIS B 1 106 ? -32.562 26.281 8.203 1 96.62 106 HIS B N 1
ATOM 3749 C CA . HIS B 1 106 ? -31.703 26.594 9.344 1 96.62 106 HIS B CA 1
ATOM 3750 C C . HIS B 1 106 ? -32.094 25.797 10.578 1 96.62 106 HIS B C 1
ATOM 3752 O O . HIS B 1 106 ? -31.328 25.719 11.547 1 96.62 106 HIS B O 1
ATOM 3758 N N . THR B 1 107 ? -33.25 25.109 10.539 1 96.75 107 THR B N 1
ATOM 3759 C CA . THR B 1 107 ? -33.688 24.344 11.688 1 96.75 107 THR B CA 1
ATOM 3760 C C . THR B 1 107 ? -33.531 22.844 11.43 1 96.75 107 THR B C 1
ATOM 3762 O O . THR B 1 107 ? -33.781 22.031 12.312 1 96.75 107 THR B O 1
ATOM 3765 N N . SER B 1 108 ? -33.219 22.484 10.258 1 97.5 108 SER B N 1
ATOM 3766 C CA . SER B 1 108 ? -33.094 21.078 9.875 1 97.5 108 SER B CA 1
ATOM 3767 C C . SER B 1 108 ? -31.953 20.391 10.602 1 97.5 108 SER B C 1
ATOM 3769 O O . SER B 1 108 ? -30.953 21.031 10.914 1 97.5 108 SER B O 1
ATOM 3771 N N . PRO B 1 109 ? -32.094 19.125 10.875 1 97.56 109 PRO B N 1
ATOM 3772 C CA . PRO B 1 109 ? -31.031 18.406 11.594 1 97.56 109 PRO B CA 1
ATOM 3773 C C . PRO B 1 109 ? -29.75 18.281 10.781 1 97.56 109 PRO B C 1
ATOM 3775 O O . PRO B 1 109 ? -29.781 18.359 9.555 1 97.56 109 PRO B O 1
ATOM 3778 N N . VAL B 1 110 ? -28.672 18.109 11.531 1 98.56 110 VAL B N 1
ATOM 3779 C CA . VAL B 1 110 ? -27.359 17.922 10.93 1 98.56 110 VAL B CA 1
ATOM 3780 C C . VAL B 1 110 ? -26.828 16.531 11.273 1 98.56 110 VAL B C 1
ATOM 3782 O O . VAL B 1 110 ? -26.578 16.219 12.445 1 98.56 110 VAL B O 1
ATOM 3785 N N . LEU B 1 111 ? -26.688 15.727 10.266 1 98.5 111 LEU B N 1
ATOM 3786 C CA . LEU B 1 111 ? -26.109 14.398 10.43 1 98.5 111 LEU B CA 1
ATOM 3787 C C . LEU B 1 111 ? -24.625 14.406 10.055 1 98.5 111 LEU B C 1
ATOM 3789 O O . LEU B 1 111 ? -24.234 15.047 9.078 1 98.5 111 LEU B O 1
ATOM 3793 N N . VAL B 1 112 ? -23.812 13.75 10.883 1 98.69 112 VAL B N 1
ATOM 3794 C CA . VAL B 1 112 ? -22.375 13.672 10.625 1 98.69 112 VAL B CA 1
ATOM 3795 C C . VAL B 1 112 ? -22.016 12.266 10.156 1 98.69 112 VAL B C 1
ATOM 3797 O O . VAL B 1 112 ? -22.531 11.273 10.695 1 98.69 112 VAL B O 1
ATOM 3800 N N . SER B 1 113 ? -21.141 12.148 9.18 1 98.25 113 SER B N 1
ATOM 3801 C CA . SER B 1 113 ? -20.719 10.859 8.656 1 98.25 113 SER B CA 1
ATOM 3802 C C . SER B 1 113 ? -19.297 10.938 8.086 1 98.25 113 SER B C 1
ATOM 3804 O O . SER B 1 113 ? -18.578 11.898 8.336 1 98.25 113 SER B O 1
ATOM 3806 N N . ALA B 1 114 ? -18.875 9.859 7.445 1 97.62 114 ALA B N 1
ATOM 3807 C CA . ALA B 1 114 ? -17.516 9.734 6.914 1 97.62 114 ALA B CA 1
ATOM 3808 C C . ALA B 1 114 ? -17.5 9.898 5.398 1 97.62 114 ALA B C 1
ATOM 3810 O O . ALA B 1 114 ? -18.547 9.758 4.742 1 97.62 114 ALA B O 1
ATOM 3811 N N . ASN B 1 115 ? -16.312 10.195 4.855 1 97.69 115 ASN B N 1
ATOM 3812 C CA . ASN B 1 115 ? -16.25 10.5 3.432 1 97.69 115 ASN B CA 1
ATOM 3813 C C . ASN B 1 115 ? -16.031 9.242 2.6 1 97.69 115 ASN B C 1
ATOM 3815 O O . ASN B 1 115 ? -15.773 9.32 1.396 1 97.69 115 ASN B O 1
ATOM 3819 N N . TYR B 1 116 ? -16.047 8.094 3.24 1 96.81 116 TYR B N 1
ATOM 3820 C CA . TYR B 1 116 ? -16.125 6.855 2.477 1 96.81 116 TYR B CA 1
ATOM 3821 C C . TYR B 1 116 ? -17.422 6.77 1.687 1 96.81 116 TYR B C 1
ATOM 3823 O O . TYR B 1 116 ? -18.5 6.773 2.268 1 96.81 116 TYR B O 1
ATOM 3831 N N . LYS B 1 117 ? -17.312 6.652 0.425 1 96.81 117 LYS B N 1
ATOM 3832 C CA . LYS B 1 117 ? -18.5 6.773 -0.427 1 96.81 117 LYS B CA 1
ATOM 3833 C C . LYS B 1 117 ? -19.516 5.676 -0.116 1 96.81 117 LYS B C 1
ATOM 3835 O O . LYS B 1 117 ? -20.719 5.898 -0.198 1 96.81 117 LYS B O 1
ATOM 3840 N N . LEU B 1 118 ? -19.047 4.504 0.213 1 95.94 118 LEU B N 1
ATOM 3841 C CA . LEU B 1 118 ? -19.969 3.434 0.562 1 95.94 118 LEU B CA 1
ATOM 3842 C C . LEU B 1 118 ? -20.781 3.803 1.797 1 95.94 118 LEU B C 1
ATOM 3844 O O . LEU B 1 118 ? -22 3.594 1.827 1 95.94 118 LEU B O 1
ATOM 3848 N N . THR B 1 119 ? -20.156 4.32 2.822 1 96.38 119 THR B N 1
ATOM 3849 C CA . THR B 1 119 ? -20.828 4.77 4.035 1 96.38 119 THR B CA 1
ATOM 3850 C C . THR B 1 119 ? -21.828 5.879 3.715 1 96.38 119 THR B C 1
ATOM 3852 O O . THR B 1 119 ? -22.969 5.863 4.203 1 96.38 119 THR B O 1
ATOM 3855 N N . PHE B 1 120 ? -21.391 6.77 2.863 1 97.56 120 PHE B N 1
ATOM 3856 C CA . PHE B 1 120 ? -22.219 7.887 2.439 1 97.56 120 PHE B CA 1
ATOM 3857 C C . PHE B 1 120 ? -23.469 7.387 1.71 1 97.56 120 PHE B C 1
ATOM 3859 O O . PHE B 1 120 ? -24.578 7.848 1.978 1 97.56 120 PHE B O 1
ATOM 3866 N N . ASP B 1 121 ? -23.25 6.414 0.852 1 97.38 121 ASP B N 1
ATOM 3867 C CA . ASP B 1 121 ? -24.359 5.875 0.069 1 97.38 121 ASP B CA 1
ATOM 3868 C C . ASP B 1 121 ? -25.344 5.117 0.958 1 97.38 121 ASP B C 1
ATOM 3870 O O . ASP B 1 121 ? -26.562 5.184 0.746 1 97.38 121 ASP B O 1
ATOM 3874 N N . VAL B 1 122 ? -24.875 4.449 1.934 1 96 122 VAL B N 1
ATOM 3875 C CA . VAL B 1 122 ? -25.719 3.715 2.863 1 96 122 VAL B CA 1
ATOM 3876 C C . VAL B 1 122 ? -26.562 4.695 3.678 1 96 122 VAL B C 1
ATOM 3878 O O . VAL B 1 122 ? -27.734 4.426 3.977 1 96 122 VAL B O 1
ATOM 3881 N N . LEU B 1 123 ? -26 5.805 3.932 1 97.31 123 LEU B N 1
ATOM 3882 C CA . LEU B 1 123 ? -26.703 6.824 4.699 1 97.31 123 LEU B CA 1
ATOM 3883 C C . LEU B 1 123 ? -27.75 7.52 3.846 1 97.31 123 LEU B C 1
ATOM 3885 O O . LEU B 1 123 ? -28.922 7.574 4.223 1 97.31 123 LEU B O 1
ATOM 3889 N N . ARG B 1 124 ? -27.344 8.047 2.727 1 97.5 124 ARG B N 1
ATOM 3890 C CA . ARG B 1 124 ? -28.234 8.891 1.936 1 97.5 124 ARG B CA 1
ATOM 3891 C C . ARG B 1 124 ? -29.438 8.109 1.438 1 97.5 124 ARG B C 1
ATOM 3893 O O . ARG B 1 124 ? -30.547 8.656 1.316 1 97.5 124 ARG B O 1
ATOM 3900 N N . LYS B 1 125 ? -29.281 6.824 1.164 1 97.25 125 LYS B N 1
ATOM 3901 C CA . LYS B 1 125 ? -30.391 6.031 0.635 1 97.25 125 LYS B CA 1
ATOM 3902 C C . LYS B 1 125 ? -31.5 5.898 1.663 1 97.25 125 LYS B C 1
ATOM 3904 O O . LYS B 1 125 ? -32.656 5.676 1.302 1 97.25 125 LYS B O 1
ATOM 3909 N N . GLU B 1 126 ? -31.203 6.086 2.928 1 97.31 126 GLU B N 1
ATOM 3910 C CA . GLU B 1 126 ? -32.188 5.91 3.994 1 97.31 126 GLU B CA 1
ATOM 3911 C C . GLU B 1 126 ? -32.844 7.234 4.367 1 97.31 126 GLU B C 1
ATOM 3913 O O . GLU B 1 126 ? -33.688 7.285 5.27 1 97.31 126 GLU B O 1
ATOM 3918 N N . LEU B 1 127 ? -32.531 8.281 3.648 1 97.5 127 LEU B N 1
ATOM 3919 C CA . LEU B 1 127 ? -32.969 9.609 4.074 1 97.5 127 LEU B CA 1
ATOM 3920 C C . LEU B 1 127 ? -34 10.172 3.113 1 97.5 127 LEU B C 1
ATOM 3922 O O . LEU B 1 127 ? -34.188 11.391 3.029 1 97.5 127 LEU B O 1
ATOM 3926 N N . SER B 1 128 ? -34.625 9.281 2.402 1 96.12 128 SER B N 1
ATOM 3927 C CA . SER B 1 128 ? -35.688 9.734 1.539 1 96.12 128 SER B CA 1
ATOM 3928 C C . SER B 1 128 ? -36.812 10.406 2.348 1 96.12 128 SER B C 1
ATOM 3930 O O . SER B 1 128 ? -37.219 9.891 3.381 1 96.12 128 SER B O 1
ATOM 3932 N N . GLY B 1 129 ? -37.156 11.594 1.957 1 94.56 129 GLY B N 1
ATOM 3933 C CA . GLY B 1 129 ? -38.25 12.289 2.605 1 94.56 129 GLY B CA 1
ATOM 3934 C C . GLY B 1 129 ? -37.812 13.117 3.799 1 94.56 129 GLY B C 1
ATOM 3935 O O . GLY B 1 129 ? -38.656 13.664 4.527 1 94.56 129 GLY B O 1
ATOM 3936 N N . VAL B 1 130 ? -36.594 13.172 4.031 1 95.88 130 VAL B N 1
ATOM 3937 C CA . VAL B 1 130 ? -36.062 13.938 5.156 1 95.88 130 VAL B CA 1
ATOM 3938 C C . VAL B 1 130 ? -35.281 15.148 4.637 1 95.88 130 VAL B C 1
ATOM 3940 O O . VAL B 1 130 ? -34.5 15.023 3.701 1 95.88 130 VAL B O 1
ATOM 3943 N N . ASP B 1 131 ? -35.562 16.297 5.195 1 97.62 131 ASP B N 1
ATOM 3944 C CA . ASP B 1 131 ? -34.75 17.484 4.945 1 97.62 131 ASP B CA 1
ATOM 3945 C C . ASP B 1 131 ? -33.656 17.625 6.008 1 97.62 131 ASP B C 1
ATOM 3947 O O . ASP B 1 131 ? -33.969 17.906 7.172 1 97.62 131 ASP B O 1
ATOM 3951 N N . CYS B 1 132 ? -32.438 17.453 5.562 1 98.06 132 CYS B N 1
ATOM 3952 C CA . CYS B 1 132 ? -31.391 17.531 6.559 1 98.06 132 CYS B CA 1
ATOM 3953 C C . CYS B 1 132 ? -30.062 17.922 5.914 1 98.06 132 CYS B C 1
ATOM 3955 O O . CYS B 1 132 ? -29.938 17.922 4.688 1 98.06 132 CYS B O 1
ATOM 3957 N N . TRP B 1 133 ? -29.141 18.359 6.742 1 98.38 133 TRP B N 1
ATOM 3958 C CA . TRP B 1 133 ? -27.766 18.609 6.363 1 98.38 133 TRP B CA 1
ATOM 3959 C C . TRP B 1 133 ? -26.891 17.406 6.715 1 98.38 133 TRP B C 1
ATOM 3961 O O . TRP B 1 133 ? -27.125 16.719 7.715 1 98.38 133 TRP B O 1
ATOM 3971 N N . ILE B 1 134 ? -25.906 17.141 5.875 1 98.62 134 ILE B N 1
ATOM 3972 C CA . ILE B 1 134 ? -24.938 16.078 6.156 1 98.62 134 ILE B CA 1
ATOM 3973 C C . ILE B 1 134 ? -23.531 16.656 6.191 1 98.62 134 ILE B C 1
ATOM 3975 O O . ILE B 1 134 ? -23.031 17.172 5.188 1 98.62 134 ILE B O 1
ATOM 3979 N N . LEU B 1 135 ? -22.938 16.609 7.316 1 98.69 135 LEU B N 1
ATOM 3980 C CA . LEU B 1 135 ? -21.547 17.016 7.473 1 98.69 135 LEU B CA 1
ATOM 3981 C C . LEU B 1 135 ? -20.609 15.836 7.309 1 98.69 135 LEU B C 1
ATOM 3983 O O . LEU B 1 135 ? -20.578 14.93 8.148 1 98.69 135 LEU B O 1
ATOM 3987 N N . ILE B 1 136 ? -19.812 15.875 6.258 1 98.56 136 ILE B N 1
ATOM 3988 C CA . ILE B 1 136 ? -18.922 14.766 5.934 1 98.56 136 ILE B CA 1
ATOM 3989 C C . ILE B 1 136 ? -17.5 15.094 6.398 1 98.56 136 ILE B C 1
ATOM 3991 O O . ILE B 1 136 ? -16.906 16.078 5.949 1 98.56 136 ILE B O 1
ATOM 3995 N N . LEU B 1 137 ? -17.031 14.227 7.293 1 98.25 137 LEU B N 1
ATOM 3996 C CA . LEU B 1 137 ? -15.672 14.375 7.809 1 98.25 137 LEU B CA 1
ATOM 3997 C C . LEU B 1 137 ? -14.648 13.75 6.863 1 98.25 137 LEU B C 1
ATOM 3999 O O . LEU B 1 137 ? -14.992 12.844 6.094 1 98.25 137 LEU B O 1
ATOM 4003 N N . ASP B 1 138 ? -13.461 14.258 6.945 1 96.88 138 ASP B N 1
ATOM 4004 C CA . ASP B 1 138 ? -12.359 13.648 6.203 1 96.88 138 ASP B CA 1
ATOM 4005 C C . ASP B 1 138 ? -11.781 12.453 6.961 1 96.88 138 ASP B C 1
ATOM 4007 O O . ASP B 1 138 ? -10.852 12.609 7.754 1 96.88 138 ASP B O 1
ATOM 4011 N N . THR B 1 139 ? -12.305 11.344 6.641 1 96.12 139 THR B N 1
ATOM 4012 C CA . THR B 1 139 ? -11.852 10.125 7.305 1 96.12 139 THR B CA 1
ATOM 4013 C C . THR B 1 139 ? -10.914 9.328 6.398 1 96.12 139 THR B C 1
ATOM 4015 O O . THR B 1 139 ? -10.703 8.133 6.605 1 96.12 139 THR B O 1
ATOM 4018 N N . LYS B 1 140 ? -10.445 9.945 5.281 1 92.75 140 LYS B N 1
ATOM 4019 C CA . LYS B 1 140 ? -9.484 9.367 4.34 1 92.75 140 LYS B CA 1
ATOM 4020 C C . LYS B 1 140 ? -10.062 8.141 3.645 1 92.75 140 LYS B C 1
ATOM 4022 O O . LYS B 1 140 ? -9.352 7.168 3.396 1 92.75 140 LYS B O 1
ATOM 4027 N N . GLY B 1 141 ? -11.344 8.203 3.504 1 93.38 141 GLY B N 1
ATOM 4028 C CA . GLY B 1 141 ? -11.977 7.129 2.758 1 93.38 141 GLY B CA 1
ATOM 4029 C C . GLY B 1 141 ? -12.203 5.875 3.584 1 93.38 141 GLY B C 1
ATOM 4030 O O . GLY B 1 141 ? -12.25 4.77 3.043 1 93.38 141 GLY B O 1
ATOM 4031 N N . ILE B 1 142 ? -12.273 6.051 4.863 1 92.38 142 ILE B N 1
ATOM 4032 C CA . ILE B 1 142 ? -12.5 4.945 5.789 1 92.38 142 ILE B CA 1
ATOM 4033 C C . ILE B 1 142 ? -13.883 5.078 6.426 1 92.38 142 ILE B C 1
ATOM 4035 O O . ILE B 1 142 ? -14.359 6.191 6.664 1 92.38 142 ILE B O 1
ATOM 4039 N N . ASN B 1 143 ? -14.461 3.967 6.691 1 92.69 143 ASN B N 1
ATOM 4040 C CA . ASN B 1 143 ? -15.781 3.994 7.305 1 92.69 143 ASN B CA 1
ATOM 4041 C C . ASN B 1 143 ? -15.734 4.562 8.719 1 92.69 143 ASN B C 1
ATOM 4043 O O . ASN B 1 143 ? -14.656 4.797 9.266 1 92.69 143 ASN B O 1
ATOM 4047 N N . VAL B 1 144 ? -16.906 4.773 9.273 1 94.81 144 VAL B N 1
ATOM 4048 C CA . VAL B 1 144 ? -17.047 5.512 10.523 1 94.81 144 VAL B CA 1
ATOM 4049 C C . VAL B 1 144 ? -16.391 4.73 11.664 1 94.81 144 VAL B C 1
ATOM 4051 O O . VAL B 1 144 ? -15.57 5.281 12.406 1 94.81 144 VAL B O 1
ATOM 4054 N N . TRP B 1 145 ? -16.703 3.494 11.766 1 89.44 145 TRP B N 1
ATOM 4055 C CA . TRP B 1 145 ? -16.234 2.678 12.883 1 89.44 145 TRP B CA 1
ATOM 4056 C C . TRP B 1 145 ? -14.719 2.562 12.891 1 89.44 145 TRP B C 1
ATOM 4058 O O . TRP B 1 145 ? -14.07 2.883 13.891 1 89.44 145 TRP B O 1
ATOM 4068 N N . CYS B 1 146 ? -14.141 2.229 11.789 1 87.56 146 CYS B N 1
ATOM 4069 C CA . CYS B 1 146 ? -12.695 2.09 11.672 1 87.56 146 CYS B CA 1
ATOM 4070 C C . CYS B 1 146 ? -12 3.439 11.828 1 87.56 146 CYS B C 1
ATOM 4072 O O . CYS B 1 146 ? -10.938 3.531 12.445 1 87.56 146 CYS B O 1
ATOM 4074 N N . ALA B 1 147 ? -12.625 4.434 11.336 1 93.31 147 ALA B N 1
ATOM 4075 C CA . ALA B 1 147 ? -12.047 5.773 11.398 1 93.31 147 ALA B CA 1
ATOM 4076 C C . ALA B 1 147 ? -12.031 6.289 12.836 1 93.31 147 ALA B C 1
ATOM 4078 O O . ALA B 1 147 ? -11.109 7.012 13.234 1 93.31 147 ALA B O 1
ATOM 4079 N N . ALA B 1 148 ? -13.086 5.953 13.539 1 93.06 148 ALA B N 1
ATOM 4080 C CA . ALA B 1 148 ? -13.125 6.332 14.945 1 93.06 148 ALA B CA 1
ATOM 4081 C C . ALA B 1 148 ? -11.969 5.699 15.719 1 93.06 148 ALA B C 1
ATOM 4083 O O . ALA B 1 148 ? -11.352 6.352 16.562 1 93.06 148 ALA B O 1
ATOM 4084 N N . GLY B 1 149 ? -11.703 4.469 15.398 1 85.75 149 GLY B N 1
ATOM 4085 C CA . GLY B 1 149 ? -10.594 3.77 16.031 1 85.75 149 GLY B CA 1
ATOM 4086 C C . GLY B 1 149 ? -9.242 4.344 15.656 1 85.75 149 GLY B C 1
ATOM 4087 O O . GLY B 1 149 ? -8.336 4.387 16.484 1 85.75 149 GLY B O 1
ATOM 4088 N N . LYS B 1 150 ? -9.156 4.852 14.445 1 85.94 150 LYS B N 1
ATOM 4089 C CA . LYS B 1 150 ? -7.887 5.379 13.953 1 85.94 150 LYS B CA 1
ATOM 4090 C C . LYS B 1 150 ? -7.715 6.848 14.328 1 85.94 150 LYS B C 1
ATOM 4092 O O . LYS B 1 150 ? -6.633 7.414 14.164 1 85.94 150 LYS B O 1
ATOM 4097 N N . GLY B 1 151 ? -8.852 7.465 14.672 1 90 151 GLY B N 1
ATOM 4098 C CA . GLY B 1 151 ? -8.766 8.852 15.102 1 90 151 GLY B CA 1
ATOM 4099 C C . GLY B 1 151 ? -9.117 9.836 14.008 1 90 151 GLY B C 1
ATOM 4100 O O . GLY B 1 151 ? -9.117 11.047 14.234 1 90 151 GLY B O 1
ATOM 4101 N N . THR B 1 152 ? -9.367 9.297 12.852 1 92.75 152 THR B N 1
ATOM 4102 C CA . THR B 1 152 ? -9.672 10.203 11.75 1 92.75 152 THR B CA 1
ATOM 4103 C C . THR B 1 152 ? -11.125 10.672 11.82 1 92.75 152 THR B C 1
ATOM 4105 O O . THR B 1 152 ? -11.469 11.719 11.273 1 92.75 152 THR B O 1
ATOM 4108 N N . PHE B 1 153 ? -11.977 9.859 12.336 1 96.38 153 PHE B N 1
ATOM 4109 C CA . PHE B 1 153 ? -13.273 10.32 12.812 1 96.38 153 PHE B CA 1
ATOM 4110 C C . PHE B 1 153 ? -13.18 10.797 14.258 1 96.38 153 PHE B C 1
ATOM 4112 O O . PHE B 1 153 ? -13.633 10.102 15.18 1 96.38 153 PHE B O 1
ATOM 4119 N N . GLY B 1 154 ? -12.617 12.008 14.391 1 96.56 154 GLY B N 1
ATOM 4120 C CA . GLY B 1 154 ? -12.203 12.461 15.711 1 96.56 154 GLY B CA 1
ATOM 4121 C C . GLY B 1 154 ? -12.664 13.875 16.031 1 96.56 154 GLY B C 1
ATOM 4122 O O . GLY B 1 154 ? -13.242 14.547 15.18 1 96.56 154 GLY B O 1
ATOM 4123 N N . THR B 1 155 ? -12.367 14.227 17.219 1 96.88 155 THR B N 1
ATOM 4124 C CA . THR B 1 155 ? -12.773 15.531 17.734 1 96.88 155 THR B CA 1
ATOM 4125 C C . THR B 1 155 ? -12.18 16.656 16.891 1 96.88 155 THR B C 1
ATOM 4127 O O . THR B 1 155 ? -12.891 17.562 16.469 1 96.88 155 THR B O 1
ATOM 4130 N N . GLY B 1 156 ? -10.914 16.5 16.656 1 95.69 156 GLY B N 1
ATOM 4131 C CA . GLY B 1 156 ? -10.25 17.531 15.883 1 95.69 156 GLY B CA 1
ATOM 4132 C C . GLY B 1 156 ? -10.836 17.703 14.492 1 95.69 156 GLY B C 1
ATOM 4133 O O . GLY B 1 156 ? -11.078 18.828 14.055 1 95.69 156 GLY B O 1
ATOM 4134 N N . GLU B 1 157 ? -10.969 16.656 13.836 1 96.81 157 GLU B N 1
ATOM 4135 C CA . GLU B 1 157 ? -11.531 16.703 12.492 1 96.81 157 GLU B CA 1
ATOM 4136 C C . GLU B 1 157 ? -12.945 17.281 12.508 1 96.81 157 GLU B C 1
ATOM 4138 O O . GLU B 1 157 ? -13.305 18.078 11.625 1 96.81 157 GLU B O 1
ATOM 4143 N N . LEU B 1 158 ? -13.766 16.922 13.469 1 97.94 158 LEU B N 1
ATOM 4144 C CA . LEU B 1 158 ? -15.125 17.438 13.586 1 97.94 158 LEU B CA 1
ATOM 4145 C C . LEU B 1 158 ? -15.133 18.938 13.805 1 97.94 158 LEU B C 1
ATOM 4147 O O . LEU B 1 158 ? -15.836 19.672 13.109 1 97.94 158 LEU B O 1
ATOM 4151 N N . VAL B 1 159 ? -14.352 19.375 14.742 1 97.38 159 VAL B N 1
ATOM 4152 C CA . VAL B 1 159 ? -14.258 20.797 15.055 1 97.38 159 VAL B CA 1
ATOM 4153 C C . VAL B 1 159 ? -13.773 21.562 13.82 1 97.38 159 VAL B C 1
ATOM 4155 O O . VAL B 1 159 ? -14.344 22.609 13.469 1 97.38 159 VAL B O 1
ATOM 4158 N N . GLY B 1 160 ? -12.758 21.016 13.234 1 96.62 160 GLY B N 1
ATOM 4159 C CA . GLY B 1 160 ? -12.227 21.641 12.031 1 96.62 160 GLY B CA 1
ATOM 4160 C C . GLY B 1 160 ? -13.25 21.719 10.906 1 96.62 160 GLY B C 1
ATOM 4161 O O . GLY B 1 160 ? -13.336 22.734 10.227 1 96.62 160 GLY B O 1
ATOM 4162 N N . ARG B 1 161 ? -13.969 20.734 10.727 1 97.56 161 ARG B N 1
ATOM 4163 C CA . ARG B 1 161 ? -14.953 20.672 9.648 1 97.56 161 ARG B CA 1
ATOM 4164 C C . ARG B 1 161 ? -16.094 21.656 9.891 1 97.56 161 ARG B C 1
ATOM 4166 O O . ARG B 1 161 ? -16.594 22.281 8.953 1 97.56 161 ARG B O 1
ATOM 4173 N N . ILE B 1 162 ? -16.547 21.781 11.117 1 97.44 162 ILE B N 1
ATOM 4174 C CA . ILE B 1 162 ? -17.562 22.75 11.484 1 97.44 162 ILE B CA 1
ATOM 4175 C C . ILE B 1 162 ? -17.109 24.156 11.102 1 97.44 162 ILE B C 1
ATOM 4177 O O . ILE B 1 162 ? -17.859 24.922 10.492 1 97.44 162 ILE B O 1
ATOM 4181 N N . SER B 1 163 ? -15.922 24.406 11.406 1 96.19 163 SER B N 1
ATOM 4182 C CA . SER B 1 163 ? -15.352 25.719 11.117 1 96.19 163 SER B CA 1
ATOM 4183 C C . SER B 1 163 ? -15.18 25.938 9.617 1 96.19 163 SER B C 1
ATOM 4185 O O . SER B 1 163 ? -15.594 26.969 9.086 1 96.19 163 SER B O 1
ATOM 4187 N N . LYS B 1 164 ? -14.664 25 8.93 1 94.69 164 LYS B N 1
ATOM 4188 C CA . LYS B 1 164 ? -14.359 25.125 7.512 1 94.69 164 LYS B CA 1
ATOM 4189 C C . LYS B 1 164 ? -15.625 25.281 6.684 1 94.69 164 LYS B C 1
ATOM 4191 O O . LYS B 1 164 ? -15.625 25.969 5.656 1 94.69 164 LYS B O 1
ATOM 4196 N N . THR B 1 165 ? -16.719 24.703 7.113 1 96.38 165 THR B N 1
ATOM 4197 C CA . THR B 1 165 ? -17.953 24.766 6.348 1 96.38 165 THR B CA 1
ATOM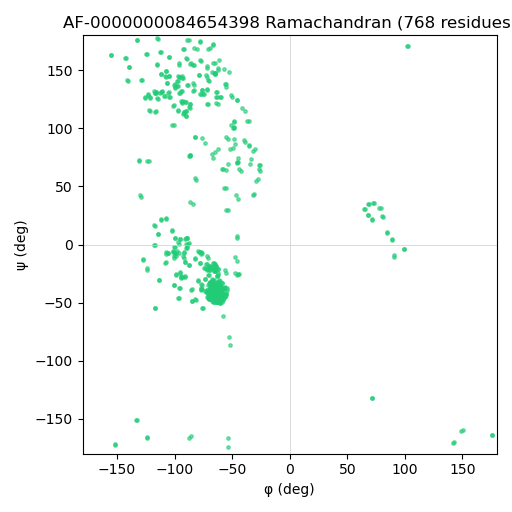 4198 C C . THR B 1 165 ? -18.797 25.969 6.762 1 96.38 165 THR B C 1
ATOM 4200 O O . THR B 1 165 ? -19.75 26.328 6.074 1 96.38 165 THR B O 1
ATOM 4203 N N . GLY B 1 166 ? -18.453 26.547 7.891 1 96.5 166 GLY B N 1
ATOM 4204 C CA . GLY B 1 166 ? -19.281 27.641 8.398 1 96.5 166 GLY B CA 1
ATOM 4205 C C . GLY B 1 166 ? -20.656 27.172 8.859 1 96.5 166 GLY B C 1
ATOM 4206 O O . GLY B 1 166 ? -21.641 27.891 8.711 1 96.5 166 GLY B O 1
ATOM 4207 N N . LEU B 1 167 ? -20.734 26.016 9.398 1 97.56 167 LEU B N 1
ATOM 4208 C CA . LEU B 1 167 ? -21.984 25.391 9.789 1 97.56 167 LEU B CA 1
ATOM 4209 C C . LEU B 1 167 ? -22.734 26.25 10.797 1 97.56 167 LEU B C 1
ATOM 4211 O O . LEU B 1 167 ? -23.969 26.344 10.758 1 97.56 167 LEU B O 1
ATOM 4215 N N . SER B 1 168 ? -22.031 26.953 11.633 1 96.5 168 SER B N 1
ATOM 4216 C CA . SER B 1 168 ? -22.609 27.781 12.688 1 96.5 168 SER B CA 1
ATOM 4217 C C . SER B 1 168 ? -23.469 28.906 12.094 1 96.5 168 SER B C 1
ATOM 4219 O O . SER B 1 168 ? -24.422 29.359 12.734 1 96.5 168 SER B O 1
ATOM 4221 N N . ASP B 1 169 ? -23.172 29.266 10.891 1 96.12 169 ASP B N 1
ATOM 4222 C CA . ASP B 1 169 ? -23.891 30.359 10.25 1 96.12 169 ASP B CA 1
ATOM 4223 C C . ASP B 1 169 ? -25 29.828 9.344 1 96.12 169 ASP B C 1
ATOM 4225 O O . ASP B 1 169 ? -25.797 30.594 8.805 1 96.12 169 ASP B O 1
ATOM 4229 N N . ILE B 1 170 ? -25.047 28.594 9.203 1 96.81 170 ILE B N 1
ATOM 4230 C CA . ILE B 1 170 ? -25.984 27.984 8.266 1 96.81 170 ILE B CA 1
ATOM 4231 C C . ILE B 1 170 ? -27.203 27.438 9.023 1 96.81 170 ILE B C 1
ATOM 4233 O O . ILE B 1 170 ? -28.328 27.516 8.539 1 96.81 170 ILE B O 1
ATOM 4237 N N . VAL B 1 171 ? -26.922 26.953 10.227 1 97.44 171 VAL B N 1
ATOM 4238 C CA . VAL B 1 171 ? -28 26.422 11.039 1 97.44 171 VAL B CA 1
ATOM 4239 C C . VAL B 1 171 ? -28.188 27.266 12.289 1 97.44 171 VAL B C 1
ATOM 4241 O O . VAL B 1 171 ? -27.219 27.875 12.781 1 97.44 171 VAL B O 1
ATOM 4244 N N . SER B 1 172 ? -29.359 27.219 12.805 1 96.94 172 SER B N 1
ATOM 4245 C CA . SER B 1 172 ? -29.688 28.047 13.969 1 96.94 172 SER B CA 1
ATOM 4246 C C . SER B 1 172 ? -29.5 27.281 15.266 1 96.94 172 SER B C 1
ATOM 4248 O O . SER B 1 172 ? -29.219 27.875 16.312 1 96.94 172 SER B O 1
ATOM 4250 N N . HIS B 1 173 ? -29.656 25.984 15.195 1 95.69 173 HIS B N 1
ATOM 4251 C CA . HIS B 1 173 ? -29.469 25.172 16.391 1 95.69 173 HIS B CA 1
ATOM 4252 C C . HIS B 1 173 ? -28.016 24.734 16.531 1 95.69 173 HIS B C 1
ATOM 4254 O O . HIS B 1 173 ? -27.188 25.016 15.648 1 95.69 173 HIS B O 1
ATOM 4260 N N . ARG B 1 174 ? -27.719 24.031 17.688 1 98 174 ARG B N 1
ATOM 4261 C CA . ARG B 1 174 ? -26.359 23.625 17.969 1 98 174 ARG 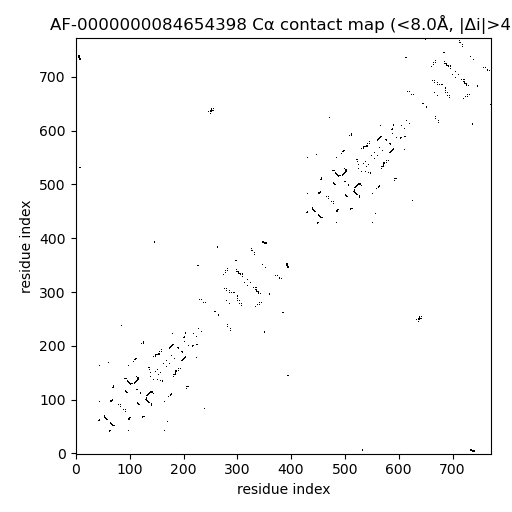B CA 1
ATOM 4262 C C . ARG B 1 174 ? -26.297 22.141 18.328 1 98 174 ARG B C 1
ATOM 4264 O O . ARG B 1 174 ? -25.625 21.75 19.281 1 98 174 ARG B O 1
ATOM 4271 N N . LYS B 1 175 ? -27.031 21.328 17.578 1 97.44 175 LYS B N 1
ATOM 4272 C CA . LYS B 1 175 ? -27.031 19.891 17.781 1 97.44 175 LYS B CA 1
ATOM 4273 C C . LYS B 1 175 ? -26.516 19.156 16.547 1 97.44 175 LYS B C 1
ATOM 4275 O O . LYS B 1 175 ? -26.891 19.469 15.422 1 97.44 175 LYS B O 1
ATOM 4280 N N . LEU B 1 176 ? -25.625 18.266 16.812 1 98.25 176 LEU B N 1
ATOM 4281 C CA . LEU B 1 176 ? -25.109 17.391 15.781 1 98.25 176 LEU B CA 1
ATOM 4282 C C . LEU B 1 176 ? -25.453 15.93 16.078 1 98.25 176 LEU B C 1
ATOM 4284 O O . LEU B 1 176 ? -25.281 15.469 17.203 1 98.25 176 LEU B O 1
ATOM 4288 N N . VAL B 1 177 ? -25.969 15.266 15.125 1 97.69 177 VAL B N 1
ATOM 4289 C CA . VAL B 1 177 ? -26.25 13.844 15.273 1 97.69 177 VAL B CA 1
ATOM 4290 C C . VAL B 1 177 ? -25.109 13.016 14.68 1 97.69 177 VAL B C 1
ATOM 4292 O O . VAL B 1 177 ? -24.859 13.062 13.477 1 97.69 177 VAL B O 1
ATOM 4295 N N . LEU B 1 178 ? -24.391 12.266 15.508 1 97.94 178 LEU B N 1
ATOM 4296 C CA . LEU B 1 178 ? -23.297 11.391 15.094 1 97.94 178 LEU B CA 1
ATOM 4297 C C . LEU B 1 178 ? -23.703 9.93 15.188 1 97.94 178 LEU B C 1
ATOM 4299 O O . LEU B 1 178 ? -24.547 9.57 16 1 97.94 178 LEU B O 1
ATOM 4303 N N . PRO B 1 179 ? -23.094 9.141 14.273 1 96.12 179 PRO B N 1
ATOM 4304 C CA . PRO B 1 179 ? -23.359 7.707 14.422 1 96.12 179 PRO B CA 1
ATOM 4305 C C . PRO B 1 179 ? -22.797 7.133 15.711 1 96.12 179 PRO B C 1
ATOM 4307 O O . PRO B 1 179 ? -21.719 7.551 16.156 1 96.12 179 PRO B O 1
ATOM 4310 N N . GLN B 1 180 ? -23.484 6.199 16.188 1 94.19 180 GLN B N 1
ATOM 4311 C CA . GLN B 1 180 ? -23.109 5.57 17.453 1 94.19 180 GLN B CA 1
ATOM 4312 C C . GLN B 1 180 ? -21.688 5.016 17.375 1 94.19 180 GLN B C 1
ATOM 4314 O O . GLN B 1 180 ? -20.906 5.145 18.328 1 94.19 180 GLN B O 1
ATOM 4319 N N . LEU B 1 181 ? -21.328 4.508 16.297 1 92.12 181 LEU B N 1
ATOM 4320 C CA . LEU B 1 181 ? -20.047 3.822 16.141 1 92.12 181 LEU B CA 1
ATOM 4321 C C . LEU B 1 181 ? -18.906 4.824 16.047 1 92.12 181 LEU B C 1
ATOM 4323 O O . LEU B 1 181 ? -17.734 4.438 16.078 1 92.12 181 LEU B O 1
ATOM 4327 N N . GLY B 1 182 ? -19.188 6.086 15.961 1 94.12 182 GLY B N 1
ATOM 4328 C CA . GLY B 1 182 ? -18.172 7.133 15.961 1 94.12 182 GLY B CA 1
ATOM 4329 C C . GLY B 1 182 ? -17.844 7.641 17.359 1 94.12 182 GLY B C 1
ATOM 4330 O O . GLY B 1 182 ? -16.906 8.43 17.531 1 94.12 182 GLY B O 1
ATOM 4331 N N . ALA B 1 183 ? -18.5 7.16 18.344 1 92.19 183 ALA B N 1
ATOM 4332 C CA . ALA B 1 183 ? -18.438 7.695 19.688 1 92.19 183 ALA B CA 1
ATOM 4333 C C . ALA B 1 183 ? -17.031 7.578 20.281 1 92.19 183 ALA B C 1
ATOM 4335 O O . ALA B 1 183 ? -16.547 8.508 20.922 1 92.19 183 ALA B O 1
ATOM 4336 N N . PRO B 1 184 ? -16.375 6.484 19.984 1 89.94 184 PRO B N 1
ATOM 4337 C CA . PRO B 1 184 ? -15.047 6.348 20.578 1 89.94 184 PRO B CA 1
ATOM 4338 C C . PRO B 1 184 ? -14.062 7.383 20.047 1 89.94 184 PRO B C 1
ATOM 4340 O O . PRO B 1 184 ? -13.039 7.652 20.688 1 89.94 184 PRO B O 1
ATOM 4343 N N . GLY B 1 185 ? -14.367 8.008 18.969 1 93.12 185 GLY B N 1
ATOM 4344 C CA . GLY B 1 185 ? -13.414 8.914 18.344 1 93.12 185 GLY B CA 1
ATOM 4345 C C . GLY B 1 185 ? -13.68 10.375 18.641 1 93.12 185 GLY B C 1
ATOM 4346 O O . GLY B 1 185 ? -12.828 11.234 18.406 1 93.12 185 GLY B O 1
ATOM 4347 N N . VAL B 1 186 ? -14.828 10.633 19.234 1 96.38 186 VAL B N 1
ATOM 4348 C CA . VAL B 1 186 ? -15.242 12.031 19.375 1 96.38 186 VAL B CA 1
ATOM 4349 C C . VAL B 1 186 ? -15.555 12.328 20.844 1 96.38 186 VAL B C 1
ATOM 4351 O O . VAL B 1 186 ? -16.375 11.641 21.469 1 96.38 186 VAL B O 1
ATOM 4354 N N . SER B 1 187 ? -14.914 13.336 21.312 1 95.81 187 SER B N 1
ATOM 4355 C CA . SER B 1 187 ? -15.242 13.844 22.656 1 95.81 187 SER B CA 1
ATOM 4356 C C . SER B 1 187 ? -16.328 14.906 22.578 1 95.81 187 SER B C 1
ATOM 4358 O O . SER B 1 187 ? -16.062 16.047 22.188 1 95.81 187 SER B O 1
ATOM 4360 N N . ALA B 1 188 ? -17.484 14.57 23.062 1 95.31 188 ALA B N 1
ATOM 4361 C CA . ALA B 1 188 ? -18.625 15.477 23 1 95.31 188 ALA B CA 1
ATOM 4362 C C . ALA B 1 188 ? -18.375 16.75 23.797 1 95.31 188 ALA B C 1
ATOM 4364 O O . ALA B 1 188 ? -18.734 17.844 23.359 1 95.31 188 ALA B O 1
ATOM 4365 N N . HIS B 1 189 ? -17.766 16.578 24.844 1 95.56 189 HIS B N 1
ATOM 4366 C CA . HIS B 1 189 ? -17.5 17.719 25.719 1 95.56 189 HIS B CA 1
ATOM 4367 C C . HIS B 1 189 ? -16.547 18.719 25.047 1 95.56 189 HIS B C 1
ATOM 4369 O O . HIS B 1 189 ? -16.781 19.922 25.078 1 95.56 189 HIS B O 1
ATOM 4375 N N . GLU B 1 190 ? -15.602 18.172 24.438 1 96.19 190 GLU B N 1
ATOM 4376 C CA . GLU B 1 190 ? -14.625 19.031 23.75 1 96.19 190 GLU B CA 1
ATOM 4377 C C . GLU B 1 190 ? -15.25 19.734 22.547 1 96.19 190 GLU B C 1
ATOM 4379 O O . GLU B 1 190 ? -14.961 20.906 22.297 1 96.19 190 GLU B O 1
ATOM 4384 N N . VAL B 1 191 ? -16.047 19.047 21.891 1 97.25 191 VAL B N 1
ATOM 4385 C CA . VAL B 1 191 ? -16.719 19.641 20.734 1 97.25 191 VAL B CA 1
ATOM 4386 C C . VAL B 1 191 ? -17.594 20.812 21.203 1 97.25 191 VAL B C 1
ATOM 4388 O O . VAL B 1 191 ? -17.562 21.891 20.609 1 97.25 191 VAL B O 1
ATOM 4391 N N . LYS B 1 192 ? -18.328 20.609 22.234 1 97.19 192 LYS B N 1
ATOM 4392 C CA . LYS B 1 192 ? -19.188 21.656 22.781 1 97.19 192 LYS B CA 1
ATOM 4393 C C . LYS B 1 192 ? -18.375 22.875 23.219 1 97.19 192 LYS B C 1
ATOM 4395 O O . LYS B 1 192 ? -18.734 24.016 22.922 1 97.19 192 LYS B O 1
ATOM 4400 N N . SER B 1 193 ? -17.359 22.625 23.797 1 96.94 193 SER B N 1
ATOM 4401 C CA . SER B 1 193 ? -16.531 23.703 24.328 1 96.94 193 SER B CA 1
ATOM 4402 C C . SER B 1 193 ? -15.898 24.516 23.203 1 96.94 193 SER B C 1
ATOM 4404 O O . SER B 1 193 ? -15.797 25.734 23.297 1 96.94 193 SER B O 1
ATOM 4406 N N . GLN B 1 194 ? -15.586 23.875 22.172 1 96.31 194 GLN B N 1
ATOM 4407 C CA . GLN B 1 194 ? -14.812 24.547 21.125 1 96.31 194 GLN B CA 1
ATOM 4408 C C . GLN B 1 194 ? -15.734 25.156 20.062 1 96.31 194 GLN B C 1
ATOM 4410 O O . GLN B 1 194 ? -15.375 26.125 19.406 1 96.31 194 GLN B O 1
ATOM 4415 N N . THR B 1 195 ? -16.844 24.594 19.906 1 97 195 THR B N 1
ATOM 4416 C CA . THR B 1 195 ? -17.656 25.016 18.766 1 97 195 THR B CA 1
ATOM 4417 C C . THR B 1 195 ? -19.031 25.484 19.219 1 97 195 THR B C 1
ATOM 4419 O O . THR B 1 195 ? -19.75 26.156 18.469 1 97 195 THR B O 1
ATOM 4422 N N . GLY B 1 196 ? -19.438 25.031 20.422 1 97.06 196 GLY B N 1
ATOM 4423 C CA . GLY B 1 196 ? -20.781 25.344 20.922 1 97.06 196 GLY B CA 1
ATOM 4424 C C . GLY B 1 196 ? -21.797 24.297 20.531 1 97.06 196 GLY B C 1
ATOM 4425 O O . GLY B 1 196 ? -22.938 24.312 21.031 1 97.06 196 GLY B O 1
ATOM 4426 N N . PHE B 1 197 ? -21.453 23.406 19.703 1 98.06 197 PHE B N 1
ATOM 4427 C CA . PHE B 1 197 ? -22.375 22.375 19.266 1 98.06 197 PHE B CA 1
ATOM 4428 C C . PHE B 1 197 ? -22.406 21.219 20.25 1 98.06 197 PHE B C 1
ATOM 4430 O O . PHE B 1 197 ? -21.359 20.797 20.766 1 98.06 197 PHE B O 1
ATOM 4437 N N . SER B 1 198 ? -23.594 20.688 20.516 1 97.81 198 SER B N 1
ATOM 4438 C CA . SER B 1 198 ? -23.766 19.469 21.297 1 97.81 198 SER B CA 1
ATOM 4439 C C . SER B 1 198 ? -23.875 18.25 20.406 1 97.81 198 SER B C 1
ATOM 4441 O O . SER B 1 198 ? -24.5 18.297 19.344 1 97.81 198 SER B O 1
ATOM 4443 N N . VAL B 1 199 ? -23.312 17.172 20.922 1 97.31 199 VAL B N 1
ATOM 4444 C CA . VAL B 1 199 ? -23.297 15.938 20.141 1 97.31 199 VAL B CA 1
ATOM 4445 C C . VAL B 1 199 ? -24.328 14.961 20.672 1 97.31 199 VAL B C 1
ATOM 4447 O O . VAL B 1 199 ? -24.375 14.703 21.875 1 97.31 199 VAL B O 1
ATOM 4450 N N . VAL B 1 200 ? -25.156 14.492 19.797 1 96.75 200 VAL B N 1
ATOM 4451 C CA . VAL B 1 200 ? -26.094 13.406 20.094 1 96.75 200 VAL B CA 1
ATOM 4452 C C . VAL B 1 200 ? -25.734 12.172 19.266 1 96.75 200 VAL B C 1
ATOM 4454 O O . VAL B 1 200 ? -25.656 12.242 18.047 1 96.75 200 VAL B O 1
ATOM 4457 N N . TYR B 1 201 ? -25.547 11.102 19.938 1 95.5 201 TYR B N 1
ATOM 4458 C CA . TYR B 1 201 ? -25.219 9.883 19.219 1 95.5 201 TYR B CA 1
ATOM 4459 C C . TYR B 1 201 ? -26.469 9.148 18.766 1 95.5 201 TYR B C 1
ATOM 4461 O O . TYR B 1 201 ? -27.312 8.789 19.594 1 95.5 201 TYR B O 1
ATOM 4469 N N . GLY B 1 202 ? -26.531 8.984 17.484 1 94.88 202 GLY B N 1
ATOM 4470 C CA . GLY B 1 202 ? -27.672 8.328 16.859 1 94.88 202 GLY B CA 1
ATOM 4471 C C . GLY B 1 202 ? -27.516 6.816 16.797 1 94.88 202 GLY B C 1
ATOM 4472 O O . GLY B 1 202 ? -26.75 6.234 17.562 1 94.88 202 GLY B O 1
ATOM 4473 N N . PRO B 1 203 ? -28.375 6.203 15.992 1 94.62 203 PRO B N 1
ATOM 4474 C CA . PRO B 1 203 ? -28.375 4.738 15.906 1 94.62 203 PRO B CA 1
ATOM 4475 C C . PRO B 1 203 ? -27.141 4.176 15.219 1 94.62 203 PRO B C 1
ATOM 4477 O O . PRO B 1 203 ? -26.391 4.926 14.586 1 94.62 203 PRO B O 1
ATOM 4480 N N . VAL B 1 204 ? -27 2.855 15.328 1 92.69 204 VAL B N 1
ATOM 4481 C CA . VAL B 1 204 ? -25.906 2.131 14.688 1 92.69 204 VAL B CA 1
ATOM 4482 C C . VAL B 1 204 ? -26.156 2.059 13.18 1 92.69 204 VAL B C 1
ATOM 4484 O O . VAL B 1 204 ? -25.25 2.324 12.391 1 92.69 204 VAL B O 1
ATOM 4487 N N . ARG B 1 205 ? -27.359 1.843 12.852 1 93.31 205 ARG B N 1
ATOM 4488 C CA . ARG B 1 205 ? -27.703 1.632 11.453 1 93.31 205 ARG B CA 1
ATOM 4489 C C . ARG B 1 205 ? -28.375 2.865 10.859 1 93.31 205 ARG B C 1
ATOM 4491 O O . ARG B 1 205 ? -29.188 3.514 11.531 1 93.31 205 ARG B O 1
ATOM 4498 N N . ALA B 1 206 ? -28.125 3.125 9.648 1 94.88 206 ALA B N 1
ATOM 4499 C CA . ALA B 1 206 ? -28.703 4.273 8.953 1 94.88 206 ALA B CA 1
ATOM 4500 C C . ALA B 1 206 ? -30.219 4.109 8.781 1 94.88 206 ALA B C 1
ATOM 4502 O O . ALA B 1 206 ? -30.953 5.094 8.797 1 94.88 206 ALA B O 1
ATOM 4503 N N . LYS B 1 207 ? -30.672 2.914 8.68 1 93.94 207 LYS B N 1
ATOM 4504 C CA . LYS B 1 207 ? -32.094 2.666 8.438 1 93.94 207 LYS B CA 1
ATOM 4505 C C . LYS B 1 207 ? -32.938 3.156 9.609 1 93.94 207 LYS B C 1
ATOM 4507 O O . LYS B 1 207 ? -34.125 3.393 9.461 1 93.94 207 LYS B O 1
ATOM 4512 N N . ASP B 1 208 ? -32.344 3.361 10.742 1 95.62 208 ASP B N 1
ATOM 4513 C CA . ASP B 1 208 ? -33.094 3.732 11.953 1 95.62 208 ASP B CA 1
ATOM 4514 C C . ASP B 1 208 ? -33.062 5.246 12.156 1 95.62 208 ASP B C 1
ATOM 4516 O O . ASP B 1 208 ? -33.688 5.754 13.102 1 95.62 208 ASP B O 1
ATOM 4520 N N . ILE B 1 209 ? -32.469 5.969 11.289 1 96.44 209 ILE B N 1
ATOM 4521 C CA . ILE B 1 209 ? -32.219 7.395 11.508 1 96.44 209 ILE B CA 1
ATOM 4522 C C . ILE B 1 209 ? -33.562 8.141 11.469 1 96.44 209 ILE B C 1
ATOM 4524 O O . ILE B 1 209 ? -33.812 9.023 12.281 1 96.44 209 ILE B O 1
ATOM 4528 N N . LYS B 1 210 ? -34.438 7.758 10.547 1 95.75 210 LYS B N 1
ATOM 4529 C CA . LYS B 1 210 ? -35.719 8.438 10.453 1 95.75 210 LYS B CA 1
ATOM 4530 C C . LYS B 1 210 ? -36.531 8.25 11.734 1 95.75 210 LYS B C 1
ATOM 4532 O O . LYS B 1 210 ? -37.062 9.219 12.281 1 95.75 210 LYS B O 1
ATOM 4537 N N . ALA B 1 211 ? -36.531 7.039 12.141 1 95.44 211 ALA B N 1
ATOM 4538 C CA . ALA B 1 211 ? -37.25 6.746 13.383 1 95.44 211 ALA B CA 1
ATOM 4539 C C . ALA B 1 211 ? -36.625 7.484 14.562 1 95.44 211 ALA B C 1
ATOM 4541 O O . ALA B 1 211 ? -37.312 7.973 15.445 1 95.44 211 ALA B O 1
ATOM 4542 N N . PHE B 1 212 ? -35.406 7.551 14.578 1 96.81 212 PHE B N 1
ATOM 4543 C CA . PHE B 1 212 ? -34.656 8.234 15.625 1 96.81 212 PHE B CA 1
ATOM 4544 C C . PHE B 1 212 ? -34.969 9.727 15.641 1 96.81 212 PHE B C 1
ATOM 4546 O O . PHE B 1 212 ? -35.219 10.297 16.703 1 96.81 212 PHE B O 1
ATOM 4553 N N . LEU B 1 213 ? -35.031 10.336 14.445 1 95.06 213 LEU B N 1
ATOM 4554 C CA . LEU B 1 213 ? -35.344 11.758 14.336 1 95.06 213 LEU B CA 1
ATOM 4555 C C . LEU B 1 213 ? -36.812 12.008 14.766 1 95.06 213 LEU B C 1
ATOM 4557 O O . LEU B 1 213 ? -37.062 12.977 15.477 1 95.06 213 LEU B O 1
ATOM 4561 N N . ASP B 1 214 ? -37.625 11.117 14.391 1 93.62 214 ASP B N 1
ATOM 4562 C CA . ASP B 1 214 ? -39.031 11.258 14.688 1 93.62 214 ASP B CA 1
ATOM 4563 C C . ASP B 1 214 ? -39.312 11.102 16.188 1 93.62 214 ASP B C 1
ATOM 4565 O O . ASP B 1 2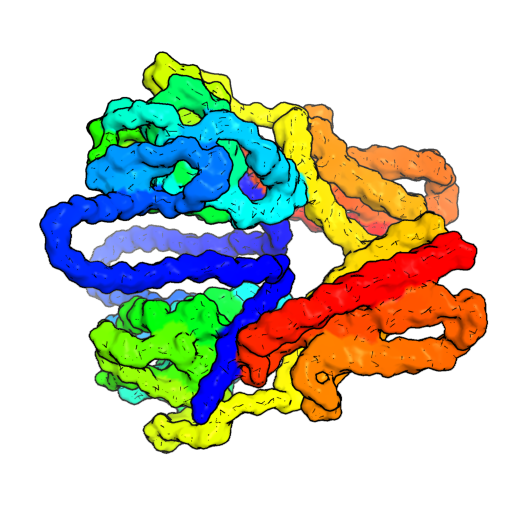14 ? -40.281 11.648 16.703 1 93.62 214 ASP B O 1
ATOM 4569 N N . SER B 1 215 ? -38.406 10.453 16.828 1 93.94 215 SER B N 1
ATOM 4570 C CA . SER B 1 215 ? -38.594 10.203 18.25 1 93.94 215 SER B CA 1
ATOM 4571 C C . SER B 1 215 ? -38 11.312 19.094 1 93.94 215 SER B C 1
ATOM 4573 O O . SER B 1 215 ? -37.875 11.188 20.312 1 93.94 215 SER B O 1
ATOM 4575 N N . GLY B 1 216 ? -37.531 12.336 18.531 1 92.75 216 GLY B N 1
ATOM 4576 C CA . GLY B 1 216 ? -36.906 13.43 19.25 1 92.75 216 GLY B CA 1
ATOM 4577 C C . GLY B 1 216 ? -35.469 13.117 19.688 1 92.75 216 GLY B C 1
ATOM 4578 O O . GLY B 1 216 ? -35.094 13.438 20.812 1 92.75 216 GLY B O 1
ATOM 4579 N N . LEU B 1 217 ? -34.781 12.336 18.922 1 94.81 217 LEU B N 1
ATOM 4580 C CA . LEU B 1 217 ? -33.344 12.023 19.094 1 94.81 217 LEU B CA 1
ATOM 4581 C C . LEU B 1 217 ? -33.156 11.086 20.281 1 94.81 217 LEU B C 1
ATOM 4583 O O . LEU B 1 217 ? -32.188 11.234 21.047 1 94.81 217 LEU B O 1
ATOM 4587 N N . LYS B 1 218 ? -34.125 10.219 20.406 1 92.19 218 LYS B N 1
ATOM 4588 C CA . LYS B 1 218 ? -34 9.156 21.406 1 92.19 218 LYS B CA 1
ATOM 4589 C C . LYS B 1 218 ? -33.781 7.801 20.75 1 92.19 218 LYS B C 1
ATOM 4591 O O . LYS B 1 218 ? -34.562 7.359 19.922 1 92.19 218 LYS B O 1
ATOM 4596 N N . ALA B 1 219 ? -32.781 7.16 21.188 1 91.12 219 ALA B N 1
ATOM 4597 C CA . ALA B 1 219 ? -32.438 5.871 20.609 1 91.12 219 ALA B CA 1
ATOM 4598 C C . ALA B 1 219 ? -32.938 4.719 21.469 1 91.12 219 ALA B C 1
ATOM 4600 O O . ALA B 1 219 ? -32.812 4.77 22.703 1 91.12 219 ALA B O 1
ATOM 4601 N N . THR B 1 220 ? -33.469 3.693 20.812 1 92.25 220 THR B N 1
ATOM 4602 C CA . THR B 1 220 ? -33.844 2.469 21.516 1 92.25 220 THR B CA 1
ATOM 4603 C C . THR B 1 220 ? -32.656 1.555 21.703 1 92.25 220 THR B C 1
ATOM 4605 O O . THR B 1 220 ? -31.578 1.804 21.156 1 92.25 220 THR B O 1
ATOM 4608 N N . LYS B 1 221 ? -32.906 0.575 22.516 1 91.81 221 LYS B N 1
ATOM 4609 C CA . LYS B 1 221 ? -31.844 -0.399 22.75 1 91.81 221 LYS B CA 1
ATOM 4610 C C . LYS B 1 221 ? -31.469 -1.129 21.453 1 91.81 221 LYS B C 1
ATOM 4612 O O . LYS B 1 221 ? -30.297 -1.39 21.203 1 91.81 221 LYS B O 1
ATOM 4617 N N . GLU B 1 222 ? -32.406 -1.366 20.688 1 90.81 222 GLU B N 1
ATOM 4618 C CA . GLU B 1 222 ? -32.219 -2.062 19.438 1 90.81 222 GLU B CA 1
ATOM 4619 C C . GLU B 1 222 ? -31.391 -1.205 18.453 1 90.81 222 GLU B C 1
ATOM 4621 O O . GLU B 1 222 ? -30.547 -1.717 17.734 1 90.81 222 GLU B O 1
ATOM 4626 N N . MET B 1 223 ? -31.641 0.063 18.609 1 92.06 223 MET B N 1
ATOM 4627 C CA . MET B 1 223 ? -30.953 0.991 17.719 1 92.06 223 MET B CA 1
ATOM 4628 C C . MET B 1 223 ? -29.484 1.105 18.078 1 92.06 223 MET B C 1
ATOM 4630 O O . MET B 1 223 ? -28.656 1.52 17.25 1 92.06 223 MET B O 1
ATOM 4634 N N . ARG B 1 224 ? -29.172 0.644 19.297 1 91.12 224 ARG B N 1
ATOM 4635 C CA . ARG B 1 224 ? -27.812 0.804 19.797 1 91.12 224 ARG B CA 1
ATOM 4636 C C . ARG B 1 224 ? -27.031 -0.501 19.672 1 91.12 224 ARG B C 1
ATOM 4638 O O . ARG B 1 224 ? -25.812 -0.532 19.922 1 91.12 224 ARG B O 1
ATOM 4645 N N . THR B 1 225 ? -27.734 -1.514 19.281 1 88.31 225 THR B N 1
ATOM 4646 C CA . THR B 1 225 ? -27.109 -2.832 19.266 1 88.31 225 THR B CA 1
ATOM 4647 C C . THR B 1 225 ? -26.656 -3.186 17.844 1 88.31 225 THR B C 1
ATOM 4649 O O . THR B 1 225 ? -27.391 -2.986 16.875 1 88.31 225 THR B O 1
ATOM 4652 N N . VAL B 1 226 ? -25.438 -3.695 17.797 1 85.88 226 VAL B N 1
ATOM 4653 C CA . VAL B 1 226 ? -24.906 -4.164 16.516 1 85.88 226 VAL B CA 1
ATOM 4654 C C . VAL B 1 226 ? -25.25 -5.645 16.328 1 85.88 226 VAL B C 1
ATOM 4656 O O . VAL B 1 226 ? -24.969 -6.461 17.203 1 85.88 226 VAL B O 1
ATOM 4659 N N . ASN B 1 227 ? -25.938 -5.957 15.25 1 84.38 227 ASN B N 1
ATOM 4660 C CA . ASN B 1 227 ? -26.203 -7.344 14.891 1 84.38 227 ASN B CA 1
ATOM 4661 C C . ASN B 1 227 ? -25.203 -7.863 13.859 1 84.38 227 ASN B C 1
ATOM 4663 O O . ASN B 1 227 ? -24.766 -7.117 12.984 1 84.38 227 ASN B O 1
ATOM 4667 N N . PHE B 1 228 ? -24.844 -9.102 14.086 1 87.5 228 PHE B N 1
ATOM 4668 C CA . PHE B 1 228 ? -23.891 -9.734 13.188 1 87.5 228 PHE B CA 1
ATOM 4669 C C . PHE B 1 228 ? -24.469 -11.023 12.602 1 87.5 228 PHE B C 1
ATOM 4671 O O . PHE B 1 228 ? -23.984 -12.117 12.898 1 87.5 228 PHE B O 1
ATOM 4678 N N . THR B 1 229 ? -25.453 -10.867 11.688 1 89.81 229 THR B N 1
ATOM 4679 C CA . THR B 1 229 ? -26.188 -11.977 11.078 1 89.81 229 THR B CA 1
ATOM 4680 C C . THR B 1 229 ? -25.344 -12.633 9.984 1 89.81 229 THR B C 1
ATOM 4682 O O . THR B 1 229 ? -24.234 -12.18 9.68 1 89.81 229 THR B O 1
ATOM 4685 N N . MET B 1 230 ? -25.844 -13.672 9.461 1 92.38 230 MET B N 1
ATOM 4686 C CA . MET B 1 230 ? -25.156 -14.383 8.391 1 92.38 230 MET B CA 1
ATOM 4687 C C . MET B 1 230 ? -24.969 -13.477 7.172 1 92.38 230 MET B C 1
ATOM 4689 O O . MET B 1 230 ? -23.922 -13.539 6.508 1 92.38 230 MET B O 1
ATOM 4693 N N . TRP B 1 231 ? -25.953 -12.664 6.984 1 90.81 231 TRP B N 1
ATOM 4694 C CA . TRP B 1 231 ? -25.859 -11.75 5.852 1 90.81 231 TRP B CA 1
ATOM 4695 C C . TRP B 1 231 ? -24.766 -10.703 6.074 1 90.81 231 TRP B C 1
ATOM 4697 O O . TRP B 1 231 ? -24.047 -10.344 5.141 1 90.81 231 TRP B O 1
ATOM 4707 N N . ASP B 1 232 ? -24.656 -10.234 7.273 1 90.38 232 ASP B N 1
ATOM 4708 C CA . ASP B 1 232 ? -23.625 -9.266 7.605 1 90.38 232 ASP B CA 1
ATOM 4709 C C . ASP B 1 232 ? -22.234 -9.852 7.395 1 90.38 232 ASP B C 1
ATOM 4711 O O . ASP B 1 232 ? -21.312 -9.164 6.941 1 90.38 232 ASP B O 1
ATOM 4715 N N . ARG B 1 233 ? -22.156 -11.102 7.68 1 91.94 233 ARG B N 1
ATOM 4716 C CA . ARG B 1 233 ? -20.875 -11.781 7.527 1 91.94 233 ARG B CA 1
ATOM 4717 C C . ARG B 1 233 ? -20.594 -12.086 6.062 1 91.94 233 ARG B C 1
ATOM 4719 O O . ARG B 1 233 ? -19.453 -11.938 5.605 1 91.94 233 ARG B O 1
ATOM 4726 N N . LEU B 1 234 ? -21.641 -12.461 5.336 1 93 234 LEU B N 1
ATOM 4727 C CA . LEU B 1 234 ? -21.5 -12.82 3.926 1 93 234 LEU B CA 1
ATOM 4728 C C . LEU B 1 234 ? -20.969 -11.641 3.119 1 93 234 LEU B C 1
ATOM 4730 O O . LEU B 1 234 ? -20.141 -11.82 2.219 1 93 234 LEU B O 1
ATOM 4734 N N . VAL B 1 235 ? -21.344 -10.453 3.441 1 91.06 235 VAL B N 1
ATOM 4735 C CA . VAL B 1 235 ? -20.984 -9.266 2.68 1 91.06 235 VAL B CA 1
ATOM 4736 C C . VAL B 1 235 ? -19.516 -8.945 2.875 1 91.06 235 VAL B C 1
ATOM 4738 O O . VAL B 1 235 ? -18.891 -8.297 2.029 1 91.06 235 VAL B O 1
ATOM 4741 N N . LEU B 1 236 ? -18.953 -9.43 3.916 1 90.69 236 LEU B N 1
ATOM 4742 C CA . LEU B 1 236 ? -17.562 -9.125 4.238 1 90.69 236 LEU B CA 1
ATOM 4743 C C . LEU B 1 236 ? -16.625 -10.18 3.65 1 90.69 236 LEU B C 1
ATOM 4745 O O . LEU B 1 236 ? -15.414 -9.961 3.57 1 90.69 236 LEU B O 1
ATOM 4749 N N . ILE B 1 237 ? -17.094 -11.242 3.152 1 93.44 237 ILE B N 1
ATOM 4750 C CA . ILE B 1 237 ? -16.328 -12.414 2.74 1 93.44 237 ILE B CA 1
ATOM 4751 C C . ILE B 1 237 ? -15.562 -12.102 1.46 1 93.44 237 ILE B C 1
ATOM 4753 O O . ILE B 1 237 ? -14.398 -12.484 1.322 1 93.44 237 ILE B O 1
ATOM 4757 N N . PRO B 1 238 ? -16.125 -11.391 0.479 1 92.75 238 PRO B N 1
ATOM 4758 C CA . PRO B 1 238 ? -15.414 -11.148 -0.782 1 92.75 238 PRO B CA 1
ATOM 4759 C C . PRO B 1 238 ? -14.062 -10.461 -0.584 1 92.75 238 PRO B C 1
ATOM 4761 O O . PRO B 1 238 ? -13.086 -10.805 -1.257 1 92.75 238 PRO B O 1
ATOM 4764 N N . MET B 1 239 ? -14.008 -9.586 0.299 1 90.56 239 MET B N 1
ATOM 4765 C CA . MET B 1 239 ? -12.742 -8.906 0.564 1 90.56 239 MET B CA 1
ATOM 4766 C C . MET B 1 239 ? -11.688 -9.898 1.062 1 90.56 239 MET B C 1
ATOM 4768 O O . MET B 1 239 ? -10.555 -9.883 0.59 1 90.56 239 MET B O 1
ATOM 4772 N N . GLU B 1 240 ? -12.102 -10.742 1.937 1 90.94 240 GLU B N 1
ATOM 4773 C CA . GLU B 1 240 ? -11.195 -11.742 2.48 1 90.94 240 GLU B CA 1
ATOM 4774 C C . GLU B 1 240 ? -10.805 -12.773 1.419 1 90.94 240 GLU B C 1
ATOM 4776 O O . GLU B 1 240 ? -9.648 -13.188 1.342 1 90.94 240 GLU B O 1
ATOM 4781 N N . LEU B 1 241 ? -11.773 -13.109 0.706 1 93.56 241 LEU B N 1
ATOM 4782 C CA . LEU B 1 241 ? -11.531 -14.086 -0.351 1 93.56 241 LEU B CA 1
ATOM 4783 C C . LEU B 1 241 ? -10.586 -13.523 -1.403 1 93.56 241 LEU B C 1
ATOM 4785 O O . LEU B 1 241 ? -9.719 -14.242 -1.909 1 93.56 241 LEU B O 1
ATOM 4789 N N . GLY B 1 242 ? -10.773 -12.289 -1.783 1 92.31 242 GLY B N 1
ATOM 4790 C CA . GLY B 1 242 ? -9.875 -11.648 -2.732 1 92.31 242 GLY B CA 1
ATOM 4791 C C . GLY B 1 242 ? -8.438 -11.633 -2.266 1 92.31 242 GLY B C 1
ATOM 4792 O O . GLY B 1 242 ? -7.523 -11.945 -3.035 1 92.31 242 GLY B O 1
ATOM 4793 N N . THR B 1 243 ? -8.234 -11.305 -1.062 1 90.44 243 THR B N 1
ATOM 4794 C CA . THR B 1 243 ? -6.895 -11.281 -0.483 1 90.44 243 THR B CA 1
ATOM 4795 C C . THR B 1 243 ? -6.305 -12.688 -0.432 1 90.44 243 THR B C 1
ATOM 4797 O O . THR B 1 243 ? -5.137 -12.891 -0.777 1 90.44 243 THR B O 1
ATOM 4800 N N . ALA B 1 244 ? -7.094 -13.594 -0.031 1 94.75 244 ALA B N 1
ATOM 4801 C CA . ALA B 1 244 ? -6.648 -14.984 0.035 1 94.75 244 ALA B CA 1
ATOM 4802 C C . ALA B 1 244 ? -6.324 -15.523 -1.354 1 94.75 244 ALA B C 1
ATOM 4804 O O . ALA B 1 244 ? -5.391 -16.312 -1.518 1 94.75 244 ALA B O 1
ATOM 4805 N N . ALA B 1 245 ? -7.074 -15.125 -2.303 1 94.56 245 ALA B N 1
ATOM 4806 C CA . ALA B 1 245 ? -6.848 -15.578 -3.674 1 94.56 245 ALA B CA 1
ATOM 4807 C C . ALA B 1 245 ? -5.488 -15.117 -4.188 1 94.56 245 ALA B C 1
ATOM 4809 O O . ALA B 1 245 ? -4.777 -15.875 -4.848 1 94.56 245 ALA B O 1
ATOM 4810 N N . LYS B 1 246 ? -5.172 -13.938 -3.904 1 92.75 246 LYS B N 1
ATOM 4811 C CA . LYS B 1 246 ? -3.881 -13.406 -4.332 1 92.75 246 LYS B CA 1
ATOM 4812 C C . LYS B 1 246 ? -2.727 -14.188 -3.715 1 92.75 246 LYS B C 1
ATOM 4814 O O . LYS B 1 246 ? -1.796 -14.594 -4.418 1 92.75 246 LYS B O 1
ATOM 4819 N N . SER B 1 247 ? -2.816 -14.414 -2.461 1 94.38 247 SER B N 1
ATOM 4820 C CA . SER B 1 247 ? -1.777 -15.188 -1.792 1 94.38 247 SER B CA 1
ATOM 4821 C C . SER B 1 247 ? -1.764 -16.641 -2.287 1 94.38 247 SER B C 1
ATOM 4823 O O . SER B 1 247 ? -0.702 -17.25 -2.379 1 94.38 247 SER B O 1
ATOM 4825 N N . SER B 1 248 ? -2.922 -17.125 -2.553 1 96.88 248 SER B N 1
ATOM 4826 C CA . SER B 1 248 ? -3.008 -18.484 -3.074 1 96.88 248 SER B CA 1
ATOM 4827 C C . SER B 1 248 ? -2.303 -18.609 -4.422 1 96.88 248 SER B C 1
ATOM 4829 O O . SER B 1 248 ? -1.659 -19.609 -4.703 1 96.88 248 SER B O 1
ATOM 4831 N N . LEU B 1 249 ? -2.473 -17.594 -5.234 1 95.94 249 LEU B N 1
ATOM 4832 C CA . LEU B 1 249 ? -1.805 -17.609 -6.531 1 95.94 249 LEU B CA 1
ATOM 4833 C C . LEU B 1 249 ? -0.294 -17.719 -6.363 1 95.94 249 LEU B C 1
ATOM 4835 O O . LEU B 1 249 ? 0.37 -18.422 -7.137 1 95.94 249 LEU B O 1
ATOM 4839 N N . MET B 1 250 ? 0.208 -17.109 -5.422 1 95.94 250 MET B N 1
ATOM 4840 C CA . MET B 1 250 ? 1.637 -17.203 -5.137 1 95.94 250 MET B CA 1
ATOM 4841 C C . MET B 1 250 ? 2.006 -18.609 -4.664 1 95.94 250 MET B C 1
ATOM 4843 O O . MET B 1 250 ? 3.043 -19.141 -5.059 1 95.94 250 MET B O 1
ATOM 4847 N N . VAL B 1 251 ? 1.166 -19.141 -3.83 1 96.25 251 VAL B N 1
ATOM 4848 C CA . VAL B 1 251 ? 1.407 -20.5 -3.357 1 96.25 251 VAL B CA 1
ATOM 4849 C C . VAL B 1 251 ? 1.407 -21.469 -4.539 1 96.25 251 VAL B C 1
ATOM 4851 O O . VAL B 1 251 ? 2.268 -22.359 -4.629 1 96.25 251 VAL B O 1
ATOM 4854 N N . PHE B 1 252 ? 0.495 -21.297 -5.438 1 97.44 252 PHE B N 1
ATOM 4855 C CA . PHE B 1 252 ? 0.456 -22.109 -6.637 1 97.44 252 PHE B CA 1
ATOM 4856 C C . PHE B 1 252 ? 1.715 -21.922 -7.473 1 97.44 252 PHE B C 1
ATOM 4858 O O . PHE B 1 252 ? 2.195 -22.859 -8.117 1 97.44 252 PHE B O 1
ATOM 4865 N N . GLY B 1 253 ? 2.178 -20.656 -7.445 1 97.31 253 GLY B N 1
ATOM 4866 C CA . GLY B 1 253 ? 3.441 -20.406 -8.125 1 97.31 253 GLY B CA 1
ATOM 4867 C C . GLY B 1 253 ? 4.594 -21.203 -7.539 1 97.31 253 GLY B C 1
ATOM 4868 O O . GLY B 1 253 ? 5.406 -21.75 -8.281 1 97.31 253 GLY B O 1
ATOM 4869 N N . VAL B 1 254 ? 4.617 -21.312 -6.254 1 96.19 254 VAL B N 1
ATOM 4870 C CA . VAL B 1 254 ? 5.652 -22.094 -5.586 1 96.19 254 VAL B CA 1
ATOM 4871 C C . VAL B 1 254 ? 5.492 -23.578 -5.938 1 96.19 254 VAL B C 1
ATOM 4873 O O . VAL B 1 254 ? 6.48 -24.266 -6.18 1 96.19 254 VAL B O 1
ATOM 4876 N N . MET B 1 255 ? 4.262 -24.031 -6.02 1 96.38 255 MET B N 1
ATOM 4877 C CA . MET B 1 255 ? 4.008 -25.406 -6.391 1 96.38 255 MET B CA 1
ATOM 4878 C C . MET B 1 255 ? 4.469 -25.688 -7.82 1 96.38 255 MET B C 1
ATOM 4880 O O . MET B 1 255 ? 4.992 -26.766 -8.117 1 96.38 255 MET B O 1
ATOM 4884 N N . PHE B 1 256 ? 4.23 -24.719 -8.672 1 97.06 256 PHE B N 1
ATOM 4885 C CA . PHE B 1 256 ? 4.715 -24.859 -10.047 1 97.06 256 PHE B CA 1
ATOM 4886 C C . PHE B 1 256 ? 6.23 -25.031 -10.07 1 97.06 256 PHE B C 1
ATOM 4888 O O . PHE B 1 256 ? 6.746 -25.906 -10.758 1 97.06 256 PHE B O 1
ATOM 4895 N N . LEU B 1 257 ? 6.898 -24.203 -9.297 1 96.69 257 LEU B N 1
ATOM 4896 C CA . LEU B 1 257 ? 8.359 -24.25 -9.258 1 96.69 257 LEU B CA 1
ATOM 4897 C C . LEU B 1 257 ? 8.852 -25.578 -8.68 1 96.69 257 LEU B C 1
ATOM 4899 O O . LEU B 1 257 ? 9.812 -26.156 -9.188 1 96.69 257 LEU B O 1
ATOM 4903 N N . LEU B 1 258 ? 8.195 -26.031 -7.703 1 94.94 258 LEU B N 1
ATOM 4904 C CA . LEU B 1 258 ? 8.578 -27.297 -7.105 1 94.94 258 LEU B CA 1
ATOM 4905 C C . LEU B 1 258 ? 8.344 -28.453 -8.078 1 94.94 258 LEU B C 1
ATOM 4907 O O . LEU B 1 258 ? 9.133 -29.391 -8.133 1 94.94 258 LEU B O 1
ATOM 4911 N N . ASN B 1 259 ? 7.281 -28.359 -8.805 1 95.38 259 ASN B N 1
ATOM 4912 C CA . ASN B 1 259 ? 6.918 -29.406 -9.766 1 95.38 259 ASN B CA 1
ATOM 4913 C C . ASN B 1 259 ? 7.984 -29.562 -10.844 1 95.38 259 ASN B C 1
ATOM 4915 O O . ASN B 1 259 ? 8.023 -30.578 -11.539 1 95.38 259 ASN B O 1
ATOM 4919 N N . LEU B 1 260 ? 8.789 -28.562 -11.031 1 93.69 260 LEU B N 1
ATOM 4920 C CA . LEU B 1 260 ? 9.836 -28.641 -12.039 1 93.69 260 LEU B CA 1
ATOM 4921 C C . LEU B 1 260 ? 10.922 -29.625 -11.625 1 93.69 260 LEU B C 1
ATOM 4923 O O . LEU B 1 260 ? 11.672 -30.125 -12.461 1 93.69 260 LEU B O 1
ATOM 4927 N N . PHE B 1 261 ? 11.016 -29.953 -10.312 1 91.31 261 PHE B N 1
ATOM 4928 C CA . PHE B 1 261 ? 12.164 -30.719 -9.844 1 91.31 261 PHE B CA 1
ATOM 4929 C C . PHE B 1 261 ? 11.711 -31.953 -9.07 1 91.31 261 PHE B C 1
ATOM 4931 O O . PHE B 1 261 ? 12.516 -32.844 -8.797 1 91.31 261 PHE B O 1
ATOM 4938 N N . VAL B 1 262 ? 10.523 -32.062 -8.711 1 89.5 262 VAL B N 1
ATOM 4939 C CA . VAL B 1 262 ? 10.07 -33.125 -7.828 1 89.5 262 VAL B CA 1
ATOM 4940 C C . VAL B 1 262 ? 9.641 -34.344 -8.648 1 89.5 262 VAL B C 1
ATOM 4942 O O . VAL B 1 262 ? 9.336 -34.219 -9.836 1 89.5 262 VAL B O 1
ATOM 4945 N N . THR B 1 263 ? 9.594 -35.5 -7.996 1 89.62 263 THR B N 1
ATOM 4946 C CA . THR B 1 263 ? 9.234 -36.75 -8.633 1 89.62 263 THR B CA 1
ATOM 4947 C C . THR B 1 263 ? 7.719 -36.906 -8.727 1 89.62 263 THR B C 1
ATOM 4949 O O . THR B 1 263 ? 7.184 -37.25 -9.789 1 89.62 263 THR B O 1
ATOM 4952 N N . ARG B 1 264 ? 7.074 -36.625 -7.609 1 89.12 264 ARG B N 1
ATOM 4953 C CA . ARG B 1 264 ? 5.613 -36.625 -7.609 1 89.12 264 ARG B CA 1
ATOM 4954 C C . ARG B 1 264 ? 5.086 -35.188 -7.664 1 89.12 264 ARG B C 1
ATOM 4956 O O . ARG B 1 264 ? 5.039 -34.5 -6.641 1 89.12 264 ARG B O 1
ATOM 4963 N N . PRO B 1 265 ? 4.672 -34.781 -8.719 1 92.38 265 PRO B N 1
ATOM 4964 C CA . PRO B 1 265 ? 4.234 -33.375 -8.859 1 92.38 265 PRO B CA 1
ATOM 4965 C C . PRO B 1 265 ? 2.912 -33.125 -8.148 1 92.38 265 PRO B C 1
ATOM 4967 O O . PRO B 1 265 ? 2.074 -34 -8.023 1 92.38 265 PRO B O 1
ATOM 4970 N N . PHE B 1 266 ? 2.838 -31.906 -7.625 1 94.38 266 PHE B N 1
ATOM 4971 C CA . PHE B 1 266 ? 1.562 -31.422 -7.098 1 94.38 266 PHE B CA 1
ATOM 4972 C C . PHE B 1 266 ? 0.528 -31.312 -8.211 1 94.38 266 PHE B C 1
ATOM 4974 O O . PHE B 1 266 ? 0.812 -30.75 -9.273 1 94.38 266 PHE B O 1
ATOM 4981 N N . GLY B 1 267 ? -0.593 -31.859 -7.926 1 92.81 267 GLY B N 1
ATOM 4982 C CA . GLY B 1 267 ? -1.591 -31.906 -8.984 1 92.81 267 GLY B CA 1
ATOM 4983 C C . GLY B 1 267 ? -2.967 -31.453 -8.523 1 92.81 267 GLY B C 1
ATOM 4984 O O . GLY B 1 267 ? -3.088 -30.594 -7.664 1 92.81 267 GLY B O 1
ATOM 4985 N N . LEU B 1 268 ? -3.957 -32 -9.172 1 93.56 268 LEU B N 1
ATOM 4986 C CA . LEU B 1 268 ? -5.348 -31.609 -8.984 1 93.56 268 LEU B CA 1
ATOM 4987 C C . LEU B 1 268 ? -5.789 -31.859 -7.543 1 93.56 268 LEU B C 1
ATOM 4989 O O . LEU B 1 268 ? -6.492 -31.031 -6.953 1 93.56 268 LEU B O 1
ATOM 4993 N N . MET B 1 269 ? -5.379 -32.938 -7 1 92.44 269 MET B N 1
ATOM 4994 C CA . MET B 1 269 ? -5.77 -33.281 -5.633 1 92.44 269 MET B CA 1
ATOM 4995 C C . MET B 1 269 ? -5.223 -32.25 -4.652 1 92.44 269 MET B C 1
ATOM 4997 O O . MET B 1 269 ? -5.914 -31.844 -3.711 1 92.44 269 MET B O 1
ATOM 5001 N N . ASP B 1 270 ? -3.971 -31.859 -4.891 1 94.5 270 ASP B N 1
ATOM 5002 C CA . ASP B 1 270 ? -3.357 -30.859 -4.031 1 94.5 270 ASP B CA 1
ATOM 5003 C C . ASP B 1 270 ? -4.066 -29.516 -4.168 1 94.5 270 ASP B C 1
ATOM 5005 O O . ASP B 1 270 ? -4.238 -28.797 -3.182 1 94.5 270 ASP B O 1
ATOM 5009 N N . PHE B 1 271 ? -4.453 -29.234 -5.398 1 96.69 271 PHE B N 1
ATOM 5010 C CA . PHE B 1 271 ? -5.191 -28 -5.66 1 96.69 271 PHE B CA 1
ATOM 5011 C C . PHE B 1 271 ? -6.516 -28 -4.91 1 96.69 271 PHE B C 1
ATOM 5013 O O . PHE B 1 271 ? -6.863 -27.016 -4.258 1 96.69 271 PHE B O 1
ATOM 5020 N N . ILE B 1 272 ? -7.23 -29.062 -4.992 1 96.56 272 ILE B N 1
ATOM 5021 C CA . ILE B 1 272 ? -8.531 -29.188 -4.344 1 96.56 272 ILE B CA 1
ATOM 5022 C C . ILE B 1 272 ? -8.359 -29.109 -2.828 1 96.56 272 ILE B C 1
ATOM 5024 O O . ILE B 1 272 ? -9.133 -28.438 -2.139 1 96.56 272 ILE B O 1
ATOM 5028 N N . ALA B 1 273 ? -7.352 -29.828 -2.336 1 96.69 273 ALA B N 1
ATOM 5029 C CA . ALA B 1 273 ? -7.07 -29.812 -0.903 1 96.69 273 ALA B CA 1
ATOM 5030 C C . ALA B 1 273 ? -6.801 -28.391 -0.412 1 96.69 273 ALA B C 1
ATOM 5032 O O . ALA B 1 273 ? -7.41 -27.938 0.557 1 96.69 273 ALA B O 1
ATOM 5033 N N . TYR B 1 274 ? -5.953 -27.688 -1.141 1 97.94 274 TYR B N 1
ATOM 5034 C CA . TYR B 1 274 ? -5.559 -26.328 -0.754 1 97.94 274 TYR B CA 1
ATOM 5035 C C . TYR B 1 274 ? -6.738 -25.375 -0.855 1 97.94 274 TYR B C 1
ATOM 5037 O O . TYR B 1 274 ? -7.027 -24.625 0.088 1 97.94 274 TYR B O 1
ATOM 5045 N N . THR B 1 275 ? -7.441 -25.391 -1.982 1 97.88 275 THR B N 1
ATOM 5046 C CA . THR B 1 275 ? -8.547 -24.469 -2.229 1 97.88 275 THR B CA 1
ATOM 5047 C C . THR B 1 275 ? -9.688 -24.719 -1.241 1 97.88 275 THR B C 1
ATOM 5049 O O . THR B 1 275 ? -10.32 -23.766 -0.77 1 97.88 275 THR B O 1
ATOM 5052 N N . GLY B 1 276 ? -9.898 -25.984 -0.938 1 98 276 GLY B N 1
ATOM 5053 C CA . GLY B 1 276 ? -10.914 -26.297 0.06 1 98 276 GLY B CA 1
ATOM 5054 C C . GLY B 1 276 ? -10.594 -25.734 1.432 1 98 276 GLY B C 1
ATOM 5055 O O . GLY B 1 276 ? -11.477 -25.25 2.135 1 98 276 GLY B O 1
ATOM 5056 N N . ALA B 1 277 ? -9.344 -25.859 1.798 1 98.31 277 ALA B N 1
ATOM 5057 C CA . ALA B 1 277 ? -8.922 -25.297 3.082 1 98.31 277 ALA B CA 1
ATOM 5058 C C . ALA B 1 277 ? -9.086 -23.781 3.104 1 98.31 277 ALA B C 1
ATOM 5060 O O . ALA B 1 277 ? -9.484 -23.203 4.121 1 98.31 277 ALA B O 1
ATOM 5061 N N . VAL B 1 278 ? -8.773 -23.109 1.979 1 98.19 278 VAL B N 1
ATOM 5062 C CA . VAL B 1 278 ? -8.914 -21.672 1.868 1 98.19 278 VAL B CA 1
ATOM 5063 C C . VAL B 1 278 ? -10.391 -21.281 1.992 1 98.19 278 VAL B C 1
ATOM 5065 O O . VAL B 1 278 ? -10.734 -20.375 2.75 1 98.19 278 VAL B O 1
ATOM 5068 N N . ILE B 1 279 ? -11.234 -22.031 1.327 1 98.12 279 ILE B N 1
ATOM 5069 C CA . ILE B 1 279 ? -12.672 -21.75 1.364 1 98.12 279 ILE B CA 1
ATOM 5070 C C . ILE B 1 279 ? -13.203 -22.016 2.77 1 98.12 279 ILE B C 1
ATOM 5072 O O . ILE B 1 279 ? -14.031 -21.25 3.275 1 98.12 279 ILE B O 1
ATOM 5076 N N . THR B 1 280 ? -12.711 -23.047 3.369 1 98.12 280 THR B N 1
ATOM 5077 C CA . THR B 1 280 ? -13.133 -23.375 4.727 1 98.12 280 THR B CA 1
ATOM 5078 C C . THR B 1 280 ? -12.781 -22.25 5.691 1 98.12 280 THR B C 1
ATOM 5080 O O . THR B 1 280 ? -13.609 -21.844 6.508 1 98.12 280 THR B O 1
ATOM 5083 N N . GLY B 1 281 ? -11.641 -21.703 5.594 1 97.5 281 GLY B N 1
ATOM 5084 C CA . GLY B 1 281 ? -11.18 -20.656 6.5 1 97.5 281 GLY B CA 1
ATOM 5085 C C . GLY B 1 281 ? -11.797 -19.312 6.207 1 97.5 281 GLY B C 1
ATOM 5086 O O . GLY B 1 281 ? -12.109 -18.547 7.125 1 97.5 281 GLY B O 1
ATOM 5087 N N . THR B 1 282 ? -12.031 -19.031 4.906 1 96.81 282 THR B N 1
ATOM 5088 C CA . THR B 1 282 ? -12.406 -17.672 4.523 1 96.81 282 THR B CA 1
ATOM 5089 C C . THR B 1 282 ? -13.922 -17.562 4.352 1 96.81 282 THR B C 1
ATOM 5091 O O . THR B 1 282 ? -14.484 -16.469 4.492 1 96.81 282 THR B O 1
ATOM 5094 N N . VAL B 1 283 ? -14.609 -18.641 4.043 1 97.06 283 VAL B N 1
ATOM 5095 C CA . VAL B 1 283 ? -16.031 -18.562 3.707 1 97.06 283 VAL B CA 1
ATOM 5096 C C . VAL B 1 283 ? -16.844 -19.344 4.734 1 97.06 283 VAL B C 1
ATOM 5098 O O . VAL B 1 283 ? -17.656 -18.75 5.469 1 97.06 283 VAL B O 1
ATOM 5101 N N . ILE B 1 284 ? -16.516 -20.547 4.906 1 97.5 284 ILE B N 1
ATOM 5102 C CA . ILE B 1 284 ? -17.359 -21.438 5.688 1 97.5 284 ILE B CA 1
ATOM 5103 C C . ILE B 1 284 ? -17.281 -21.062 7.164 1 97.5 284 ILE B C 1
ATOM 5105 O O . ILE B 1 284 ? -18.297 -20.969 7.844 1 97.5 284 ILE B O 1
ATOM 5109 N N . THR B 1 285 ? -16.094 -20.844 7.656 1 96.88 285 THR B N 1
ATOM 5110 C CA . THR B 1 285 ? -15.922 -20.547 9.078 1 96.88 285 THR B CA 1
ATOM 5111 C C . THR B 1 285 ? -16.625 -19.234 9.438 1 96.88 285 THR B C 1
ATOM 5113 O O . THR B 1 285 ? -17.422 -19.188 10.375 1 96.88 285 THR B O 1
ATOM 5116 N N . PRO B 1 286 ? -16.406 -18.156 8.695 1 95.31 286 PRO B N 1
ATOM 5117 C CA . PRO B 1 286 ? -17.125 -16.922 9.016 1 95.31 286 PRO B CA 1
ATOM 5118 C C . PRO B 1 286 ? -18.641 -17.078 8.914 1 95.31 286 PRO B C 1
ATOM 5120 O O . PRO B 1 286 ? -19.391 -16.531 9.734 1 95.31 286 PRO B O 1
ATOM 5123 N N . LEU B 1 287 ? -19.125 -17.844 8.016 1 95.69 287 LEU B N 1
ATOM 5124 C CA . LEU B 1 287 ? -20.562 -18.031 7.836 1 95.69 287 LEU B CA 1
ATOM 5125 C C . LEU B 1 287 ? -21.172 -18.812 9 1 95.69 287 LEU B C 1
ATOM 5127 O O . LEU B 1 287 ? -22.281 -18.531 9.43 1 95.69 287 LEU B O 1
ATOM 5131 N N . LEU B 1 288 ? -20.406 -19.688 9.539 1 95.56 288 LEU B N 1
ATOM 5132 C CA . LEU B 1 288 ? -20.922 -20.578 10.578 1 95.56 288 LEU B CA 1
ATOM 5133 C C . LEU B 1 288 ? -20.375 -20.188 11.945 1 95.56 288 LEU B C 1
ATOM 5135 O O . LEU B 1 288 ? -20.406 -21 12.875 1 95.56 288 LEU B O 1
ATOM 5139 N N . LEU B 1 289 ? -19.969 -19.031 12.117 1 92.75 289 LEU B N 1
ATOM 5140 C CA . LEU B 1 289 ? -19.281 -18.562 13.312 1 92.75 289 LEU B CA 1
ATOM 5141 C C . LEU B 1 289 ? -20.109 -18.844 14.562 1 92.75 289 LEU B C 1
ATOM 5143 O O . LEU B 1 289 ? -19.594 -19.375 15.555 1 92.75 289 LEU B O 1
ATOM 5147 N N . PRO B 1 290 ? -21.453 -18.594 14.555 1 91.06 290 PRO B N 1
ATOM 5148 C CA . PRO B 1 290 ? -22.234 -18.781 15.781 1 91.06 290 PRO B CA 1
ATOM 5149 C C . PRO B 1 290 ? -22.453 -20.25 16.109 1 91.06 290 PRO B C 1
ATOM 5151 O O . PRO B 1 290 ? -22.734 -20.594 17.266 1 91.06 290 PRO B O 1
ATOM 5154 N N . VAL B 1 291 ? -22.312 -21.094 15.141 1 93.69 291 VAL B N 1
ATOM 5155 C CA . VAL B 1 291 ? -22.656 -22.5 15.312 1 93.69 291 VAL B CA 1
ATOM 5156 C C . VAL B 1 291 ? -21.438 -23.281 15.773 1 93.69 291 VAL B C 1
ATOM 5158 O O . VAL B 1 291 ? -21.562 -24.297 16.469 1 93.69 291 VAL B O 1
ATOM 5161 N N . ILE B 1 292 ? -20.297 -22.812 15.445 1 94.75 292 ILE B N 1
ATOM 5162 C CA . ILE B 1 292 ? -19.062 -23.531 15.773 1 94.75 292 ILE B CA 1
ATOM 5163 C C . ILE B 1 292 ? -18.719 -23.312 17.234 1 94.75 292 ILE B C 1
ATOM 5165 O O . ILE B 1 292 ? -18.703 -22.172 17.719 1 94.75 292 ILE B O 1
ATOM 5169 N N . PRO B 1 293 ? -18.469 -24.328 17.906 1 94.31 293 PRO B N 1
ATOM 5170 C CA . PRO B 1 293 ? -18.125 -24.188 19.328 1 94.31 293 PRO B CA 1
ATOM 5171 C C . PRO B 1 293 ? -16.812 -23.438 19.547 1 94.31 293 PRO B C 1
ATOM 5173 O O . PRO B 1 293 ? -15.898 -23.547 18.719 1 94.31 293 PRO B O 1
ATOM 5176 N N . GLY B 1 294 ? -16.781 -22.703 20.656 1 90.06 294 GLY B N 1
ATOM 5177 C CA . GLY B 1 294 ? -15.578 -21.969 20.984 1 90.06 294 GLY B CA 1
ATOM 5178 C C . GLY B 1 294 ? -15.672 -20.484 20.656 1 90.06 294 GLY B C 1
ATOM 5179 O O . GLY B 1 294 ? -16.578 -20.062 19.953 1 90.06 294 GLY B O 1
ATOM 5180 N N . ARG B 1 295 ? -14.648 -19.781 21.141 1 88.5 295 ARG B N 1
ATOM 5181 C CA . ARG B 1 295 ? -14.688 -18.328 20.953 1 88.5 295 ARG B CA 1
ATOM 5182 C C . ARG B 1 295 ? -13.578 -17.875 20.016 1 88.5 295 ARG B C 1
ATOM 5184 O O . ARG B 1 295 ? -13.758 -16.938 19.234 1 88.5 295 ARG B O 1
ATOM 5191 N N . ALA B 1 296 ? -12.484 -18.609 20.047 1 92.56 296 ALA B N 1
ATOM 5192 C CA . ALA B 1 296 ? -11.32 -18.219 19.25 1 92.56 296 ALA B CA 1
ATOM 5193 C C . ALA B 1 296 ? -11.523 -18.547 17.766 1 92.56 296 ALA B C 1
ATOM 5195 O O . ALA B 1 296 ? -12.008 -19.625 17.422 1 92.56 296 ALA B O 1
ATOM 5196 N N . PHE B 1 297 ? -11.234 -17.656 16.969 1 94.88 297 PHE B N 1
ATOM 5197 C CA . PHE B 1 297 ? -11.406 -17.828 15.539 1 94.88 297 PHE B CA 1
ATOM 5198 C C . PHE B 1 297 ? -10.445 -18.875 15 1 94.88 297 PHE B C 1
ATOM 5200 O O . PHE B 1 297 ? -10.812 -19.688 14.148 1 94.88 297 PHE B O 1
ATOM 5207 N N . ALA B 1 298 ? -9.227 -18.844 15.492 1 95.81 298 ALA B N 1
ATOM 5208 C CA . ALA B 1 298 ? -8.234 -19.828 15.07 1 95.81 298 ALA B CA 1
ATOM 5209 C C . ALA B 1 298 ? -8.711 -21.25 15.367 1 95.81 298 ALA B C 1
ATOM 5211 O O . ALA B 1 298 ? -8.531 -22.141 14.539 1 95.81 298 ALA B O 1
ATOM 5212 N N . TRP B 1 299 ? -9.305 -21.406 16.5 1 95.5 299 TRP B N 1
ATOM 5213 C CA . TRP B 1 299 ? -9.828 -22.719 16.891 1 95.5 299 TRP B CA 1
ATOM 5214 C C . TRP B 1 299 ? -10.969 -23.141 15.961 1 95.5 299 TRP B C 1
ATOM 5216 O O . TRP B 1 299 ? -10.992 -24.266 15.469 1 95.5 299 TRP B O 1
ATOM 5226 N N . LYS B 1 300 ? -11.859 -22.297 15.695 1 96.75 300 LYS B N 1
ATOM 5227 C CA . LYS B 1 300 ? -13 -22.594 14.836 1 96.75 300 LYS B CA 1
ATOM 5228 C C . LYS B 1 300 ? -12.539 -22.953 13.422 1 96.75 300 LYS B C 1
ATOM 5230 O O . LYS B 1 300 ? -13.039 -23.906 12.82 1 96.75 300 LYS B O 1
ATOM 5235 N N . GLY B 1 301 ? -11.57 -22.172 12.945 1 97.5 301 GLY B N 1
ATOM 5236 C CA . GLY B 1 301 ? -11.016 -22.469 11.633 1 97.5 301 GLY B CA 1
ATOM 5237 C C . GLY B 1 301 ? -10.289 -23.797 11.57 1 97.5 301 GLY B C 1
ATOM 5238 O O . GLY B 1 301 ? -10.414 -24.531 10.594 1 97.5 301 GLY B O 1
ATOM 5239 N N . SER B 1 302 ? -9.508 -24.031 12.641 1 97.94 302 SER B N 1
ATOM 5240 C CA . SER B 1 302 ? -8.781 -25.297 12.695 1 97.94 302 SER B CA 1
ATOM 5241 C C . SER B 1 302 ? -9.734 -26.484 12.734 1 97.94 302 SER B C 1
ATOM 5243 O O . SER B 1 302 ? -9.516 -27.484 12.055 1 97.94 302 SER B O 1
ATOM 5245 N N . LEU B 1 303 ? -10.773 -26.359 13.492 1 97.88 303 LEU B N 1
ATOM 5246 C CA . LEU B 1 303 ? -11.75 -27.438 13.633 1 97.88 303 LEU B CA 1
ATOM 5247 C C . LEU B 1 303 ? -12.398 -27.766 12.289 1 97.88 303 LEU B C 1
ATOM 5249 O O . LEU B 1 303 ? -12.453 -28.922 11.891 1 97.88 303 LEU B O 1
ATOM 5253 N N . LEU B 1 304 ? -12.836 -26.797 11.617 1 98.12 304 LEU B N 1
ATOM 5254 C CA . LEU B 1 304 ? -13.453 -27.031 10.312 1 98.12 304 LEU B CA 1
ATOM 5255 C C . LEU B 1 304 ? -12.414 -27.469 9.289 1 98.12 304 LEU B C 1
ATOM 5257 O O . LEU B 1 304 ? -12.727 -28.25 8.383 1 98.12 304 LEU B O 1
ATOM 5261 N N . GLY B 1 305 ? -11.203 -26.938 9.445 1 98.31 305 GLY B N 1
ATOM 5262 C CA . GLY B 1 305 ? -10.117 -27.391 8.594 1 98.31 305 GLY B CA 1
ATOM 5263 C C . GLY B 1 305 ? -9.828 -28.875 8.742 1 98.31 305 GLY B C 1
ATOM 5264 O O . GLY B 1 305 ? -9.57 -29.562 7.754 1 98.31 305 GLY B O 1
ATOM 5265 N N . VAL B 1 306 ? -9.898 -29.344 9.969 1 98.12 306 VAL B N 1
ATOM 5266 C CA . VAL B 1 306 ? -9.688 -30.766 10.234 1 98.12 306 VAL B CA 1
ATOM 5267 C C . VAL B 1 306 ? -10.805 -31.578 9.594 1 98.12 306 VAL B C 1
ATOM 5269 O O . VAL B 1 306 ? -10.555 -32.625 8.969 1 98.12 306 VAL B O 1
ATOM 5272 N N . LEU B 1 307 ? -11.984 -31.094 9.664 1 97.75 307 LEU B N 1
ATOM 5273 C CA . LEU B 1 307 ? -13.125 -31.797 9.07 1 97.75 307 LEU B CA 1
ATOM 5274 C C . LEU B 1 307 ? -12.984 -31.859 7.551 1 97.75 307 LEU B C 1
ATOM 5276 O O . LEU B 1 307 ? -13.242 -32.906 6.941 1 97.75 307 LEU B O 1
ATOM 5280 N N . TRP B 1 308 ? -12.586 -30.75 6.98 1 97.81 308 TRP B N 1
ATOM 5281 C CA . TRP B 1 308 ? -12.359 -30.719 5.539 1 97.81 308 TRP B CA 1
ATOM 5282 C C . TRP B 1 308 ? -11.281 -31.719 5.141 1 97.81 308 TRP B C 1
ATOM 5284 O O . TRP B 1 308 ? -11.461 -32.5 4.195 1 97.81 308 TRP B O 1
ATOM 5294 N N . THR B 1 309 ? -10.188 -31.766 5.914 1 97.44 309 THR B N 1
ATOM 5295 C CA . THR B 1 309 ? -9.062 -32.625 5.59 1 97.44 309 THR B CA 1
ATOM 5296 C C . THR B 1 309 ? -9.445 -34.094 5.738 1 97.44 309 THR B C 1
ATOM 5298 O O . THR B 1 309 ? -9.117 -34.906 4.883 1 97.44 309 THR B O 1
ATOM 5301 N N . LEU B 1 310 ? -10.164 -34.375 6.77 1 96.06 310 LEU B N 1
ATOM 5302 C CA . LEU B 1 310 ? -10.609 -35.75 6.98 1 96.06 310 LEU B CA 1
ATOM 5303 C C . LEU B 1 310 ? -11.57 -36.188 5.875 1 96.06 310 LEU B C 1
ATOM 5305 O O . LEU B 1 310 ? -11.516 -37.344 5.418 1 96.06 310 LEU B O 1
ATOM 5309 N N . GLY B 1 311 ? -12.43 -35.312 5.438 1 95.88 311 GLY B N 1
ATOM 5310 C CA . GLY B 1 311 ? -13.312 -35.594 4.316 1 95.88 311 GLY B CA 1
ATOM 5311 C C . GLY B 1 311 ? -12.562 -35.875 3.029 1 95.88 311 GLY B C 1
ATOM 5312 O O . GLY B 1 311 ? -12.922 -36.781 2.285 1 95.88 311 GLY B O 1
ATOM 5313 N N . LEU B 1 312 ? -11.547 -35.125 2.838 1 94.19 312 LEU B N 1
ATOM 5314 C CA . LEU B 1 312 ? -10.734 -35.312 1.64 1 94.19 312 LEU B CA 1
ATOM 5315 C C . LEU B 1 312 ? -9.992 -36.625 1.678 1 94.19 312 LEU B C 1
ATOM 5317 O O . LEU B 1 312 ? -9.938 -37.344 0.677 1 94.19 312 LEU B O 1
ATOM 5321 N N . ILE B 1 313 ? -9.391 -36.938 2.828 1 92.38 313 ILE B N 1
ATOM 5322 C CA . ILE B 1 313 ? -8.656 -38.188 2.988 1 92.38 313 ILE B CA 1
ATOM 5323 C C . ILE B 1 313 ? -9.602 -39.375 2.805 1 92.38 313 ILE B C 1
ATOM 5325 O O . ILE B 1 313 ? -9.25 -40.344 2.146 1 92.38 313 ILE B O 1
ATOM 5329 N N . TRP B 1 314 ? -10.742 -39.25 3.289 1 91.69 314 TRP B N 1
ATOM 5330 C CA . TRP B 1 314 ? -11.75 -40.281 3.16 1 91.69 314 TRP B CA 1
ATOM 5331 C C . TRP B 1 314 ? -12.164 -40.469 1.705 1 91.69 314 TRP B C 1
ATOM 5333 O O . TRP B 1 314 ? -12.242 -41.594 1.21 1 91.69 314 TRP B O 1
ATOM 5343 N N . TYR B 1 315 ? -12.305 -39.438 1.031 1 91.06 315 TYR B N 1
ATOM 5344 C CA . TYR B 1 315 ? -12.75 -39.438 -0.357 1 91.06 315 TYR B CA 1
ATOM 5345 C C . TYR B 1 315 ? -11.656 -39.969 -1.272 1 91.06 315 TYR B C 1
ATOM 5347 O O . TYR B 1 315 ? -11.938 -40.719 -2.211 1 91.06 315 TYR B O 1
ATOM 5355 N N . SER B 1 316 ? -10.398 -39.625 -1.029 1 87.69 316 SER B N 1
ATOM 5356 C CA . SER B 1 316 ? -9.281 -40.031 -1.887 1 87.69 316 SER B CA 1
ATOM 5357 C C . SER B 1 316 ? -8.805 -41.438 -1.572 1 87.69 316 SER B C 1
ATOM 5359 O O . SER B 1 316 ? -8.062 -42.031 -2.354 1 87.69 316 SER B O 1
ATOM 5361 N N . GLY B 1 317 ? -9.188 -42.031 -0.543 1 80.69 317 GLY B N 1
ATOM 5362 C CA . GLY B 1 317 ? -8.805 -43.375 -0.172 1 80.69 317 GLY B CA 1
ATOM 5363 C C . GLY B 1 317 ? -7.363 -43.469 0.278 1 80.69 317 GLY B C 1
ATOM 5364 O O . GLY B 1 317 ? -6.727 -44.531 0.084 1 80.69 317 GLY B O 1
ATOM 5365 N N . CYS B 1 318 ? -6.836 -42.375 0.669 1 73 318 CYS B N 1
ATOM 5366 C CA . CYS B 1 318 ? -5.43 -42.344 1.053 1 73 318 CYS B CA 1
ATOM 5367 C C . CYS B 1 318 ? -5.242 -42.844 2.48 1 73 318 CYS B C 1
ATOM 5369 O O . CYS B 1 318 ? -4.762 -42.094 3.342 1 73 318 CYS B O 1
ATOM 5371 N N . PHE B 1 319 ? -5.715 -44.062 2.764 1 71.44 319 PHE B N 1
ATOM 5372 C CA . PHE B 1 319 ? -5.613 -44.625 4.109 1 71.44 319 PHE B CA 1
ATOM 5373 C C . PHE B 1 319 ? -4.434 -45.594 4.215 1 71.44 319 PHE B C 1
ATOM 5375 O O . PHE B 1 319 ? -4.039 -45.969 5.316 1 71.44 319 PHE B O 1
ATOM 5382 N N . GLY B 1 320 ? -3.812 -45.906 3.131 1 68.75 320 GLY B N 1
ATOM 5383 C CA . GLY B 1 320 ? -2.768 -46.906 3.174 1 68.75 320 GLY B CA 1
ATOM 5384 C C . GLY B 1 320 ? -1.454 -46.375 3.723 1 68.75 320 GLY B C 1
ATOM 5385 O O . GLY B 1 320 ? -1.243 -45.188 3.795 1 68.75 320 GLY B O 1
ATOM 5386 N N . SER B 1 321 ? -0.584 -47.375 4.211 1 73.06 321 SER B N 1
ATOM 5387 C CA . SER B 1 321 ? 0.708 -47.062 4.82 1 73.06 321 SER B CA 1
ATOM 5388 C C . SER B 1 321 ? 1.591 -46.25 3.877 1 73.06 321 SER B C 1
ATOM 5390 O O . SER B 1 321 ? 2.391 -45.438 4.32 1 73.06 321 SER B O 1
ATOM 5392 N N . GLY B 1 322 ? 1.342 -46.312 2.627 1 77.31 322 GLY B N 1
ATOM 5393 C CA . GLY B 1 322 ? 2.16 -45.594 1.658 1 77.31 322 GLY B CA 1
ATOM 5394 C C . GLY B 1 322 ? 1.817 -44.125 1.557 1 77.31 322 GLY B C 1
ATOM 5395 O O . GLY B 1 322 ? 2.6 -43.312 1.023 1 77.31 322 GLY B O 1
ATOM 5396 N N . PHE B 1 323 ? 0.769 -43.781 2.279 1 85.88 323 PHE B N 1
ATOM 5397 C CA . PHE B 1 323 ? 0.314 -42.406 2.139 1 85.88 323 PHE B CA 1
ATOM 5398 C C . PHE B 1 323 ? 0.42 -41.656 3.467 1 85.88 323 PHE B C 1
ATOM 5400 O O . PHE B 1 323 ? -0.136 -40.562 3.619 1 85.88 323 PHE B O 1
ATOM 5407 N N . LEU B 1 324 ? 1.171 -42.156 4.41 1 87.56 324 LEU B N 1
ATOM 5408 C CA . LEU B 1 324 ? 1.22 -41.625 5.758 1 87.56 324 LEU B CA 1
ATOM 5409 C C . LEU B 1 324 ? 1.816 -40.219 5.754 1 87.56 324 LEU B C 1
ATOM 5411 O O . LEU B 1 324 ? 1.293 -39.312 6.406 1 87.56 324 LEU B O 1
ATOM 5415 N N . LEU B 1 325 ? 2.922 -40.094 5.02 1 90.06 325 LEU B N 1
ATOM 5416 C CA . LEU B 1 325 ? 3.562 -38.781 4.965 1 90.06 325 LEU B CA 1
ATOM 5417 C C . LEU B 1 325 ? 2.617 -37.75 4.379 1 90.06 325 LEU B C 1
ATOM 5419 O O . LEU B 1 325 ? 2.521 -36.625 4.895 1 90.06 325 LEU B O 1
ATOM 5423 N N . LEU B 1 326 ? 1.919 -38.125 3.43 1 91.44 326 LEU B N 1
ATOM 5424 C CA . LEU B 1 326 ? 0.987 -37.219 2.752 1 91.44 326 LEU B CA 1
ATOM 5425 C C . LEU B 1 326 ? -0.185 -36.875 3.662 1 91.44 326 LEU B C 1
ATOM 5427 O O . LEU B 1 326 ? -0.537 -35.688 3.801 1 91.44 326 LEU B O 1
ATOM 5431 N N . THR B 1 327 ? -0.748 -37.906 4.301 1 93.81 327 THR B N 1
ATOM 5432 C CA . THR B 1 327 ? -1.933 -37.719 5.129 1 93.81 327 THR B CA 1
ATOM 5433 C C . THR B 1 327 ? -1.605 -36.875 6.355 1 93.81 327 THR B C 1
ATOM 5435 O O . THR B 1 327 ? -2.338 -35.938 6.68 1 93.81 327 THR B O 1
ATOM 5438 N N . ILE B 1 328 ? -0.511 -37.125 6.98 1 94.25 328 ILE B N 1
ATOM 5439 C CA . ILE B 1 328 ? -0.107 -36.344 8.141 1 94.25 328 ILE B CA 1
ATOM 5440 C C . ILE B 1 328 ? 0.253 -34.906 7.715 1 94.25 328 ILE B C 1
ATOM 5442 O O . ILE B 1 328 ? -0.06 -33.969 8.414 1 94.25 328 ILE B O 1
ATOM 5446 N N . GLY B 1 329 ? 0.943 -34.844 6.602 1 95.75 329 GLY B N 1
ATOM 5447 C CA . GLY B 1 329 ? 1.256 -33.531 6.074 1 95.75 329 GLY B CA 1
ATOM 5448 C C . GLY B 1 329 ? 0.025 -32.656 5.828 1 95.75 329 GLY B C 1
ATOM 5449 O O . GLY B 1 329 ? -0.021 -31.5 6.234 1 95.75 329 GLY B O 1
ATOM 5450 N N . TYR B 1 330 ? -0.993 -33.25 5.238 1 96.31 330 TYR B N 1
ATOM 5451 C CA . TYR B 1 330 ? -2.244 -32.562 4.98 1 96.31 330 TYR B CA 1
ATOM 5452 C C . TYR B 1 330 ? -2.936 -32.188 6.285 1 96.31 330 TYR B C 1
ATOM 5454 O O . TYR B 1 330 ? -3.486 -31.078 6.41 1 96.31 330 TYR B O 1
ATOM 5462 N N . LEU B 1 331 ? -2.869 -33.094 7.219 1 96.75 331 LEU B N 1
ATOM 5463 C CA . LEU B 1 331 ? -3.557 -32.875 8.484 1 96.75 331 LEU B CA 1
ATOM 5464 C C . LEU B 1 331 ? -2.881 -31.75 9.281 1 96.75 331 LEU B C 1
ATOM 5466 O O . LEU B 1 331 ? -3.5 -31.156 10.172 1 96.75 331 LEU B O 1
ATOM 5470 N N . LEU B 1 332 ? -1.673 -31.438 8.953 1 97.69 332 LEU B N 1
ATOM 5471 C CA . LEU B 1 332 ? -0.955 -30.375 9.641 1 97.69 332 LEU B CA 1
ATOM 5472 C C . LEU B 1 332 ? -1.081 -29.062 8.883 1 97.69 332 LEU B C 1
ATOM 5474 O O . LEU B 1 332 ? -1.302 -28.016 9.492 1 97.69 332 LEU B O 1
ATOM 5478 N N . VAL B 1 333 ? -1.066 -29.062 7.609 1 98.12 333 VAL B N 1
ATOM 5479 C CA . VAL B 1 333 ? -0.97 -27.859 6.797 1 98.12 333 VAL B CA 1
ATOM 5480 C C . VAL B 1 333 ? -2.361 -27.25 6.59 1 98.12 333 VAL B C 1
ATOM 5482 O O . VAL B 1 333 ? -2.564 -26.062 6.801 1 98.12 333 VAL B O 1
ATOM 5485 N N . LEU B 1 334 ? -3.371 -28.031 6.207 1 98.38 334 LEU B N 1
ATOM 5486 C CA . LEU B 1 334 ? -4.66 -27.531 5.75 1 98.38 334 LEU B CA 1
ATOM 5487 C C . LEU B 1 334 ? -5.449 -26.922 6.906 1 98.38 334 LEU B C 1
ATOM 5489 O O . LEU B 1 334 ? -5.961 -25.797 6.801 1 98.38 334 LEU B O 1
ATOM 5493 N N . PRO B 1 335 ? -5.523 -27.609 8.062 1 98.5 335 PRO B N 1
ATOM 5494 C CA . PRO B 1 335 ? -6.211 -26.969 9.188 1 98.5 335 PRO B CA 1
ATOM 5495 C C . PRO B 1 335 ? -5.504 -25.688 9.656 1 98.5 335 PRO B C 1
ATOM 5497 O O . PRO B 1 335 ? -6.164 -24.734 10.07 1 98.5 335 PRO B O 1
ATOM 5500 N N . ALA B 1 336 ? -4.188 -25.719 9.633 1 98.38 336 ALA B N 1
ATOM 5501 C CA . ALA B 1 336 ? -3.428 -24.531 10.008 1 98.38 336 ALA B CA 1
ATOM 5502 C C . ALA B 1 336 ? -3.736 -23.375 9.07 1 98.38 336 ALA B C 1
ATOM 5504 O O . ALA B 1 336 ? -3.891 -22.234 9.516 1 98.38 336 ALA B O 1
ATOM 5505 N N . LEU B 1 337 ? -3.83 -23.672 7.828 1 98.06 337 LEU B N 1
ATOM 5506 C CA . LEU B 1 337 ? -4.176 -22.656 6.844 1 98.06 337 LEU B CA 1
ATOM 5507 C C . LEU B 1 337 ? -5.574 -22.094 7.105 1 98.06 337 LEU B C 1
ATOM 5509 O O . LEU B 1 337 ? -5.773 -20.891 7.102 1 98.06 337 LEU B O 1
ATOM 5513 N N . SER B 1 338 ? -6.523 -22.969 7.348 1 98.38 338 SER B N 1
ATOM 5514 C CA . SER B 1 338 ? -7.883 -22.547 7.648 1 98.38 338 SER B CA 1
ATOM 5515 C C . SER B 1 338 ? -7.93 -21.703 8.922 1 98.38 338 SER B C 1
ATOM 5517 O O . SER B 1 338 ? -8.672 -20.719 8.992 1 98.38 338 SER B O 1
ATOM 5519 N N . ALA B 1 339 ? -7.141 -22.094 9.836 1 98 339 ALA B N 1
ATOM 5520 C CA . ALA B 1 339 ? -7.07 -21.359 11.094 1 98 339 ALA B CA 1
ATOM 5521 C C . ALA B 1 339 ? -6.531 -19.938 10.875 1 98 339 ALA B C 1
ATOM 5523 O O . ALA B 1 339 ? -7.078 -18.969 11.406 1 98 339 ALA B O 1
ATOM 5524 N N . TYR B 1 340 ? -5.5 -19.922 10.164 1 96.94 340 TYR B N 1
ATOM 5525 C CA . TYR B 1 340 ? -4.887 -18.625 9.883 1 96.94 340 TYR B CA 1
ATOM 5526 C C . TYR B 1 340 ? -5.867 -17.703 9.172 1 96.94 340 TYR B C 1
ATOM 5528 O O . TYR B 1 340 ? -6.008 -16.531 9.547 1 96.94 340 TYR B O 1
ATOM 5536 N N . LEU B 1 341 ? -6.527 -18.219 8.195 1 96.69 341 LEU B N 1
ATOM 5537 C CA . LEU B 1 341 ? -7.445 -17.422 7.398 1 96.69 341 LEU B CA 1
ATOM 5538 C C . LEU B 1 341 ? -8.672 -17.031 8.211 1 96.69 341 LEU B C 1
ATOM 5540 O O . LEU B 1 341 ? -9.211 -15.93 8.055 1 96.69 341 LEU B O 1
ATOM 5544 N N . ALA B 1 342 ? -9.094 -17.891 9.062 1 96.19 342 ALA B N 1
ATOM 5545 C CA . ALA B 1 342 ? -10.211 -17.578 9.945 1 96.19 342 ALA B CA 1
ATOM 5546 C C . ALA B 1 342 ? -9.836 -16.469 10.922 1 96.19 342 ALA B C 1
ATOM 5548 O O . ALA B 1 342 ? -10.656 -15.594 11.227 1 96.19 342 ALA B O 1
ATOM 5549 N N . MET B 1 343 ? -8.672 -16.531 11.398 1 94.12 343 MET B N 1
ATOM 5550 C CA . MET B 1 343 ? -8.18 -15.508 12.32 1 94.12 343 MET B CA 1
ATOM 5551 C C . MET B 1 343 ? -8.188 -14.133 11.672 1 94.12 343 MET B C 1
ATOM 5553 O O . MET B 1 343 ? -8.414 -13.125 12.344 1 94.12 343 MET B O 1
ATOM 5557 N N . ASN B 1 344 ? -7.984 -14.133 10.383 1 90.75 344 ASN B N 1
ATOM 5558 C CA . ASN B 1 344 ? -7.996 -12.867 9.664 1 90.75 344 ASN B CA 1
ATOM 5559 C C . ASN B 1 344 ? -9.375 -12.219 9.688 1 90.75 344 ASN B C 1
ATOM 5561 O O . ASN B 1 344 ? -9.5 -11 9.531 1 90.75 344 ASN B O 1
ATOM 5565 N N . PHE B 1 345 ? -10.352 -12.992 9.898 1 91.31 345 PHE B N 1
ATOM 5566 C CA . PHE B 1 345 ? -11.719 -12.492 9.906 1 91.31 345 PHE B CA 1
ATOM 5567 C C . PHE B 1 345 ? -12.031 -11.812 11.234 1 91.31 345 PHE B C 1
ATOM 5569 O O . PHE B 1 345 ? -13.07 -11.156 11.367 1 91.31 345 PHE B O 1
ATOM 5576 N N . THR B 1 346 ? -11.141 -11.891 12.172 1 86.75 346 THR B N 1
ATOM 5577 C CA . THR B 1 346 ? -11.336 -11.281 13.484 1 86.75 346 THR B CA 1
ATOM 5578 C C . THR B 1 346 ? -11.5 -9.766 13.359 1 86.75 346 THR B C 1
ATOM 5580 O O . THR B 1 346 ? -12.281 -9.156 14.094 1 86.75 346 THR B O 1
ATOM 5583 N N . GLY B 1 347 ? -10.883 -9.18 12.438 1 79.5 347 GLY B N 1
ATOM 5584 C CA . GLY B 1 347 ? -10.945 -7.738 12.234 1 79.5 347 GLY B CA 1
ATOM 5585 C C . GLY B 1 347 ? -12.305 -7.262 11.758 1 79.5 347 GLY B C 1
ATOM 5586 O O . GLY B 1 347 ? -12.641 -6.086 11.906 1 79.5 347 GLY B O 1
ATOM 5587 N N . SER B 1 348 ? -13.055 -8.141 11.234 1 81.38 348 SER B N 1
ATOM 5588 C CA . SER B 1 348 ? -14.367 -7.789 10.695 1 81.38 348 SER B CA 1
ATOM 5589 C C . SER B 1 348 ? -15.477 -8.125 11.68 1 81.38 348 SER B C 1
ATOM 5591 O O . SER B 1 348 ? -16.656 -7.836 11.422 1 81.38 348 SER B O 1
ATOM 5593 N N . SER B 1 349 ? -15.078 -8.672 12.727 1 80.69 349 SER B N 1
ATOM 5594 C CA . SER B 1 349 ? -16.094 -9.086 13.688 1 80.69 349 SER B CA 1
ATOM 5595 C C . SER B 1 349 ? -16.453 -7.941 14.625 1 80.69 349 SER B C 1
ATOM 5597 O O . SER B 1 349 ? -15.68 -7.004 14.812 1 80.69 349 SER B O 1
ATOM 5599 N N . THR B 1 350 ? -17.641 -8.031 15.148 1 76.25 350 THR B N 1
ATOM 5600 C CA . THR B 1 350 ? -18.172 -6.949 15.969 1 76.25 350 THR B CA 1
ATOM 5601 C C . THR B 1 350 ? -18 -7.262 17.453 1 76.25 350 THR B C 1
ATOM 5603 O O . THR B 1 350 ? -18.25 -6.41 18.297 1 76.25 350 THR B O 1
ATOM 5606 N N . TYR B 1 351 ? -17.578 -8.414 17.766 1 78.12 351 TYR B N 1
ATOM 5607 C CA . TYR B 1 351 ? -17.609 -8.781 19.188 1 78.12 351 TYR B CA 1
ATOM 5608 C C . TYR B 1 351 ? -16.188 -9.023 19.703 1 78.12 351 TYR B C 1
ATOM 5610 O O . TYR B 1 351 ? -16.016 -9.336 20.891 1 78.12 351 TYR B O 1
ATOM 5618 N N . THR B 1 352 ? -15.219 -8.906 18.906 1 79.12 352 THR B N 1
ATOM 5619 C CA . THR B 1 352 ? -13.844 -9.148 19.344 1 79.12 352 THR B CA 1
ATOM 5620 C C . THR B 1 352 ? -13.219 -7.871 19.906 1 79.12 352 THR B C 1
ATOM 5622 O O . THR B 1 352 ? -13.477 -6.773 19.391 1 79.12 352 THR B O 1
ATOM 5625 N N . SER B 1 353 ? -12.5 -8.07 21.047 1 78.69 353 SER B N 1
ATOM 5626 C CA . SER B 1 353 ? -11.742 -6.977 21.625 1 78.69 353 SER B CA 1
ATOM 5627 C C . SER B 1 353 ? -10.281 -7.02 21.188 1 78.69 353 SER B C 1
ATOM 5629 O O . SER B 1 353 ? -9.773 -8.078 20.812 1 78.69 353 SER B O 1
ATOM 5631 N N . PHE B 1 354 ? -9.656 -5.945 21.219 1 78 354 PHE B N 1
ATOM 5632 C CA . PHE B 1 354 ? -8.266 -5.863 20.797 1 78 354 PHE B CA 1
ATOM 5633 C C . PHE B 1 354 ? -7.387 -6.758 21.672 1 78 354 PHE B C 1
ATOM 5635 O O . PHE B 1 354 ? -6.559 -7.512 21.156 1 78 354 PHE B O 1
ATOM 5642 N N . SER B 1 355 ? -7.562 -6.625 22.969 1 81.62 355 SER B N 1
ATOM 5643 C CA . SER B 1 355 ? -6.781 -7.438 23.906 1 81.62 355 SER B CA 1
ATOM 5644 C C . SER B 1 355 ? -7.043 -8.922 23.688 1 81.62 355 SER B C 1
ATOM 5646 O O . SER B 1 355 ? -6.117 -9.734 23.766 1 81.62 355 SER B O 1
ATOM 5648 N N . GLY B 1 356 ? -8.289 -9.289 23.391 1 84.38 356 GLY B N 1
ATOM 5649 C CA . GLY B 1 356 ? -8.633 -10.672 23.109 1 84.38 356 GLY B CA 1
ATOM 5650 C C . GLY B 1 356 ? -7.984 -11.211 21.844 1 84.38 356 GLY B C 1
ATOM 5651 O O . GLY B 1 356 ? -7.488 -12.336 21.828 1 84.38 356 GLY B O 1
ATOM 5652 N N . VAL B 1 357 ? -7.887 -10.391 20.844 1 86.5 357 VAL B N 1
ATOM 5653 C CA . VAL B 1 357 ? -7.297 -10.789 19.578 1 86.5 357 VAL B CA 1
ATOM 5654 C C . VAL B 1 357 ? -5.797 -11 19.734 1 86.5 357 VAL B C 1
ATOM 5656 O O . VAL B 1 357 ? -5.238 -11.977 19.219 1 86.5 357 VAL B O 1
ATOM 5659 N N . ILE B 1 358 ? -5.184 -10.148 20.5 1 86.94 358 ILE B N 1
ATOM 5660 C CA . ILE B 1 358 ? -3.748 -10.273 20.719 1 86.94 358 ILE B CA 1
ATOM 5661 C C . ILE B 1 358 ? -3.447 -11.562 21.469 1 86.94 358 ILE B C 1
ATOM 5663 O O . ILE B 1 358 ? -2.492 -12.273 21.156 1 86.94 358 ILE B O 1
ATOM 5667 N N . LYS B 1 359 ? -4.223 -11.789 22.484 1 89.69 359 LYS B N 1
ATOM 5668 C CA . LYS B 1 359 ? -4.051 -13.016 23.25 1 89.69 359 LYS B CA 1
ATOM 5669 C C . LYS B 1 359 ? -4.188 -14.25 22.359 1 89.69 359 LYS B C 1
ATOM 5671 O O . LYS B 1 359 ? -3.381 -15.18 22.453 1 89.69 359 LYS B O 1
ATOM 5676 N N . GLU B 1 360 ? -5.176 -14.242 21.531 1 91.12 360 GLU B N 1
ATOM 5677 C CA . GLU B 1 360 ? -5.379 -15.344 20.609 1 91.12 360 GLU B CA 1
ATOM 5678 C C . GLU B 1 360 ? -4.211 -15.477 19.641 1 91.12 360 GLU B C 1
ATOM 5680 O O . GLU B 1 360 ? -3.729 -16.578 19.375 1 91.12 360 GLU B O 1
ATOM 5685 N N . MET B 1 361 ? -3.73 -14.398 19.156 1 91.88 361 MET B N 1
ATOM 5686 C CA . MET B 1 361 ? -2.658 -14.414 18.172 1 91.88 361 MET B CA 1
ATOM 5687 C C . MET B 1 361 ? -1.357 -14.922 18.781 1 91.88 361 MET B C 1
ATOM 5689 O O . MET B 1 361 ? -0.61 -15.664 18.141 1 91.88 361 MET B O 1
ATOM 5693 N N . LYS B 1 362 ? -1.081 -14.555 20.016 1 92.88 362 LYS B N 1
ATOM 5694 C CA . LYS B 1 362 ? 0.15 -14.945 20.688 1 92.88 362 LYS B CA 1
ATOM 5695 C C . LYS B 1 362 ? 0.22 -16.469 20.859 1 92.88 362 LYS B C 1
ATOM 5697 O O . LYS B 1 362 ? 1.306 -17.047 20.844 1 92.88 362 LYS B O 1
ATOM 5702 N N . ILE B 1 363 ? -0.899 -17.031 20.922 1 93.69 363 ILE B N 1
ATOM 5703 C CA . ILE B 1 363 ? -0.938 -18.469 21.141 1 93.69 363 ILE B CA 1
ATOM 5704 C C . ILE B 1 363 ? -1.091 -19.188 19.797 1 93.69 363 ILE B C 1
ATOM 5706 O O . ILE B 1 363 ? -0.352 -20.125 19.5 1 93.69 363 ILE B O 1
ATOM 5710 N N . ALA B 1 364 ? -1.974 -18.719 19 1 94.62 364 ALA B N 1
ATOM 5711 C CA . ALA B 1 364 ? -2.373 -19.438 17.781 1 94.62 364 ALA B CA 1
ATOM 5712 C C . ALA B 1 364 ? -1.316 -19.281 16.688 1 94.62 364 ALA B C 1
ATOM 5714 O O . ALA B 1 364 ? -1.03 -20.25 15.961 1 94.62 364 ALA B O 1
ATOM 5715 N N . VAL B 1 365 ? -0.697 -18.172 16.547 1 95.06 365 VAL B N 1
ATOM 5716 C CA . VAL B 1 365 ? 0.184 -17.891 15.422 1 95.06 365 VAL B CA 1
ATOM 5717 C C . VAL B 1 365 ? 1.403 -18.797 15.469 1 95.06 365 VAL B C 1
ATOM 5719 O O . VAL B 1 365 ? 1.742 -19.453 14.477 1 95.06 365 VAL B O 1
ATOM 5722 N N . PRO B 1 366 ? 2.084 -18.938 16.656 1 95.75 366 PRO B N 1
ATOM 5723 C CA . PRO B 1 366 ? 3.221 -19.859 16.688 1 95.75 366 PRO B CA 1
ATOM 5724 C C . PRO B 1 366 ? 2.814 -21.312 16.438 1 95.75 366 PRO B C 1
ATOM 5726 O O . PRO B 1 366 ? 3.551 -22.062 15.797 1 95.75 366 PRO B O 1
ATOM 5729 N N . LEU B 1 367 ? 1.711 -21.719 16.906 1 96.12 367 LEU B N 1
ATOM 5730 C CA . LEU B 1 367 ? 1.232 -23.078 16.688 1 96.12 367 LEU B CA 1
ATOM 5731 C C . LEU B 1 367 ? 0.936 -23.328 15.211 1 96.12 367 LEU B C 1
ATOM 5733 O O . LEU B 1 367 ? 1.26 -24.391 14.68 1 96.12 367 LEU B O 1
ATOM 5737 N N . ILE B 1 368 ? 0.36 -22.344 14.594 1 97.06 368 ILE B N 1
ATOM 5738 C CA . ILE B 1 368 ? 0.065 -22.422 13.172 1 97.06 368 ILE B CA 1
ATOM 5739 C C . ILE B 1 368 ? 1.367 -22.5 12.375 1 97.06 368 ILE B C 1
ATOM 5741 O O . ILE B 1 368 ? 1.508 -23.344 11.484 1 97.06 368 ILE B O 1
ATOM 5745 N N . ALA B 1 369 ? 2.287 -21.672 12.75 1 96.62 369 ALA B N 1
ATOM 5746 C CA . ALA B 1 369 ? 3.572 -21.656 12.055 1 96.62 369 ALA B CA 1
ATOM 5747 C C . ALA B 1 369 ? 4.285 -23 12.172 1 96.62 369 ALA B C 1
ATOM 5749 O O . ALA B 1 369 ? 4.766 -23.531 11.172 1 96.62 369 ALA B O 1
ATOM 5750 N N . ILE B 1 370 ? 4.316 -23.5 13.344 1 97.19 370 ILE B N 1
ATOM 5751 C CA . ILE B 1 370 ? 4.992 -24.766 13.578 1 97.19 370 ILE B CA 1
ATOM 5752 C C . ILE B 1 370 ? 4.289 -25.875 12.789 1 97.19 370 ILE B C 1
ATOM 5754 O O . ILE B 1 370 ? 4.941 -26.688 12.141 1 97.19 370 ILE B O 1
ATOM 5758 N N . SER B 1 371 ? 2.979 -25.891 12.852 1 97.5 371 SER B N 1
ATOM 5759 C CA . SER B 1 371 ? 2.209 -26.906 12.125 1 97.5 371 SER B CA 1
ATOM 5760 C C . SER B 1 371 ? 2.455 -26.797 10.617 1 97.5 371 SER B C 1
ATOM 5762 O O . SER B 1 371 ? 2.625 -27.828 9.945 1 97.5 371 SER B O 1
ATOM 5764 N N . LEU B 1 372 ? 2.586 -25.594 10.117 1 97 372 LEU B N 1
ATOM 5765 C CA . LEU B 1 372 ? 2.809 -25.375 8.695 1 97 372 LEU B CA 1
ATOM 5766 C C . LEU B 1 372 ? 4.211 -25.828 8.289 1 97 372 LEU B C 1
ATOM 5768 O O . LEU B 1 372 ? 4.383 -26.5 7.273 1 97 372 LEU B O 1
ATOM 5772 N N . ILE B 1 373 ? 5.156 -25.484 9.078 1 97 373 ILE B N 1
ATOM 5773 C CA . ILE B 1 373 ? 6.539 -25.812 8.75 1 97 373 ILE B CA 1
ATOM 5774 C C . ILE B 1 373 ? 6.723 -27.328 8.75 1 97 373 ILE B C 1
ATOM 5776 O O . ILE B 1 373 ? 7.254 -27.891 7.789 1 97 373 ILE B O 1
ATOM 5780 N N . VAL B 1 374 ? 6.25 -27.953 9.773 1 97 374 VAL B N 1
ATOM 5781 C CA . VAL B 1 374 ? 6.383 -29.391 9.875 1 97 374 VAL B CA 1
ATOM 5782 C C . VAL B 1 374 ? 5.57 -30.078 8.773 1 97 374 VAL B C 1
ATOM 5784 O O . VAL B 1 374 ? 6.051 -31 8.117 1 97 374 VAL B O 1
ATOM 5787 N N . GLY B 1 375 ? 4.355 -29.625 8.578 1 97.06 375 GLY B N 1
ATOM 5788 C CA . GLY B 1 375 ? 3.506 -30.203 7.547 1 97.06 375 GLY B CA 1
ATOM 5789 C C . GLY B 1 375 ? 4.074 -30.031 6.148 1 97.06 375 GLY B C 1
ATOM 5790 O O . GLY B 1 375 ? 4.07 -30.984 5.359 1 97.06 375 GLY B O 1
ATOM 5791 N N . ILE B 1 376 ? 4.59 -28.875 5.797 1 96.06 376 ILE B N 1
ATOM 5792 C CA . ILE B 1 376 ? 5.164 -28.609 4.484 1 96.06 376 ILE B CA 1
ATOM 5793 C C . ILE B 1 376 ? 6.402 -29.469 4.277 1 96.06 376 ILE B C 1
ATOM 5795 O O . ILE B 1 376 ? 6.609 -30.016 3.189 1 96.06 376 ILE B O 1
ATOM 5799 N N . THR B 1 377 ? 7.184 -29.609 5.336 1 95.88 377 THR B N 1
ATOM 5800 C CA . THR B 1 377 ? 8.367 -30.453 5.246 1 95.88 377 THR B CA 1
ATOM 5801 C C . THR B 1 377 ? 7.98 -31.891 4.941 1 95.88 377 THR B C 1
ATOM 5803 O O . THR B 1 377 ? 8.602 -32.531 4.098 1 95.88 377 THR B O 1
ATOM 5806 N N . LEU B 1 378 ? 6.945 -32.375 5.555 1 94.44 378 LEU B N 1
ATOM 5807 C CA . LEU B 1 378 ? 6.488 -33.719 5.316 1 94.44 378 LEU B CA 1
ATOM 5808 C C . LEU B 1 378 ? 5.953 -33.875 3.896 1 94.44 378 LEU B C 1
ATOM 5810 O O . LEU B 1 378 ? 6.223 -34.875 3.232 1 94.44 378 LEU B O 1
ATOM 5814 N N . LEU B 1 379 ? 5.258 -32.938 3.416 1 93.81 379 LEU B N 1
ATOM 5815 C CA . LEU B 1 379 ? 4.711 -33 2.062 1 93.81 379 LEU B CA 1
ATOM 5816 C C . LEU B 1 379 ? 5.828 -32.938 1.024 1 93.81 379 LEU B C 1
ATOM 5818 O O . LEU B 1 379 ? 5.77 -33.625 0.009 1 93.81 379 LEU B O 1
ATOM 5822 N N . LEU B 1 380 ? 6.805 -32.094 1.294 1 93.88 380 LEU B N 1
ATOM 5823 C CA . LEU B 1 380 ? 7.938 -32.031 0.377 1 93.88 380 LEU B CA 1
ATOM 5824 C C . LEU B 1 380 ? 8.727 -33.312 0.364 1 93.88 380 LEU B C 1
ATOM 5826 O O . LEU B 1 380 ? 9.18 -33.781 -0.694 1 93.88 380 LEU B O 1
ATOM 5830 N N . MET B 1 381 ? 8.891 -33.875 1.545 1 92.25 381 MET B N 1
ATOM 5831 C CA . MET B 1 381 ? 9.57 -35.156 1.624 1 92.25 381 MET B CA 1
ATOM 5832 C C . MET B 1 381 ? 8.82 -36.219 0.828 1 92.25 381 MET B C 1
ATOM 5834 O O . MET B 1 381 ? 9.43 -37.031 0.133 1 92.25 381 MET B O 1
ATOM 5838 N N . ASN B 1 382 ? 7.531 -36.156 0.951 1 89.31 382 ASN B N 1
ATOM 5839 C CA . ASN B 1 382 ? 6.707 -37.094 0.194 1 89.31 382 ASN B CA 1
ATOM 5840 C C . ASN B 1 382 ? 6.852 -36.875 -1.31 1 89.31 382 ASN B C 1
ATOM 5842 O O . ASN B 1 382 ? 6.898 -37.844 -2.076 1 89.31 382 ASN B O 1
ATOM 5846 N N . SER B 1 383 ? 6.91 -35.688 -1.756 1 89.06 383 SER B N 1
ATOM 5847 C CA . SER B 1 383 ? 6.984 -35.375 -3.176 1 89.06 383 SER B CA 1
ATOM 5848 C C . SER B 1 383 ? 8.359 -35.688 -3.744 1 89.06 383 SER B C 1
ATOM 5850 O O . SER B 1 383 ? 8.5 -35.969 -4.934 1 89.06 383 SER B O 1
ATOM 5852 N N . ILE B 1 384 ? 9.383 -35.594 -2.943 1 87.5 384 ILE B N 1
ATOM 5853 C CA . ILE B 1 384 ? 10.75 -35.844 -3.406 1 87.5 384 ILE B CA 1
ATOM 5854 C C . ILE B 1 384 ? 11.055 -37.344 -3.354 1 87.5 384 ILE B C 1
ATOM 5856 O O . ILE B 1 384 ? 11.703 -37.875 -4.258 1 87.5 384 ILE B O 1
ATOM 5860 N N . TRP B 1 385 ? 10.578 -38.031 -2.354 1 79.5 385 TRP B N 1
ATOM 5861 C CA . TRP B 1 385 ? 11.016 -39.406 -2.109 1 79.5 385 TRP B CA 1
ATOM 5862 C C . TRP B 1 385 ? 10.055 -40.406 -2.729 1 79.5 385 TRP B C 1
ATOM 5864 O O . TRP B 1 385 ? 10.422 -41.562 -2.979 1 79.5 385 TRP B O 1
ATOM 5874 N N . VAL B 1 386 ? 8.797 -40.094 -2.955 1 69.31 386 VAL B N 1
ATOM 5875 C CA . VAL B 1 386 ? 7.848 -41.094 -3.465 1 69.31 386 VAL B CA 1
ATOM 5876 C C . VAL B 1 386 ? 7.492 -40.75 -4.914 1 69.31 386 VAL B C 1
ATOM 5878 O O . VAL B 1 386 ? 7.211 -39.594 -5.246 1 69.31 386 VAL B O 1
#

pLDDT: mean 86.6, std 20.98, range [18.61, 98.69]

Sequence (772 aa):
MTLPPIKIIAYAGKIQPVVKDVMKMSNEKSCCCSASSCCSTESITLYDKNDEWITGEIHTSKGSVPVVSTNLHFKDILGAWKVRWGIGRMNYKINPGLYAIGKPDHTSPVLVSANYKLTFDVLRKELSGVDCWILILDTKGINVWCAAGKGTFGTGELVGRISKTGLSDIVSHRKLVLPQLGAPGVSAHEVKSQTGFSVVYGPVRAKDIKAFLDSGLKATKEMRTVNFTMWDRLVLIPMELGTAAKSSLMVFGVMFLLNLFVTRPFGLMDFIAYTGAVITGTVITPLLLPVIPGRAFAWKGSLLGVLWTLGLIWYSGCFGSGFLLLTIGYLLVLPALSAYLAMNFTGSSTYTSFSGVIKEMKIAVPLIAISLIVGITLLLMNSIWVMTLPPIKIIAYAGKIQPVVKDVMKMSNEKSCCCSASSCCSTESITLYDKNDEWITGEIHTSKGSVPVVSTNLHFKDILGAWKVRWGIGRMNYKINPGLYAIGKPDHTSPVLVSANYKLTFDVLRKELSGVDCWILILDTKGINVWCAAGKGTFGTGELVGRISKTGLSDIVSHRKLVLPQLGAPGVSAHEVKSQTGFSVVYGPVRAKDIKAFLDSGLKATKEMRTVNFTMWDRLVLIPMELGTAAKSSLMVFGVMFLLNLFVTRPFGLMDFIAYTGAVITGTVITPLLLPVIPGRAFAWKGSLLGVLWTLGLIWYSGCFGSGFLLLTIGYLLVLPALSAYLAMNFTGSSTYTSFSGVIKEMKIAVPLIAISLIVGITLLLMNSIWV

Radius of gyration: 30.83 Å; Cα contacts (8 Å, |Δi|>4): 1271; chains: 2; bounding box: 75×94×84 Å

Nearest PDB structures (foldseek):
  2h9a-assembly1_A  TM=9.212E-01  e=3.773E-08  Carboxydothermus hydrogenoformans
  4c1n-assembly2_G  TM=8.307E-01  e=9.896E-09  Carboxydothermus hydrogenoformans
  4djf-assembly1_E  TM=9.053E-01  e=5.484E-07  Neomoorella thermoacetica
  2h9a-assembly1_A  TM=9.211E-01  e=4.465E-08  Carboxydothermus hydrogenoformans
  4c1n-assembly2_G  TM=8.306E-01  e=6.474E-09  Carboxydothermus hydrogenoformans

Organism: NCBI:txid1294263

Foldseek 3Di:
DDPPDDPPPPPPDPPPVPVPPPPPPVPPPPVDDDDPCPVPFPELWDDDPPDPQFDAWDAFPNGIATEGHLDDDPVLVVVLVCVLLVHCQQPQFGTFAKHWYDDAAQAFAEEEFEGQSNQVNQQSNLQPPGTHMYGYFHLSNDGQLVSLVVLSLAAVRVLVRCVSSVNVRGHPAQEYEYELSNVSHYDQVSNCVRPVHGYQYWFNGSNCVVVCVVVVNDDDPVRHDDDDALVNLQSNLSNLLSVLVVVVVVVVVVLVVLQVPWPAGDDDLNVCLQVQLLCLQRPVCSNCVVVADDDQQLVSQLVSQQVSLVVSCVVVVQPDPLCVLVSLLSNLQSSLSSSVSSLVCLVVDDPDDPVNSVVSCVPSVVSSVVSNVSSVVSVSCSRHPD/DDPPDDPPPPPPDPPPVPVPPPPPPVPPPPVDDDDPCPVPFDALWDDDPPDPQFDAWDAFPNGIATEGHLDDDPVLVVVLVCVLLVHCQQPQFGTFAKHWYDAAAQAAAEEEFERQVNRVNQQSNLQPPGTHMYGYFHLSNDGQLVSL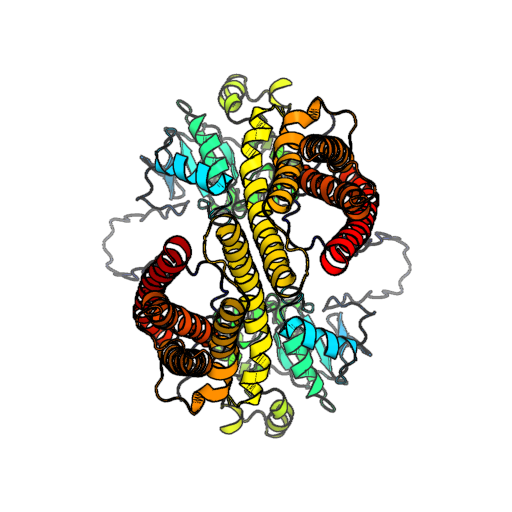VVLSLAAVRVLVRCVSSVNVRGHPAQEYEYELSNVSHYDQVSNCVRPVHGYQYWFNGSNCVVVCVVVVNDDDPVRHDDDDALVNLQSNLSNLLSVLVVVVVVVVVVLVVLQVPWDAGDDDLNVCLQVQLLCLQRPVCSNCVVVADDDQQLVSQLVSQQVSLVVSCVVVVQPDPLCVLVSLLSNLASSLSSSVSSLVCLVVDDPDDPVNSVVSCVPSVVSSVVSNVSSVVSVSCSRHPD

InterPro domains:
  IPR016041 CO dehydrogenase/acetyl-CoA synthase delta subunit, TIM barrel [PF03599] (93-212)
  IPR061455 Mercury methylation corrinoid protein HgcA-like [NF040863] (65-384)

Secondary structure (DSSP, 8-state):
-----------SS------TT-------------S-------BSS---TT-TTEEEEEEETTEEEEEE-SSPPHHHHHHHHHHHTTTTGGG-B---EEEEESS--TTS-EEEEESBHHHHHHHHTT-TT--EEEEEE--TT--HHHHHHHTSSSHHHHHHHHHHHTHHHH-SS-EEEE-GGGGGG--HHHHHHHHS-EEEE--SSGGGHHHHHHTTS---HHHHPPP--HHHHHHHHHHHHHHHHHHHHHHHHHHHHHHTT-SS---HHHHHHHHHHHHIIIIIHHHTTTTSSSS-HHHHHHHHHHHHHHHHHHHHTTTSGGGHHHHHHHHHHHHHHHHHHHHHGGGG-SS--HHHHHHHHHHHHHHHHHHHHHHHHHHHHHHHH-/-----------SS------TT-------------S-------BSS---TT-TTEEEEEEETTEEEEEE-SSPPHHHHHHHHHHHTTTTGGG-B---EEEEESS--TTS-EEEEESBHHHHHHHHTT-TT--EEEEEE--TT--HHHHHHHTSSSHHHHHHHHHHHTHHHH-SS-EEEE-GGGGGG--HHHHHHHHS-EEEE--SSGGGHHHHHHTTS---HHHHPPP--HHHHHHHHHHHHHHHHHHHHHHHHHHHHHHTT-SS---HHHHHHHHHHHHIIIIIHHHTTTTSSSS-HHHHHHHHHHHHHHHHHHHHTTTSGGGHHHHHHHHHHHHHHHHHHHHHGGGG-SS--HHHHHHHHHHHHHHHHHHHHHHHHHHHHHHHH-

Solvent-accessible surface area (backbone atoms only — not comparable to full-atom values): 40339 Å² total; per-residue (Å²): 135,77,72,69,47,58,41,62,66,69,66,77,63,86,71,63,75,76,64,65,81,70,69,73,72,71,70,75,68,72,75,81,73,77,78,76,74,70,71,75,60,53,59,50,29,74,74,64,83,83,39,85,47,49,75,50,72,46,80,52,93,72,18,31,28,47,21,44,47,38,65,83,48,72,67,54,52,52,48,49,54,36,36,38,48,54,49,63,38,77,71,40,48,50,66,44,30,47,35,31,27,76,76,50,55,40,79,38,53,34,39,44,51,32,13,8,39,61,57,41,51,55,40,38,48,46,40,66,94,40,46,24,34,36,40,28,34,67,22,78,28,26,48,46,48,50,13,10,56,70,47,41,36,14,42,67,49,51,53,50,47,42,60,72,47,40,45,77,75,56,30,76,67,49,60,36,37,31,43,39,57,30,48,87,18,39,49,50,67,58,40,26,72,74,69,60,33,39,68,41,69,42,32,61,47,46,79,44,44,57,61,23,58,74,57,72,73,48,73,51,73,70,38,67,50,87,81,82,49,57,66,60,42,56,62,54,28,45,34,53,43,46,54,48,47,57,56,45,30,35,51,34,11,51,46,37,60,47,39,68,75,36,72,39,55,79,47,62,68,55,49,51,52,51,53,48,19,50,44,35,6,40,45,50,34,60,58,40,49,89,74,42,75,77,83,54,43,38,56,38,8,27,54,51,13,45,51,52,44,53,52,47,40,62,72,68,61,53,76,48,84,89,30,47,48,48,47,52,12,46,63,26,29,35,12,29,50,1,9,55,43,20,40,61,48,50,47,76,42,76,82,48,36,60,70,57,50,50,56,48,45,70,55,47,49,59,53,32,51,51,32,34,52,55,12,50,52,33,38,50,49,38,22,60,74,81,134,78,72,70,46,56,43,61,66,68,67,78,63,86,71,62,75,77,64,64,79,70,67,72,72,70,68,75,67,70,75,82,76,77,80,76,75,71,68,74,60,53,59,49,29,75,74,65,84,83,38,84,47,49,75,50,71,45,80,52,92,73,18,31,27,47,21,43,47,38,64,81,50,72,67,54,54,52,49,49,54,36,35,38,48,56,48,63,38,75,70,40,47,51,67,43,31,48,36,29,26,75,76,51,56,40,78,39,54,35,39,44,51,32,13,8,38,62,57,40,51,55,39,38,49,48,42,65,93,40,46,24,36,36,40,28,34,67,22,80,29,27,45,47,47,51,13,10,56,71,46,40,36,15,43,65,50,52,53,49,49,42,61,73,48,39,46,76,75,56,32,75,67,48,62,36,37,32,42,39,57,29,49,87,17,39,49,49,66,59,40,25,70,73,71,60,32,40,66,41,70,43,31,60,48,46,77,45,43,57,58,23,58,75,55,71,73,48,71,52,71,69,36,66,50,86,82,81,48,59,68,60,43,55,60,52,28,46,35,53,43,46,56,49,48,55,56,46,30,36,51,33,12,52,47,38,58,47,39,69,74,38,71,40,54,80,47,62,67,53,48,52,52,51,52,48,19,50,43,35,5,42,45,49,34,59,56,40,48,89,74,43,74,75,83,53,42,40,57,37,8,27,53,52,14,45,52,52,44,51,50,49,40,61,71,69,62,53,76,49,84,89,29,47,48,48,46,52,13,44,63,26,30,35,13,30,49,2,9,54,42,20,40,62,48,50,46,76,44,75,82,49,38,62,70,56,50,50,56,48,45,69,55,46,49,58,54,32,50,52,31,34,52,55,12,49,51,33,38,50,49,38,22,59,74,82